Protein AF-A0A078MF40-F1 (afdb_monomer)

Sequence (454 aa):
MTVITNQISHLAFLYRNYMYDDIVEYATVTLQLALEKERYKEALTCYEYLAGAYHDLGRNQAFSDIMVDYEKICLAHGGRKSKMNFYVWLSRMHLVAQNHQPAIEAGQKAIAYGHYFKNYRVVCINLGNLAWQYTALGNFEQARVCARLGQYYSDKHLADEPDATMRMNIGILFYLANAVKYVSFAELKRDTLALMVGEDTFYHGQLALFEGILLARMEQTKQAAKMLSYALNIFETQNNIEYGYITLRYIEANHMTAHVSKYATCLALIGEQARQGQLASYSTKLATSDLMQPYHKQYFSNIVSSILFATHQQMSPIYLDYTENNRSLFCIAWHFNTSDILTTYGVRYERQHCHRLLNELIQIVEAHPIRVTTTDFNQGIILADFEDFSRVETMLIVIEAHFSSLALYNEQTSGVSIHFGVTTNETNVPYEKAVVRAEDLMYYAKTKKQLYMK

Radius of gyration: 24.78 Å; Cα contacts (8 Å, |Δi|>4): 649; chains: 1; bounding box: 60×50×68 Å

Mean predicted aligned error: 15.75 Å

pLDDT: mean 80.2, std 16.21, range [27.31, 97.12]

Secondary structure (DSSP, 8-state):
-HHHHHHHHHHHHHHHTT-HHHHHHHHHHHHHHHHHTT-HHHHHHHHHHHHHHHHHTT-HHHHHHHHHHHHHHHHHH--HHHHHHHHHHHHHHHHHTT-HHHHHHHHHHHHHHHHHHT-HHHHHHHHHHHHHHHHHTT-HHHHHHHHHHHHHHHHHH-TT-HHHHHHHHHHHHHHHHHTT-HHHHHHHHHHHHHH--S--HHHHHHHHHHHHHHHHHTT-HHHHHHHHHHHHHHHHHTT-HHHHHHHHHHHHHTT-GGG-TTHHHHHHHHHHHHHTTSSSSHHHHS--S----STTHHHHTTTS-TTS---HHHHHHHHHHHHHTT---EEEEEEEE-HHHHHHH-HHHHHHHHHHHHHHHHHHHHTSSEEEEESSSSEEEEEE--SSHHHHHHHHHHHHHHHHH--BTTTTBPPPEEEEEEEE--TT--HHHHHHHHHHHHHHHHHTT-SEE-

Structure (mmCIF, N/CA/C/O backbone):
data_AF-A0A078MF40-F1
#
_entry.id   AF-A0A078MF40-F1
#
loop_
_atom_site.group_PDB
_atom_site.id
_atom_site.type_symbol
_atom_site.label_atom_id
_atom_site.label_alt_id
_atom_site.label_comp_id
_atom_site.label_asym_id
_atom_site.label_entity_id
_atom_site.label_seq_id
_atom_site.pdbx_PDB_ins_code
_atom_site.Cartn_x
_atom_site.Cartn_y
_atom_site.Cartn_z
_atom_site.occupancy
_atom_site.B_iso_or_equiv
_atom_site.auth_seq_id
_atom_site.auth_comp_id
_atom_site.auth_asym_id
_atom_site.auth_atom_id
_atom_site.pdbx_PDB_model_num
ATOM 1 N N . MET A 1 1 ? -31.400 16.927 6.418 1.00 53.78 1 MET A N 1
ATOM 2 C CA . MET A 1 1 ? -30.962 15.511 6.322 1.00 53.78 1 MET A CA 1
ATOM 3 C C . MET A 1 1 ? -30.551 15.101 4.906 1.00 53.78 1 MET A C 1
ATOM 5 O O . MET A 1 1 ? -29.540 14.424 4.774 1.00 53.78 1 MET A O 1
ATOM 9 N N . THR A 1 2 ? -31.283 15.531 3.873 1.00 72.12 2 THR A N 1
ATOM 10 C CA . THR A 1 2 ? -31.172 15.092 2.467 1.00 72.12 2 THR A CA 1
ATOM 11 C C . THR A 1 2 ? -29.893 15.499 1.722 1.00 72.12 2 THR A C 1
ATOM 13 O O . THR A 1 2 ? -29.418 14.718 0.910 1.0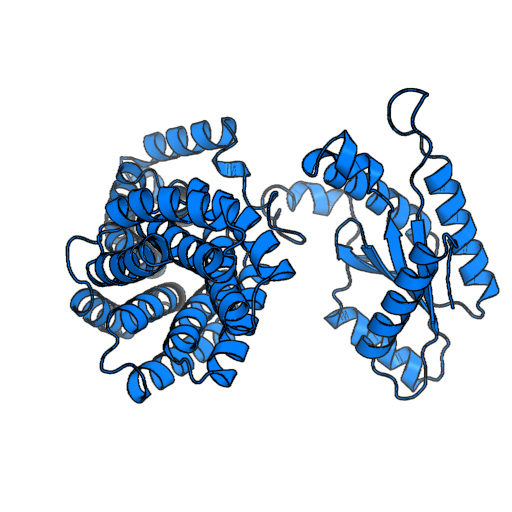0 72.12 2 THR A O 1
ATOM 16 N N . VAL A 1 3 ? -29.286 16.659 2.015 1.00 80.88 3 VAL A N 1
ATOM 17 C CA . VAL A 1 3 ? -28.145 17.185 1.227 1.00 80.88 3 VAL A CA 1
ATOM 18 C C . VAL A 1 3 ? -26.907 16.273 1.262 1.00 80.88 3 VAL A C 1
ATOM 20 O O . VAL A 1 3 ? -26.470 15.825 0.209 1.00 80.88 3 VAL A O 1
ATOM 23 N N . ILE A 1 4 ? -26.394 15.920 2.450 1.00 81.31 4 ILE A N 1
ATOM 24 C CA . ILE A 1 4 ? -25.184 15.076 2.576 1.00 81.31 4 ILE A CA 1
ATOM 25 C C . ILE A 1 4 ? -25.429 13.680 1.981 1.00 81.31 4 ILE A C 1
ATOM 27 O O . ILE A 1 4 ? -24.589 13.150 1.267 1.00 81.31 4 ILE A O 1
ATOM 31 N N . THR A 1 5 ? -26.604 13.085 2.208 1.00 84.75 5 THR A N 1
ATOM 32 C CA . THR A 1 5 ? -26.929 11.757 1.659 1.00 84.75 5 THR A CA 1
ATOM 33 C C . THR A 1 5 ? -27.002 11.768 0.123 1.00 84.75 5 THR A C 1
ATOM 35 O O . THR A 1 5 ? -26.539 10.828 -0.527 1.00 84.75 5 THR A O 1
ATOM 38 N N . ASN A 1 6 ? -27.528 12.847 -0.467 1.00 86.31 6 ASN A N 1
ATOM 39 C CA . ASN A 1 6 ? -27.536 13.033 -1.918 1.00 86.31 6 ASN A CA 1
ATOM 40 C C . ASN A 1 6 ? -26.112 13.220 -2.462 1.00 86.31 6 ASN A C 1
ATOM 42 O O . ASN A 1 6 ? -25.773 12.620 -3.479 1.00 86.31 6 ASN A O 1
ATOM 46 N N . GLN A 1 7 ? -25.263 13.975 -1.758 1.00 88.31 7 GLN A N 1
ATOM 47 C CA . GLN A 1 7 ? -23.855 14.159 -2.125 1.00 88.31 7 GLN A CA 1
ATOM 48 C C . GLN A 1 7 ? -23.079 12.837 -2.098 1.00 88.31 7 GLN A C 1
ATOM 50 O O . GLN A 1 7 ? -22.393 12.525 -3.064 1.00 88.31 7 GLN A O 1
ATOM 55 N N . ILE A 1 8 ? -23.258 11.995 -1.074 1.00 90.88 8 ILE A N 1
ATOM 56 C CA . ILE A 1 8 ? -22.643 10.654 -1.035 1.00 90.88 8 ILE A CA 1
ATOM 57 C C . ILE A 1 8 ? -23.077 9.793 -2.233 1.00 90.88 8 ILE A C 1
ATOM 59 O O . ILE A 1 8 ? -22.262 9.079 -2.818 1.00 90.88 8 ILE A O 1
ATOM 63 N N . SER A 1 9 ? -24.352 9.867 -2.623 1.00 89.94 9 SER A N 1
ATOM 64 C CA . SER A 1 9 ? -24.860 9.133 -3.791 1.00 89.94 9 SER A CA 1
ATOM 65 C C . SER A 1 9 ? -24.256 9.655 -5.099 1.00 89.94 9 SER A C 1
ATOM 67 O O . SER A 1 9 ? -23.964 8.870 -6.001 1.00 89.94 9 SER A O 1
ATOM 69 N N . HIS A 1 10 ? -24.024 10.967 -5.187 1.00 90.94 10 HIS A N 1
ATOM 70 C CA . HIS A 1 10 ? -23.341 11.589 -6.316 1.00 90.94 10 HIS A CA 1
ATOM 71 C C . HIS A 1 10 ? -21.861 11.183 -6.389 1.00 90.94 10 HIS A C 1
ATOM 73 O O . HIS A 1 10 ? -21.402 10.791 -7.457 1.00 90.94 10 HIS A O 1
ATOM 79 N N . LEU A 1 11 ? -21.142 11.141 -5.261 1.00 90.56 11 LEU A N 1
ATOM 80 C CA . LEU A 1 11 ? -19.760 10.643 -5.209 1.00 90.56 11 LEU A CA 1
ATOM 81 C C . LEU A 1 11 ? -19.645 9.202 -5.728 1.00 90.56 11 LEU A C 1
ATOM 83 O O . LEU A 1 11 ? -18.727 8.885 -6.477 1.00 90.56 11 LEU A O 1
ATOM 87 N N . ALA A 1 12 ? -20.620 8.341 -5.416 1.00 88.81 12 ALA A N 1
ATOM 88 C CA . ALA A 1 12 ? -20.670 6.979 -5.952 1.00 88.81 12 ALA A CA 1
ATOM 89 C C . ALA A 1 12 ? -20.864 6.934 -7.480 1.00 88.81 12 ALA A C 1
ATOM 91 O O . ALA A 1 12 ? -20.425 5.993 -8.144 1.00 88.81 12 ALA A O 1
ATOM 92 N N . PHE A 1 13 ? -21.575 7.910 -8.052 1.00 88.25 13 PHE A N 1
ATOM 93 C CA . PHE A 1 13 ? -21.691 8.060 -9.501 1.00 88.25 13 PHE A CA 1
ATOM 94 C C . PHE A 1 13 ? -20.364 8.525 -10.105 1.00 88.25 13 PHE A C 1
ATOM 96 O O . PHE A 1 13 ? -19.880 7.875 -11.027 1.00 88.25 13 PHE A O 1
ATOM 103 N N . LEU A 1 14 ? -19.748 9.575 -9.557 1.00 84.06 14 LEU A N 1
ATOM 104 C CA . LEU A 1 14 ? -18.472 10.102 -10.050 1.00 84.06 14 LEU A CA 1
ATOM 105 C C . LEU A 1 14 ? -17.363 9.040 -10.006 1.00 84.06 14 LEU A C 1
ATOM 107 O O . LEU A 1 14 ? -16.658 8.849 -10.993 1.00 84.06 14 LEU A O 1
ATOM 111 N N . TYR A 1 15 ? -17.275 8.273 -8.911 1.00 83.81 15 TYR A N 1
ATOM 112 C CA . TYR A 1 15 ? -16.280 7.205 -8.757 1.00 83.81 15 TYR A CA 1
ATOM 113 C C . TYR A 1 15 ? -16.434 6.100 -9.804 1.00 83.81 15 TYR A C 1
ATOM 115 O O . TYR A 1 15 ? -15.448 5.633 -10.361 1.00 83.81 15 TYR A O 1
ATOM 123 N N . ARG A 1 16 ? -17.672 5.708 -10.131 1.00 79.88 16 ARG A N 1
ATOM 124 C CA . ARG A 1 16 ? -17.939 4.705 -11.180 1.00 79.88 16 ARG A CA 1
ATOM 125 C C . ARG A 1 16 ? -17.630 5.195 -12.593 1.00 79.88 16 ARG A C 1
ATOM 127 O O . ARG A 1 16 ? -17.497 4.369 -13.486 1.00 79.88 16 ARG A O 1
ATOM 134 N N . ASN A 1 17 ? -17.545 6.508 -12.787 1.00 78.38 17 ASN A N 1
ATOM 135 C CA . ASN A 1 17 ? -17.231 7.130 -14.070 1.00 78.38 17 ASN A CA 1
ATOM 136 C C . ASN A 1 17 ? -15.808 7.707 -14.104 1.00 78.38 17 ASN A C 1
ATOM 138 O O . ASN A 1 17 ? -15.498 8.469 -15.012 1.00 78.38 17 ASN A O 1
ATOM 142 N N . TYR A 1 18 ? -14.947 7.345 -13.142 1.00 79.81 18 TYR A N 1
ATOM 143 C CA . TYR A 1 18 ? -13.532 7.738 -13.116 1.00 79.81 18 TYR A CA 1
ATOM 144 C C . TYR A 1 18 ? -13.310 9.266 -13.082 1.00 79.81 18 TYR A C 1
ATOM 146 O O . TYR A 1 18 ? -12.261 9.768 -13.478 1.00 79.81 18 TYR A O 1
ATOM 154 N N . MET A 1 19 ? -14.291 10.022 -12.577 1.00 80.06 19 MET A N 1
ATOM 155 C CA . MET A 1 19 ? -14.253 11.488 -12.485 1.00 80.06 19 MET A CA 1
ATOM 156 C C . MET A 1 19 ? -13.543 11.924 -11.195 1.00 80.06 19 MET A C 1
ATOM 158 O O . MET A 1 19 ? -14.150 12.487 -10.285 1.00 80.06 19 MET A O 1
ATOM 162 N N . TYR A 1 20 ? -12.262 11.570 -11.060 1.00 86.31 20 TYR A N 1
ATOM 163 C CA . TYR A 1 20 ? -11.540 11.671 -9.787 1.00 86.31 20 TYR A CA 1
ATOM 164 C C . TYR A 1 20 ? -11.295 13.107 -9.314 1.00 86.31 20 TYR A C 1
ATOM 166 O O . TYR A 1 20 ? -11.347 13.356 -8.111 1.00 86.31 20 TYR A O 1
ATOM 174 N N . ASP A 1 21 ? -11.065 14.058 -10.221 1.00 83.38 21 ASP A N 1
ATOM 175 C CA . ASP A 1 21 ? -10.926 15.470 -9.842 1.00 83.38 21 ASP A CA 1
ATOM 176 C C . ASP A 1 21 ? -12.231 16.029 -9.260 1.00 83.38 21 ASP A C 1
ATOM 178 O O . ASP A 1 21 ? -12.210 16.652 -8.196 1.00 83.38 21 ASP A O 1
ATOM 182 N N . ASP A 1 22 ? -13.374 15.700 -9.869 1.00 83.75 22 ASP A N 1
ATOM 183 C CA . ASP A 1 22 ? -14.688 16.072 -9.338 1.00 83.75 22 ASP A CA 1
ATOM 184 C C . ASP A 1 22 ? -14.941 15.413 -7.974 1.00 83.75 22 ASP A C 1
ATOM 186 O O . ASP A 1 22 ? -15.496 16.027 -7.063 1.00 83.75 22 ASP A O 1
ATOM 190 N N . ILE A 1 23 ? -14.489 14.171 -7.773 1.00 90.56 23 ILE A N 1
ATOM 191 C CA . ILE A 1 23 ? -14.564 13.521 -6.456 1.00 90.56 23 ILE A CA 1
ATOM 192 C C . ILE A 1 23 ? -13.779 14.309 -5.415 1.00 90.56 23 ILE A C 1
ATOM 194 O O . ILE A 1 23 ? -14.296 14.505 -4.317 1.00 90.56 23 ILE A O 1
ATOM 198 N N . VAL A 1 24 ? -12.563 14.763 -5.733 1.00 90.62 24 VAL A N 1
ATOM 199 C CA . VAL A 1 24 ? -11.749 15.556 -4.803 1.00 90.62 24 VAL A CA 1
ATOM 200 C C . VAL A 1 24 ? -12.488 16.827 -4.390 1.00 90.62 24 VAL A C 1
ATOM 202 O O . VAL A 1 24 ? -12.588 17.108 -3.192 1.00 90.62 24 VAL A O 1
ATOM 205 N N . GLU A 1 25 ? -13.065 17.556 -5.344 1.00 87.00 25 GLU A N 1
ATOM 206 C CA . GLU A 1 25 ? -13.814 18.784 -5.068 1.00 87.00 25 GLU A CA 1
ATOM 207 C C . GLU A 1 25 ? -15.058 18.512 -4.202 1.00 87.00 25 GLU A C 1
ATOM 209 O O . GLU A 1 25 ? -15.200 19.051 -3.098 1.00 87.00 25 GLU A O 1
ATOM 214 N N . TYR A 1 26 ? -15.936 17.611 -4.652 1.00 88.88 26 TYR A N 1
ATOM 215 C CA . TYR A 1 26 ? -17.209 17.346 -3.981 1.00 88.88 26 TYR A CA 1
ATOM 216 C C . TYR A 1 26 ? -17.033 16.658 -2.625 1.00 88.88 26 TYR A C 1
ATOM 218 O O . TYR A 1 26 ? -17.755 16.975 -1.671 1.00 88.88 26 TYR A O 1
ATOM 226 N N . ALA A 1 27 ? -16.101 15.709 -2.510 1.00 94.12 27 ALA A N 1
ATOM 227 C CA . ALA A 1 27 ? -15.896 14.970 -1.271 1.00 94.12 27 ALA A CA 1
ATOM 228 C C . ALA A 1 27 ? -15.235 15.838 -0.199 1.00 94.12 27 ALA A C 1
ATOM 230 O O . ALA A 1 27 ? -15.569 15.664 0.968 1.00 94.12 27 ALA A O 1
ATOM 231 N N . THR A 1 28 ? -14.389 16.810 -0.561 1.00 90.75 28 THR A N 1
ATOM 232 C CA . THR A 1 28 ? -13.792 17.751 0.405 1.00 90.75 28 THR A CA 1
ATOM 233 C C . THR A 1 28 ? -14.863 18.618 1.069 1.00 90.75 28 THR A C 1
ATOM 235 O O . THR A 1 28 ? -14.939 18.681 2.298 1.00 90.75 28 THR A O 1
ATOM 238 N N . VAL A 1 29 ? -15.763 19.210 0.274 1.00 88.94 29 VAL A N 1
ATOM 239 C CA . VAL A 1 29 ? -16.877 20.021 0.799 1.00 88.94 29 VAL A CA 1
ATOM 240 C C . VAL A 1 29 ? -17.842 19.164 1.624 1.00 88.94 29 VAL A C 1
ATOM 242 O O . VAL A 1 29 ? -18.270 19.553 2.713 1.00 88.94 29 VAL A O 1
ATOM 245 N N . THR A 1 30 ? -18.174 17.969 1.128 1.00 91.38 30 THR A N 1
ATOM 246 C CA . THR A 1 30 ? -19.096 17.053 1.819 1.00 91.38 30 THR A CA 1
ATOM 247 C C . THR A 1 30 ? -18.506 16.542 3.134 1.00 91.38 30 THR A C 1
ATOM 249 O O . THR A 1 30 ? -19.229 16.446 4.126 1.00 91.38 30 THR A O 1
ATOM 252 N N . LEU A 1 31 ? -17.201 16.254 3.168 1.00 95.62 31 LEU A N 1
ATOM 253 C CA . LEU A 1 31 ? -16.482 15.820 4.362 1.00 95.62 31 LEU A CA 1
ATOM 254 C C . LEU A 1 31 ? -16.543 16.886 5.453 1.00 95.62 31 LEU A C 1
ATOM 256 O O . LEU A 1 31 ? -16.929 16.568 6.576 1.00 95.62 31 LEU A O 1
ATOM 260 N N . GLN A 1 32 ? -16.223 18.139 5.122 1.00 93.31 32 GLN A N 1
ATOM 261 C CA . GLN A 1 32 ? -16.274 19.239 6.085 1.00 93.31 32 GLN A CA 1
ATOM 262 C C . GLN A 1 32 ? -17.673 19.365 6.707 1.00 93.31 32 GLN A C 1
ATOM 264 O O . GLN A 1 32 ? -17.816 19.333 7.928 1.00 93.31 32 GLN A O 1
ATOM 269 N N . LEU A 1 33 ? -18.719 19.399 5.874 1.00 92.19 33 LEU A N 1
ATOM 270 C CA . LEU A 1 33 ? -20.108 19.470 6.340 1.00 92.19 33 LEU A CA 1
ATOM 271 C C . LEU A 1 33 ? -20.524 18.254 7.179 1.00 92.19 33 LEU A C 1
ATOM 273 O O . LEU A 1 33 ? -21.353 18.378 8.084 1.00 92.19 33 LEU A O 1
ATOM 277 N N . ALA A 1 34 ? -20.011 17.064 6.856 1.00 95.19 34 ALA A N 1
ATOM 278 C CA . ALA A 1 34 ? -20.280 15.855 7.622 1.00 95.19 34 ALA A CA 1
ATOM 279 C C . ALA A 1 34 ? -19.608 15.908 9.000 1.00 95.19 34 ALA A C 1
ATOM 281 O O . ALA A 1 34 ? -20.252 15.555 9.985 1.00 95.19 34 ALA A O 1
ATOM 282 N N . LEU A 1 35 ? -18.365 16.389 9.084 1.00 93.31 35 LEU A N 1
ATOM 283 C CA . LEU A 1 35 ? -17.639 16.556 10.345 1.00 93.31 35 LEU A CA 1
ATOM 284 C C . LEU A 1 35 ? -18.290 17.618 11.242 1.00 93.31 35 LEU A C 1
ATOM 286 O O . LEU A 1 35 ? -18.548 17.335 12.408 1.00 93.31 35 LEU A O 1
ATOM 290 N N . GLU A 1 36 ? -18.652 18.784 10.695 1.00 94.19 36 GLU A N 1
ATOM 291 C CA . GLU A 1 36 ? -19.344 19.864 11.426 1.00 94.19 36 GLU A CA 1
ATOM 292 C C . GLU A 1 36 ? -20.686 19.420 12.030 1.00 94.19 36 GLU A C 1
ATOM 294 O O . GLU A 1 36 ? -21.141 19.968 13.031 1.00 94.19 36 GLU A O 1
ATOM 299 N N . LYS A 1 37 ? -21.338 18.428 11.413 1.00 95.19 37 LYS A N 1
ATOM 300 C CA . LYS A 1 37 ? -22.628 17.876 11.858 1.00 95.19 37 LYS A CA 1
ATOM 301 C C . LYS A 1 37 ? -22.498 16.541 12.583 1.00 95.19 37 LYS A C 1
ATOM 303 O O . LYS A 1 37 ? -23.512 15.861 12.741 1.00 95.19 37 LYS A O 1
ATOM 308 N N . GLU A 1 38 ? -21.278 16.138 12.940 1.00 95.75 38 GLU A N 1
ATOM 309 C CA . GLU A 1 38 ? -20.973 14.870 13.620 1.00 95.75 38 GLU A CA 1
ATOM 310 C C . GLU A 1 38 ? -21.537 13.631 12.888 1.00 95.75 38 GLU A C 1
ATOM 312 O O . GLU A 1 38 ? -21.851 12.588 13.464 1.00 95.75 38 GLU A O 1
ATOM 317 N N . ARG A 1 39 ? -21.662 13.720 11.559 1.00 95.44 39 ARG A N 1
ATOM 318 C CA . ARG A 1 39 ? -22.124 12.642 10.676 1.00 95.44 39 ARG A CA 1
ATOM 319 C C . ARG A 1 39 ? -20.957 11.751 10.266 1.00 95.44 39 ARG A C 1
ATOM 321 O O . ARG A 1 39 ? -20.567 11.682 9.100 1.00 95.44 39 ARG A O 1
ATOM 328 N N . TYR A 1 40 ? -20.389 11.051 11.246 1.00 95.75 40 TYR A N 1
ATOM 329 C CA . TYR A 1 40 ? -19.149 10.291 11.065 1.00 95.75 40 TYR A CA 1
ATOM 330 C C . TYR A 1 40 ? -19.250 9.168 10.030 1.00 95.75 40 TYR A C 1
ATOM 332 O O . TYR A 1 40 ? -18.278 8.891 9.336 1.00 95.75 40 TYR A O 1
ATOM 340 N N . LYS A 1 41 ? -20.417 8.534 9.862 1.00 95.44 41 LYS A N 1
ATOM 341 C CA . LYS A 1 41 ? -20.601 7.486 8.843 1.00 95.44 41 LYS A CA 1
ATOM 342 C C . LYS A 1 41 ? -20.400 8.037 7.426 1.00 95.44 41 LYS A C 1
ATOM 344 O O . LYS A 1 41 ? -19.746 7.406 6.595 1.00 95.44 41 LYS A O 1
ATOM 349 N N . GLU A 1 42 ? -20.962 9.206 7.150 1.00 95.62 42 GLU A N 1
ATOM 350 C CA . GLU A 1 42 ? -20.811 9.903 5.879 1.00 95.62 42 GLU A CA 1
ATOM 351 C C . GLU A 1 42 ? -19.403 10.487 5.724 1.00 95.62 42 GLU A C 1
ATOM 353 O O . GLU A 1 42 ? -18.831 10.368 4.643 1.00 95.62 42 GLU A O 1
ATOM 358 N N . ALA A 1 43 ? -18.805 11.017 6.797 1.00 96.81 43 ALA A N 1
ATOM 359 C CA . ALA A 1 43 ? -17.414 11.478 6.787 1.00 96.81 43 ALA A CA 1
ATOM 360 C C . ALA A 1 43 ? -16.439 10.344 6.419 1.00 96.81 43 ALA A C 1
ATOM 362 O O . ALA A 1 43 ? -15.618 10.506 5.522 1.00 96.81 43 ALA A O 1
ATOM 363 N N . LEU A 1 44 ? -16.591 9.159 7.026 1.00 96.56 44 LEU A N 1
ATOM 364 C CA . LEU A 1 44 ? -15.814 7.960 6.685 1.00 96.56 44 LEU A CA 1
ATOM 365 C C . LEU A 1 44 ? -15.973 7.576 5.210 1.00 96.56 44 LEU A C 1
ATOM 367 O O . LEU A 1 44 ? -15.000 7.206 4.566 1.00 96.56 44 LEU A O 1
ATOM 371 N N . THR A 1 45 ? -17.179 7.713 4.658 1.00 95.94 45 THR A N 1
ATOM 372 C CA . THR A 1 45 ? -17.424 7.453 3.232 1.00 95.94 45 THR A CA 1
ATOM 373 C C . THR A 1 45 ? -16.725 8.492 2.342 1.00 95.94 45 THR A C 1
ATOM 375 O O . THR A 1 45 ? -16.190 8.141 1.294 1.00 95.94 45 THR A O 1
ATOM 378 N N . CYS A 1 46 ? -16.681 9.764 2.751 1.00 96.81 46 CYS A N 1
ATOM 379 C CA . CYS A 1 46 ? -15.940 10.799 2.023 1.00 96.81 46 CYS A CA 1
ATOM 380 C C . CYS A 1 46 ? -14.432 10.529 2.041 1.00 96.81 46 CYS A C 1
ATOM 382 O O . CYS A 1 46 ? -13.793 10.635 0.997 1.00 96.81 46 CYS A O 1
ATOM 384 N N . TYR A 1 47 ? -13.875 10.120 3.186 1.00 97.06 47 TYR A N 1
ATOM 385 C CA . TYR A 1 47 ? -12.473 9.709 3.270 1.00 97.06 47 TYR A CA 1
ATOM 386 C C . TYR A 1 47 ? -12.155 8.538 2.337 1.00 97.06 47 TYR A C 1
ATOM 388 O O . TYR A 1 47 ? -11.134 8.573 1.661 1.00 97.06 47 TYR A O 1
ATOM 396 N N . GLU A 1 48 ? -13.033 7.533 2.241 1.00 95.06 48 GLU A N 1
ATOM 397 C CA . GLU A 1 48 ? -12.862 6.412 1.304 1.00 95.06 48 GLU A CA 1
ATOM 398 C C . GLU A 1 48 ? -12.778 6.878 -0.155 1.00 95.06 48 GLU A C 1
ATOM 400 O O . GLU A 1 48 ? -11.918 6.407 -0.902 1.00 95.06 48 GLU A O 1
ATOM 405 N N . TYR A 1 49 ? -13.647 7.808 -0.561 1.00 95.25 49 TYR A N 1
ATOM 406 C CA . TYR A 1 49 ? -13.639 8.351 -1.920 1.00 95.25 49 TYR A CA 1
ATOM 407 C C . TYR A 1 49 ? -12.424 9.234 -2.195 1.00 95.25 49 TYR A C 1
ATOM 409 O O . TYR A 1 49 ? -11.815 9.097 -3.254 1.00 95.25 49 TYR A O 1
ATOM 417 N N . LEU A 1 50 ? -12.042 10.094 -1.248 1.00 95.75 50 LEU A N 1
ATOM 418 C CA . LEU A 1 50 ? -10.839 10.915 -1.372 1.00 95.75 50 LEU A CA 1
ATOM 419 C C . LEU A 1 50 ? -9.577 10.044 -1.437 1.00 95.75 50 LEU A C 1
ATOM 421 O O . LEU A 1 50 ? -8.705 10.310 -2.256 1.00 95.75 50 LEU A O 1
ATOM 425 N N . ALA A 1 51 ? -9.496 8.977 -0.636 1.00 92.81 51 ALA A N 1
ATOM 426 C CA . ALA A 1 51 ? -8.386 8.025 -0.660 1.00 92.81 51 ALA A CA 1
ATOM 427 C C . ALA A 1 51 ? -8.236 7.365 -2.029 1.00 92.81 51 ALA A C 1
ATOM 429 O O . ALA A 1 51 ? -7.142 7.354 -2.592 1.00 92.81 51 ALA A O 1
ATOM 430 N N . GLY A 1 52 ? -9.344 6.880 -2.594 1.00 90.25 52 GLY A N 1
ATOM 431 C CA . GLY A 1 52 ? -9.340 6.325 -3.941 1.00 90.25 52 GLY A CA 1
ATOM 432 C C . GLY A 1 52 ? -8.957 7.345 -5.005 1.00 90.25 52 GLY A C 1
ATOM 433 O O . GLY A 1 52 ? -8.058 7.074 -5.793 1.00 90.25 52 GLY A O 1
ATOM 434 N N . ALA A 1 53 ? -9.576 8.527 -4.990 1.00 90.38 53 ALA A N 1
ATOM 435 C CA . ALA A 1 53 ? -9.311 9.565 -5.980 1.00 90.38 53 ALA A CA 1
ATOM 436 C C . ALA A 1 53 ? -7.861 10.063 -5.928 1.00 90.38 53 ALA A C 1
ATOM 438 O O . ALA A 1 53 ? -7.212 10.149 -6.965 1.00 90.38 53 ALA A O 1
ATOM 439 N N . TYR A 1 54 ? -7.312 10.342 -4.742 1.00 87.69 54 TYR A N 1
ATOM 440 C CA . TYR A 1 54 ? -5.918 10.767 -4.632 1.00 87.69 54 TYR A CA 1
ATOM 441 C C . TYR A 1 54 ? -4.937 9.672 -5.047 1.00 87.69 54 TYR A C 1
ATOM 443 O O . TYR A 1 54 ? -3.956 9.987 -5.716 1.00 87.69 54 TYR A O 1
ATOM 451 N N . HIS A 1 55 ? -5.199 8.407 -4.700 1.00 85.62 55 HIS A N 1
ATOM 452 C CA . HIS A 1 55 ? -4.376 7.284 -5.159 1.00 85.62 55 HIS A CA 1
ATOM 453 C C . HIS A 1 55 ? -4.399 7.162 -6.689 1.00 85.62 55 HIS A C 1
ATOM 455 O O . HIS A 1 55 ? -3.342 7.065 -7.308 1.00 85.62 55 HIS A O 1
ATOM 461 N N . ASP A 1 56 ? -5.583 7.196 -7.305 1.00 82.62 56 ASP A N 1
ATOM 462 C CA . ASP A 1 56 ? -5.737 7.018 -8.755 1.00 82.62 56 ASP A CA 1
ATOM 463 C C . ASP A 1 56 ? -5.223 8.225 -9.561 1.00 82.62 56 ASP A C 1
ATOM 465 O O . ASP A 1 56 ? -4.680 8.054 -10.648 1.00 82.62 56 ASP A O 1
ATOM 469 N N . LEU A 1 57 ? -5.287 9.435 -8.997 1.00 80.94 57 LEU A N 1
ATOM 470 C CA . LEU A 1 57 ? -4.644 10.632 -9.554 1.00 80.94 57 LEU A CA 1
ATOM 471 C C . LEU A 1 57 ? -3.126 10.680 -9.305 1.00 80.94 57 LEU A C 1
ATOM 473 O O . LEU A 1 57 ? -2.465 11.615 -9.754 1.00 80.94 57 LEU A O 1
ATOM 477 N N . GLY A 1 58 ? -2.561 9.737 -8.543 1.00 74.81 58 GLY A N 1
ATOM 478 C CA . GLY A 1 58 ? -1.147 9.745 -8.161 1.00 74.81 58 GLY A CA 1
ATOM 479 C C . GLY A 1 58 ? -0.753 10.859 -7.180 1.00 74.81 58 GLY A C 1
ATOM 480 O O . GLY A 1 58 ? 0.431 11.152 -7.022 1.00 74.81 58 GLY A O 1
ATOM 481 N N . ARG A 1 59 ? -1.722 11.486 -6.502 1.00 78.62 59 ARG A N 1
ATOM 482 C CA . ARG A 1 59 ? -1.526 12.566 -5.518 1.00 78.62 59 ARG A CA 1
ATOM 483 C C . ARG A 1 59 ? -1.182 11.993 -4.139 1.00 78.62 59 ARG A C 1
ATOM 485 O O . ARG A 1 59 ? -1.925 12.175 -3.176 1.00 78.62 59 ARG A O 1
ATOM 492 N N . ASN A 1 60 ? -0.049 11.304 -4.034 1.00 74.62 60 ASN A N 1
ATOM 493 C CA . ASN A 1 60 ? 0.323 10.506 -2.855 1.00 74.62 60 ASN A CA 1
ATOM 494 C C . ASN A 1 60 ? 0.446 11.314 -1.548 1.00 74.62 60 ASN A C 1
ATOM 496 O O . ASN A 1 60 ? 0.081 10.813 -0.481 1.00 74.62 60 ASN A O 1
ATOM 500 N N . GLN A 1 61 ? 0.889 12.575 -1.629 1.00 73.69 61 GLN A N 1
ATOM 501 C CA . GLN A 1 61 ? 0.932 13.478 -0.474 1.00 73.69 61 GLN A CA 1
ATOM 502 C C . GLN A 1 61 ? -0.478 13.745 0.071 1.00 73.69 61 GLN A C 1
ATOM 504 O O . GLN A 1 61 ? -0.747 13.506 1.244 1.00 73.69 61 GLN A O 1
ATOM 509 N N . ALA A 1 62 ? -1.405 14.151 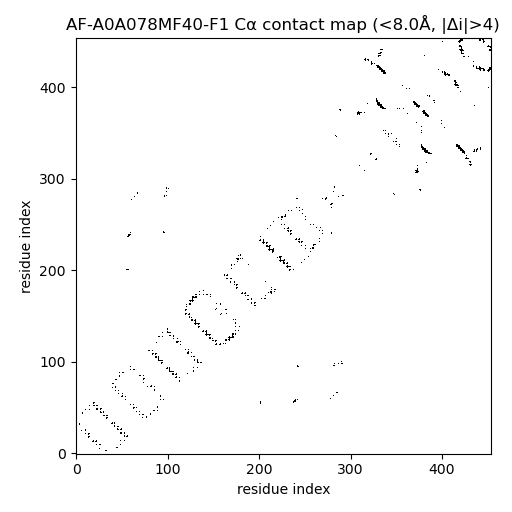-0.799 1.00 81.06 62 ALA A N 1
ATOM 510 C CA . ALA A 1 62 ? -2.791 14.390 -0.410 1.00 81.06 62 ALA A CA 1
ATOM 511 C C . ALA A 1 62 ? -3.485 13.099 0.053 1.00 81.06 62 ALA A C 1
ATOM 513 O O . ALA A 1 62 ? -4.220 13.126 1.038 1.00 81.06 62 ALA A O 1
ATOM 514 N N . PHE A 1 63 ? -3.207 11.968 -0.611 1.00 83.50 63 PHE A N 1
ATOM 515 C CA . PHE A 1 63 ? -3.699 10.650 -0.209 1.00 83.50 63 PHE A CA 1
ATOM 516 C C . PHE A 1 63 ? -3.319 10.346 1.236 1.00 83.50 63 PHE A C 1
ATOM 518 O O . PHE A 1 63 ? -4.163 9.967 2.039 1.00 83.50 63 PHE A O 1
ATOM 525 N N . SER A 1 64 ? -2.064 10.538 1.605 1.00 75.62 64 SER A N 1
ATOM 526 C CA . SER A 1 64 ? -1.667 10.198 2.958 1.00 75.62 64 SER A CA 1
ATOM 527 C C . SER A 1 64 ? -2.059 11.245 4.005 1.00 75.62 64 SER A C 1
ATOM 529 O O . SER A 1 64 ? -2.301 10.874 5.152 1.00 75.62 64 SER A O 1
ATOM 531 N N . ASP A 1 65 ? -2.154 12.532 3.651 1.00 79.81 65 ASP A N 1
ATOM 532 C CA . ASP A 1 65 ? -2.617 13.572 4.581 1.00 79.81 65 ASP A CA 1
ATOM 533 C C . ASP A 1 65 ? -4.031 13.256 5.080 1.00 79.81 65 ASP A C 1
ATOM 535 O O . ASP A 1 65 ? -4.288 13.293 6.284 1.00 79.81 65 ASP A O 1
ATOM 539 N N . ILE A 1 66 ? -4.923 12.823 4.185 1.00 87.31 66 ILE A N 1
ATOM 540 C CA . ILE A 1 66 ? -6.266 12.410 4.599 1.00 87.31 66 ILE A CA 1
ATOM 541 C C . ILE A 1 66 ? -6.279 11.087 5.369 1.00 87.31 66 ILE A C 1
ATOM 543 O O . ILE A 1 66 ? -7.191 10.878 6.165 1.00 87.31 66 ILE A O 1
ATOM 547 N N . MET A 1 67 ? -5.305 10.190 5.162 1.00 85.25 67 MET A N 1
ATOM 548 C CA . MET A 1 67 ? -5.271 8.893 5.848 1.00 85.25 67 MET A CA 1
ATOM 549 C C . MET A 1 67 ? -5.039 9.054 7.352 1.00 85.25 67 MET A C 1
ATOM 551 O O . MET A 1 67 ? -5.598 8.279 8.126 1.00 85.25 67 MET A O 1
ATOM 555 N N . VAL A 1 68 ? -4.294 10.086 7.771 1.00 80.56 68 VAL A N 1
ATOM 556 C CA . VAL A 1 68 ? -4.085 10.414 9.193 1.00 80.56 68 VAL A CA 1
ATOM 557 C C . VAL A 1 68 ? -5.409 10.738 9.881 1.00 80.56 68 VAL A C 1
ATOM 559 O O . VAL A 1 68 ? -5.698 10.235 10.967 1.00 80.56 68 VAL A O 1
ATOM 562 N N . ASP A 1 69 ? -6.236 11.575 9.261 1.00 82.56 69 ASP A N 1
ATOM 563 C CA . ASP A 1 69 ? -7.519 11.952 9.853 1.00 82.56 69 ASP A CA 1
ATOM 564 C C . ASP A 1 69 ? -8.571 10.855 9.675 1.00 82.56 69 ASP A C 1
ATOM 566 O O . ASP A 1 69 ? -9.374 10.609 10.581 1.00 82.56 69 ASP A O 1
ATOM 570 N N . TYR A 1 70 ? -8.515 10.122 8.561 1.00 89.38 70 TYR A N 1
ATOM 571 C CA . TYR A 1 70 ? -9.356 8.955 8.343 1.00 89.38 70 TYR A CA 1
ATOM 572 C C . TYR A 1 70 ? -9.120 7.891 9.421 1.00 89.38 70 TYR A C 1
ATOM 574 O O . TYR A 1 70 ? -10.091 7.359 9.961 1.00 89.38 70 TYR A O 1
ATOM 582 N N . GLU A 1 71 ? -7.867 7.621 9.799 1.00 85.50 71 GLU A N 1
ATOM 583 C CA . GLU A 1 71 ? -7.536 6.696 10.886 1.00 85.50 71 GLU A CA 1
ATOM 584 C C . GLU A 1 71 ? -8.204 7.114 12.199 1.00 85.50 71 GLU A C 1
ATOM 586 O O . GLU A 1 71 ? -8.941 6.320 12.789 1.00 85.50 71 GLU A O 1
ATOM 591 N N . LYS A 1 72 ? -8.018 8.371 12.626 1.00 85.50 72 LYS A N 1
ATOM 592 C CA . LYS A 1 72 ? -8.596 8.892 13.877 1.00 85.50 72 LYS A CA 1
ATOM 593 C C . LYS A 1 72 ? -10.110 8.687 13.920 1.00 85.50 72 LYS A C 1
ATOM 595 O O . LYS A 1 72 ? -10.635 8.114 14.878 1.00 85.50 72 LYS A O 1
ATOM 600 N N . ILE A 1 73 ? -10.815 9.107 12.866 1.00 88.38 73 ILE A N 1
ATOM 601 C CA . ILE A 1 73 ? -12.278 8.995 12.804 1.00 88.38 73 ILE A CA 1
ATOM 602 C C . ILE A 1 73 ? -12.713 7.526 12.682 1.00 88.38 73 ILE A C 1
ATOM 604 O O . ILE A 1 73 ? -13.704 7.123 13.294 1.00 88.38 73 ILE A O 1
ATOM 608 N N . CYS A 1 74 ? -11.982 6.691 11.939 1.00 87.69 74 CYS A N 1
ATOM 609 C CA . CYS A 1 74 ? -12.322 5.280 11.747 1.00 87.69 74 CYS A CA 1
ATOM 610 C C . CYS A 1 74 ? -12.090 4.439 13.008 1.00 87.69 74 CYS A C 1
ATOM 612 O O . CYS A 1 74 ? -12.855 3.508 13.274 1.00 87.69 74 CYS A O 1
ATOM 614 N N . LEU A 1 75 ? -11.068 4.748 13.804 1.00 81.50 75 LEU A N 1
ATOM 615 C CA . LEU A 1 75 ? -10.833 4.074 15.078 1.00 81.50 75 LEU A CA 1
ATOM 616 C C . LEU A 1 75 ? -11.891 4.459 16.117 1.00 81.50 75 LEU A C 1
ATOM 618 O O . LEU A 1 75 ? -12.409 3.568 16.792 1.00 81.50 75 LEU A O 1
ATOM 622 N N . ALA A 1 76 ? -12.255 5.743 16.189 1.00 85.81 76 ALA A N 1
ATOM 623 C CA . ALA A 1 76 ? -13.229 6.249 17.155 1.00 85.81 76 ALA A CA 1
ATOM 624 C C . ALA A 1 76 ? -14.684 5.886 16.805 1.00 85.81 76 ALA A C 1
ATOM 626 O O . ALA A 1 76 ? -15.454 5.484 17.676 1.00 85.81 76 ALA A O 1
ATOM 627 N N . HIS A 1 77 ? -15.069 6.005 15.532 1.00 92.31 77 HIS A N 1
ATOM 628 C CA . HIS A 1 77 ? -16.474 5.938 15.102 1.00 92.31 77 HIS A CA 1
ATOM 629 C C . HIS A 1 77 ? -16.742 4.886 14.015 1.00 92.31 77 HIS A C 1
ATOM 631 O O . HIS A 1 77 ? -17.893 4.647 13.641 1.00 92.31 77 HIS A O 1
ATOM 637 N N . GLY A 1 78 ? -15.699 4.247 13.481 1.00 90.12 78 GLY A N 1
ATOM 638 C CA . GLY A 1 78 ? -15.816 3.301 12.378 1.00 90.12 78 GLY A CA 1
ATOM 639 C C . GLY A 1 78 ? -16.321 1.923 12.803 1.00 90.12 78 GLY A C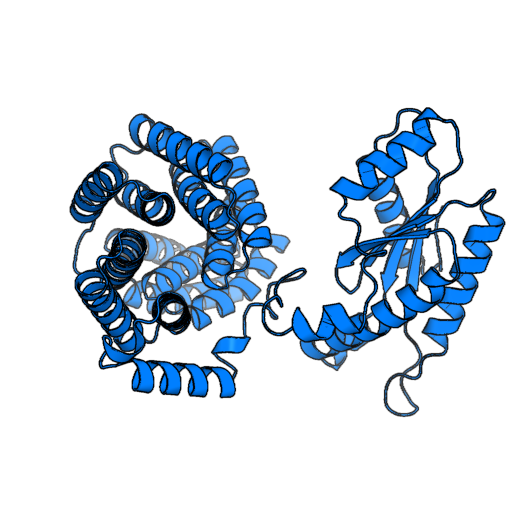 1
ATOM 640 O O . GLY A 1 78 ? -15.779 1.260 13.691 1.00 90.12 78 GLY A O 1
ATOM 641 N N . GLY A 1 79 ? -17.332 1.436 12.084 1.00 85.50 79 GLY A N 1
ATOM 642 C CA . GLY A 1 79 ? -17.753 0.039 12.154 1.00 85.50 79 GLY A CA 1
ATOM 643 C C . GLY A 1 79 ? -16.784 -0.897 11.421 1.00 85.50 79 GLY A C 1
ATOM 644 O O . GLY A 1 79 ? -15.879 -0.467 10.708 1.00 85.50 79 GLY A O 1
ATOM 645 N N . ARG A 1 80 ? -17.019 -2.210 11.524 1.00 88.19 80 ARG A N 1
ATOM 646 C CA . ARG A 1 80 ? -16.203 -3.243 10.850 1.00 88.19 80 ARG A CA 1
ATOM 647 C C . ARG A 1 80 ? -16.041 -3.005 9.339 1.00 88.19 80 ARG A C 1
ATOM 649 O O . ARG A 1 80 ? -14.963 -3.232 8.804 1.00 88.19 80 ARG A O 1
ATOM 656 N N . LYS A 1 81 ? -17.087 -2.521 8.656 1.00 90.88 81 LYS A N 1
ATOM 657 C CA . LYS A 1 81 ? -17.033 -2.210 7.216 1.00 90.88 81 LYS A CA 1
ATOM 658 C C . LYS A 1 81 ? -16.101 -1.030 6.909 1.00 90.88 81 LYS A C 1
ATOM 660 O O . LYS A 1 81 ? -15.315 -1.121 5.978 1.00 90.88 81 LYS A O 1
ATOM 665 N N . SER A 1 82 ? -16.141 0.033 7.710 1.00 90.44 82 SER A N 1
ATOM 666 C CA . SER A 1 82 ? -15.227 1.173 7.558 1.00 90.44 82 SER A CA 1
ATOM 667 C C . SER A 1 82 ? -13.783 0.761 7.841 1.00 90.44 82 SER A C 1
ATOM 669 O O . SER A 1 82 ? -12.893 1.111 7.081 1.00 90.44 82 SER A O 1
ATOM 671 N N . LYS A 1 83 ? -13.557 -0.073 8.866 1.00 87.38 83 LYS A N 1
ATOM 672 C CA . LYS A 1 83 ? -12.225 -0.618 9.181 1.00 87.38 83 LYS A CA 1
ATOM 673 C C . LYS A 1 83 ? -11.664 -1.481 8.049 1.00 87.38 83 LYS A C 1
ATOM 675 O O . LYS A 1 83 ? -10.483 -1.382 7.744 1.00 87.38 83 LYS A O 1
ATOM 680 N N . MET A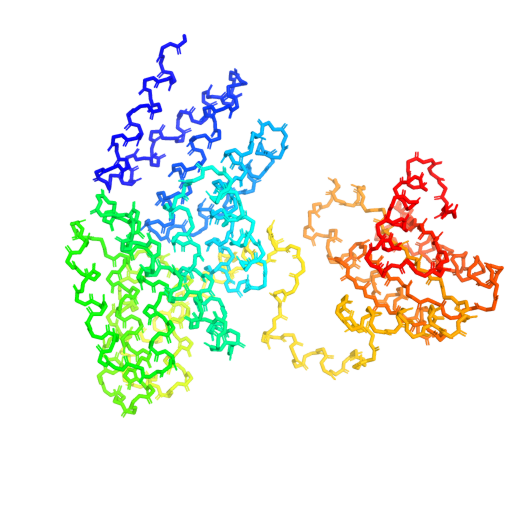 1 84 ? -12.502 -2.288 7.394 1.00 91.81 84 MET A N 1
ATOM 681 C CA . MET A 1 84 ? -12.114 -3.033 6.190 1.00 91.81 84 MET A CA 1
ATOM 682 C C . MET A 1 84 ? -11.579 -2.094 5.103 1.00 91.81 84 MET A C 1
ATOM 684 O O . MET A 1 84 ? -10.480 -2.315 4.606 1.00 91.81 84 MET A O 1
ATOM 688 N N . ASN A 1 85 ? -12.336 -1.050 4.759 1.00 92.88 85 ASN A N 1
ATOM 689 C CA . ASN A 1 85 ? -11.953 -0.093 3.721 1.00 92.88 85 ASN A CA 1
ATOM 690 C C . ASN A 1 85 ? -10.710 0.715 4.116 1.00 92.88 85 ASN A C 1
ATOM 692 O O . ASN A 1 85 ? -9.804 0.877 3.303 1.00 92.88 85 ASN A O 1
ATOM 696 N N . PHE A 1 86 ? -10.616 1.138 5.376 1.00 90.44 86 PHE A N 1
ATOM 697 C CA . PHE A 1 86 ? -9.422 1.776 5.919 1.00 90.44 86 PHE A CA 1
ATOM 698 C C . PHE A 1 86 ? -8.177 0.902 5.720 1.00 90.44 86 PHE A C 1
ATOM 700 O O . PHE A 1 86 ? -7.181 1.382 5.191 1.00 90.44 86 PHE A O 1
ATOM 707 N N . TYR A 1 87 ? -8.240 -0.394 6.048 1.00 90.12 87 TYR A N 1
ATOM 708 C CA . TYR A 1 87 ? -7.098 -1.295 5.868 1.00 90.12 87 TYR A CA 1
ATOM 709 C C . TYR A 1 87 ? -6.730 -1.545 4.397 1.00 90.12 87 TYR A C 1
ATOM 711 O O . TYR A 1 87 ? -5.550 -1.733 4.102 1.00 90.12 87 TYR A O 1
ATOM 719 N N . VAL A 1 88 ? -7.692 -1.492 3.464 1.00 92.75 88 VAL A N 1
ATOM 720 C CA . VAL A 1 88 ? -7.399 -1.519 2.014 1.00 92.75 88 VAL A CA 1
ATOM 721 C C . VAL A 1 88 ? -6.511 -0.333 1.638 1.00 92.75 88 VAL A C 1
ATOM 723 O O . VAL A 1 88 ? -5.476 -0.506 0.992 1.00 92.75 88 VAL A O 1
ATOM 726 N N . TRP A 1 89 ? -6.912 0.871 2.048 1.00 92.25 89 TRP A N 1
ATOM 727 C CA . TRP A 1 89 ? -6.189 2.096 1.720 1.00 92.25 89 TRP A CA 1
ATOM 728 C C . TRP A 1 89 ? -4.863 2.197 2.466 1.00 92.25 89 TRP A C 1
ATOM 730 O O . TRP A 1 89 ? -3.859 2.547 1.855 1.00 92.25 89 TRP A O 1
ATOM 740 N N . LEU A 1 90 ? -4.815 1.780 3.731 1.00 87.31 90 LEU A N 1
ATOM 741 C CA . LEU A 1 90 ? -3.582 1.718 4.511 1.00 87.31 90 LEU A CA 1
ATOM 742 C C . LEU A 1 90 ? -2.553 0.777 3.865 1.00 87.31 90 LEU A C 1
ATOM 744 O O . LEU A 1 90 ? -1.382 1.132 3.747 1.00 87.31 90 LEU A O 1
ATOM 748 N N . SER A 1 91 ? -2.992 -0.386 3.367 1.00 88.12 91 SER A N 1
ATOM 749 C CA . SER A 1 91 ? -2.125 -1.311 2.625 1.00 88.12 91 SER A CA 1
ATOM 750 C C . SER A 1 91 ? -1.541 -0.660 1.368 1.00 88.12 91 SER A C 1
ATOM 752 O O . SER A 1 91 ? -0.339 -0.762 1.123 1.00 88.12 91 SER A O 1
ATOM 754 N N . ARG A 1 92 ? -2.362 0.063 0.590 1.00 87.44 92 ARG A N 1
ATOM 755 C CA . ARG A 1 92 ? -1.901 0.775 -0.615 1.00 87.44 92 ARG A CA 1
ATOM 756 C C . ARG A 1 92 ? -0.966 1.935 -0.303 1.00 87.44 92 ARG A C 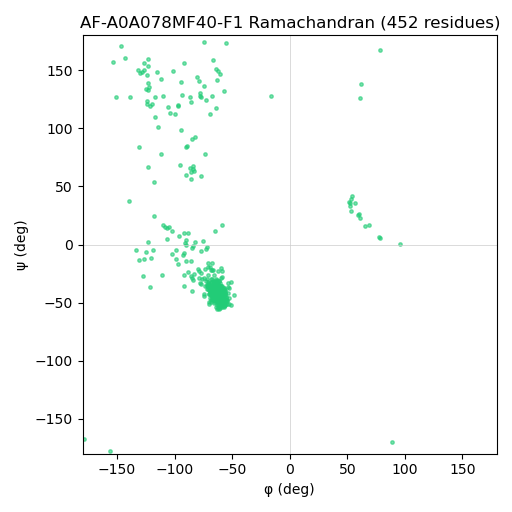1
ATOM 758 O O . ARG A 1 92 ? 0.052 2.083 -0.969 1.00 87.44 92 ARG A O 1
ATOM 765 N N . MET A 1 93 ? -1.286 2.725 0.711 1.00 84.38 93 MET A N 1
ATOM 766 C CA . MET A 1 93 ? -0.444 3.829 1.156 1.00 84.38 93 MET A CA 1
ATOM 767 C C . MET A 1 93 ? 0.946 3.317 1.549 1.00 84.38 93 MET A C 1
ATOM 769 O O . MET A 1 93 ? 1.959 3.829 1.077 1.00 84.38 93 MET A O 1
ATOM 773 N N . HIS A 1 94 ? 1.005 2.241 2.339 1.00 79.25 94 HIS A N 1
ATOM 774 C CA . HIS A 1 94 ? 2.272 1.614 2.697 1.00 79.25 94 HIS A CA 1
ATOM 775 C C . HIS A 1 94 ? 2.984 0.973 1.499 1.00 79.25 94 HIS A C 1
ATOM 777 O O . HIS A 1 94 ? 4.203 1.074 1.418 1.00 79.25 94 HIS A O 1
ATOM 783 N N . LEU A 1 95 ? 2.264 0.389 0.536 1.00 80.06 95 LEU A N 1
ATOM 784 C CA . LEU A 1 95 ? 2.856 -0.104 -0.715 1.00 80.06 95 LEU A CA 1
ATOM 785 C C . LEU A 1 95 ? 3.604 1.008 -1.458 1.00 80.06 95 LEU A C 1
ATOM 787 O O . LEU A 1 95 ? 4.748 0.801 -1.861 1.00 80.06 95 LEU A O 1
ATOM 791 N N . VAL A 1 96 ? 2.980 2.178 -1.618 1.00 73.94 96 VAL A N 1
ATOM 792 C CA . VAL A 1 96 ? 3.578 3.328 -2.318 1.00 73.94 96 VAL A CA 1
ATOM 793 C C . VAL A 1 96 ? 4.774 3.885 -1.545 1.00 73.94 96 VAL A C 1
ATOM 795 O O . VAL A 1 96 ? 5.806 4.183 -2.143 1.00 73.94 96 VAL A O 1
ATOM 798 N N . ALA A 1 97 ? 4.684 3.924 -0.214 1.00 71.56 97 ALA A N 1
ATOM 799 C CA . ALA A 1 97 ? 5.787 4.319 0.661 1.00 71.56 97 ALA A CA 1
ATOM 800 C C . ALA A 1 97 ? 6.926 3.278 0.749 1.00 71.56 97 ALA A C 1
ATOM 802 O O . ALA A 1 97 ? 7.913 3.520 1.435 1.00 71.56 97 ALA A O 1
ATOM 803 N N . GLN A 1 98 ? 6.802 2.126 0.073 1.00 72.81 98 GLN A N 1
ATOM 804 C CA . GLN A 1 98 ? 7.709 0.971 0.178 1.00 72.81 98 GLN A CA 1
ATOM 805 C C . GLN A 1 98 ? 7.798 0.384 1.598 1.00 72.81 98 GLN A C 1
ATOM 807 O O . GLN A 1 98 ? 8.758 -0.291 1.962 1.00 72.81 98 GLN A O 1
ATOM 812 N N . ASN A 1 99 ? 6.738 0.582 2.379 1.00 74.44 99 ASN A N 1
ATOM 813 C CA . ASN A 1 99 ? 6.555 0.084 3.730 1.00 74.44 99 ASN A CA 1
ATOM 814 C C . ASN A 1 99 ? 6.026 -1.355 3.740 1.00 74.44 99 ASN A C 1
ATOM 816 O O . ASN A 1 99 ? 4.883 -1.607 4.117 1.00 74.44 99 ASN A O 1
ATOM 820 N N . HIS A 1 100 ? 6.853 -2.306 3.295 1.00 79.88 100 HIS A N 1
ATOM 821 C CA . HIS A 1 100 ? 6.375 -3.636 2.909 1.00 79.88 100 HIS A CA 1
ATOM 822 C C . HIS A 1 100 ? 5.683 -4.435 4.019 1.00 79.88 100 HIS A C 1
ATOM 824 O O . HIS A 1 100 ? 4.610 -4.991 3.786 1.00 79.88 100 HIS A O 1
ATOM 830 N N . GLN A 1 101 ? 6.256 -4.483 5.222 1.00 81.56 101 GLN A N 1
ATOM 831 C CA . GLN A 1 101 ? 5.688 -5.263 6.322 1.00 81.56 101 GLN A CA 1
ATOM 832 C C . GLN A 1 101 ? 4.354 -4.665 6.833 1.00 81.56 101 GLN A C 1
ATOM 834 O O . GLN A 1 101 ? 3.350 -5.384 6.814 1.00 81.56 101 GLN A O 1
ATOM 839 N N . PRO A 1 102 ? 4.256 -3.350 7.129 1.00 79.06 102 PRO A N 1
ATOM 840 C CA . PRO A 1 102 ? 2.971 -2.705 7.417 1.00 79.06 102 PRO A CA 1
ATOM 841 C C . PRO A 1 102 ? 1.931 -2.851 6.292 1.00 79.06 102 PRO A C 1
ATOM 843 O O . PRO A 1 102 ? 0.744 -3.062 6.555 1.00 79.06 102 PRO A O 1
ATOM 846 N N . ALA A 1 103 ? 2.358 -2.790 5.023 1.00 83.12 103 ALA A N 1
ATOM 847 C CA . ALA A 1 103 ? 1.470 -3.002 3.880 1.00 83.12 103 ALA A CA 1
ATOM 848 C C . ALA A 1 103 ? 0.867 -4.415 3.872 1.00 83.12 103 ALA A C 1
ATOM 850 O O . ALA A 1 103 ? -0.321 -4.572 3.562 1.00 83.12 103 ALA A O 1
ATOM 851 N N . ILE A 1 104 ? 1.672 -5.428 4.219 1.00 82.25 104 ILE A N 1
ATOM 852 C CA . ILE A 1 104 ? 1.240 -6.826 4.324 1.00 82.25 104 ILE A CA 1
ATOM 853 C C . ILE A 1 104 ? 0.216 -6.986 5.443 1.00 82.25 104 ILE A C 1
ATOM 855 O O . ILE A 1 104 ? -0.855 -7.545 5.210 1.00 82.25 104 ILE A O 1
ATOM 859 N N . GLU A 1 105 ? 0.500 -6.464 6.633 1.00 80.81 105 GLU A N 1
ATOM 860 C CA . GLU A 1 105 ? -0.395 -6.582 7.789 1.00 80.81 105 GLU A CA 1
ATOM 861 C C . GLU A 1 105 ? -1.749 -5.914 7.539 1.00 80.81 105 GLU A C 1
ATOM 863 O O . GLU A 1 105 ? -2.803 -6.501 7.803 1.00 80.81 105 GLU A O 1
ATOM 868 N N . ALA A 1 106 ? -1.738 -4.705 6.972 1.00 81.25 106 ALA A N 1
ATOM 869 C CA . ALA A 1 106 ? -2.956 -4.015 6.568 1.00 81.25 106 ALA A CA 1
ATOM 870 C C . ALA A 1 106 ? -3.721 -4.813 5.495 1.00 81.25 106 ALA A C 1
ATOM 872 O O . ALA A 1 106 ? -4.930 -5.017 5.618 1.00 81.25 106 ALA A O 1
ATOM 873 N N . GLY A 1 107 ? -3.020 -5.346 4.489 1.00 86.50 107 GLY A N 1
ATOM 874 C CA . GLY A 1 107 ? -3.623 -6.153 3.426 1.00 86.50 107 GLY A CA 1
ATOM 875 C C . GLY A 1 107 ? -4.270 -7.438 3.951 1.00 86.50 107 GLY A C 1
ATOM 876 O O . GLY A 1 107 ? -5.392 -7.773 3.571 1.00 86.50 107 GLY A O 1
ATOM 877 N N . GLN A 1 108 ? -3.619 -8.131 4.887 1.00 85.25 108 GLN A N 1
ATOM 878 C CA . GLN A 1 108 ? -4.159 -9.328 5.540 1.00 85.25 108 GLN A CA 1
ATOM 879 C C . GLN A 1 108 ? -5.405 -9.011 6.377 1.00 85.25 108 GLN A C 1
ATOM 881 O O . GLN A 1 108 ? -6.404 -9.729 6.281 1.00 85.25 108 GLN A O 1
ATOM 886 N N . LYS A 1 109 ? -5.396 -7.909 7.142 1.00 84.31 109 LYS A N 1
ATOM 887 C CA . LYS A 1 109 ? -6.582 -7.438 7.880 1.00 84.31 109 LYS A CA 1
ATOM 888 C C . LYS A 1 109 ? -7.737 -7.126 6.924 1.00 84.31 109 LYS A C 1
ATOM 890 O O . LYS A 1 109 ? -8.867 -7.548 7.177 1.00 84.31 109 LYS A O 1
ATOM 895 N N . ALA A 1 110 ? -7.464 -6.450 5.807 1.00 87.62 110 ALA A N 1
ATOM 896 C CA . ALA A 1 110 ? -8.464 -6.169 4.779 1.00 87.62 110 ALA A CA 1
ATOM 897 C C . ALA A 1 110 ? -9.054 -7.456 4.175 1.00 87.62 110 ALA A C 1
ATOM 899 O O . ALA A 1 110 ? -10.274 -7.562 4.060 1.00 87.62 110 ALA A O 1
ATOM 900 N N . ILE A 1 111 ? -8.226 -8.461 3.862 1.00 83.06 111 ILE A N 1
ATOM 901 C CA . ILE A 1 111 ? -8.675 -9.771 3.355 1.00 83.06 111 ILE A CA 1
ATOM 902 C C . ILE A 1 111 ? -9.552 -10.495 4.380 1.00 83.06 111 ILE A C 1
ATOM 904 O O . ILE A 1 111 ? -10.610 -11.011 4.018 1.00 83.06 111 ILE A O 1
ATOM 908 N N . ALA A 1 112 ? -9.159 -10.506 5.657 1.00 80.19 112 ALA A N 1
ATOM 909 C CA . ALA A 1 112 ? -9.934 -11.147 6.718 1.00 80.19 112 ALA A CA 1
ATOM 910 C C . ALA A 1 112 ? -11.340 -10.535 6.841 1.00 80.19 112 ALA A C 1
ATOM 912 O O . ALA A 1 112 ? -12.341 -11.258 6.858 1.00 80.19 112 ALA A O 1
ATOM 913 N N . TYR A 1 113 ? -11.439 -9.201 6.839 1.00 83.12 113 TYR A N 1
ATOM 914 C CA . TYR A 1 113 ? -12.734 -8.522 6.785 1.00 83.12 113 TYR A CA 1
ATOM 915 C C . TYR A 1 113 ? -13.483 -8.780 5.471 1.00 83.12 113 TYR A C 1
ATOM 917 O O . TYR A 1 113 ? -14.698 -8.976 5.490 1.00 83.12 113 TYR A O 1
ATOM 925 N N . GLY A 1 114 ? -12.775 -8.812 4.341 1.00 86.62 114 GLY A N 1
ATOM 926 C CA . GLY A 1 114 ? -13.340 -9.130 3.033 1.00 86.62 114 GLY A CA 1
ATOM 927 C C . GLY A 1 114 ? -14.037 -10.489 3.033 1.00 86.62 114 GLY A C 1
ATOM 928 O O . GLY A 1 114 ? -15.196 -10.583 2.636 1.00 86.62 114 GLY A O 1
ATOM 929 N N . HIS A 1 115 ? -13.399 -11.525 3.581 1.00 84.00 115 HIS A N 1
ATOM 930 C CA . HIS A 1 115 ? -14.023 -12.836 3.765 1.00 84.00 115 HIS A CA 1
ATOM 931 C C . HIS A 1 115 ? -15.222 -12.794 4.710 1.00 84.00 115 HIS A C 1
ATOM 933 O O . HIS A 1 115 ? -16.270 -13.348 4.376 1.00 84.00 115 HIS A O 1
ATOM 939 N N . TYR A 1 116 ? -15.101 -12.101 5.846 1.00 84.62 116 TYR A N 1
ATOM 940 C CA . TYR A 1 116 ? -16.197 -11.950 6.805 1.00 84.62 116 TYR A CA 1
ATOM 941 C C . TYR A 1 116 ? -17.460 -11.351 6.159 1.00 84.62 116 TYR A C 1
ATOM 943 O O . TYR A 1 116 ? -18.568 -11.826 6.400 1.00 84.62 116 TYR A O 1
ATOM 951 N N . PHE A 1 117 ? -17.297 -10.345 5.296 1.00 88.25 117 PHE A N 1
ATOM 952 C CA . PHE A 1 117 ? -18.401 -9.691 4.588 1.00 88.25 117 PHE A CA 1
ATOM 953 C C . PHE A 1 117 ? -18.748 -10.313 3.231 1.00 88.25 117 PHE A C 1
ATOM 955 O O . PHE A 1 117 ? -19.654 -9.812 2.566 1.00 88.25 117 PHE A O 1
ATOM 962 N N . LYS A 1 118 ? -18.039 -11.365 2.800 1.00 91.44 118 LYS A N 1
ATOM 963 C CA . LYS A 1 118 ? -18.097 -11.898 1.425 1.00 91.44 118 LYS A CA 1
ATOM 964 C C . LYS A 1 118 ? -17.872 -10.816 0.355 1.00 91.44 118 LYS A C 1
ATOM 966 O O . LYS A 1 118 ? -18.443 -10.865 -0.729 1.00 91.44 118 LYS A O 1
ATOM 971 N N . ASN A 1 119 ? -17.039 -9.825 0.668 1.00 93.25 119 ASN A N 1
ATOM 972 C CA . ASN A 1 119 ? -16.633 -8.771 -0.248 1.00 93.25 119 ASN A CA 1
ATOM 973 C C . ASN A 1 119 ? -15.377 -9.219 -1.010 1.00 93.25 119 ASN A C 1
ATOM 975 O O . ASN A 1 119 ? -14.245 -8.937 -0.608 1.00 93.25 119 ASN A O 1
ATOM 979 N N . TYR A 1 120 ? -15.587 -9.956 -2.101 1.00 92.44 120 TYR A N 1
ATOM 980 C CA . TYR A 1 120 ? -14.497 -10.534 -2.889 1.00 92.44 120 TYR A CA 1
ATOM 981 C C . TYR A 1 120 ? -13.701 -9.494 -3.686 1.00 92.44 120 TYR A C 1
ATOM 983 O O . TYR A 1 120 ? -12.535 -9.749 -3.981 1.00 92.44 120 TYR A O 1
ATOM 991 N N . ARG A 1 121 ? -14.254 -8.295 -3.928 1.00 94.62 121 ARG A N 1
ATOM 992 C CA . ARG A 1 121 ? -13.506 -7.148 -4.469 1.00 94.62 121 ARG A CA 1
ATOM 993 C C . ARG A 1 121 ? -12.314 -6.808 -3.586 1.00 94.62 121 ARG A C 1
ATOM 995 O O . ARG A 1 121 ? -11.178 -6.747 -4.052 1.00 94.62 121 ARG A O 1
ATOM 1002 N N . VAL A 1 122 ? -12.569 -6.632 -2.287 1.00 93.81 122 VAL A N 1
ATOM 1003 C CA . VAL A 1 122 ? -11.531 -6.320 -1.291 1.00 93.81 122 VAL A CA 1
ATOM 1004 C C . VAL A 1 122 ? -10.499 -7.440 -1.197 1.00 93.81 122 VAL A C 1
ATOM 1006 O O . VAL A 1 122 ? -9.302 -7.156 -1.130 1.00 93.81 122 VAL A O 1
ATOM 1009 N N . VAL A 1 123 ? -10.953 -8.697 -1.222 1.00 90.19 123 VAL A N 1
ATOM 1010 C CA . VAL A 1 123 ? -10.070 -9.870 -1.174 1.00 90.19 123 VAL A CA 1
ATOM 1011 C C . VAL A 1 123 ? -9.124 -9.885 -2.377 1.00 90.19 123 VAL A C 1
ATOM 1013 O O . VAL A 1 123 ? -7.911 -9.941 -2.187 1.00 90.19 123 VAL A O 1
ATOM 1016 N N . CYS A 1 124 ? -9.644 -9.768 -3.602 1.00 94.69 124 CYS A N 1
ATOM 101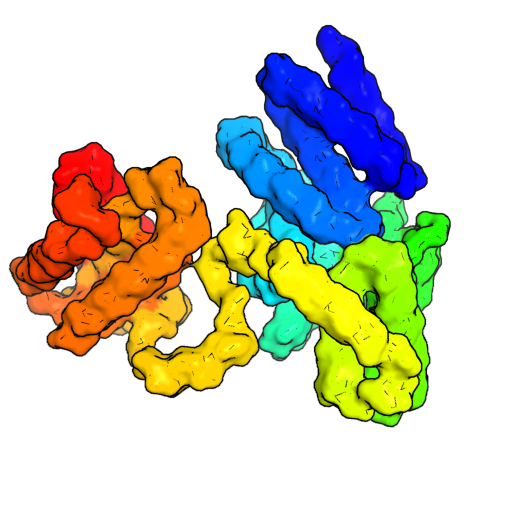7 C CA . CYS A 1 124 ? -8.833 -9.852 -4.819 1.00 94.69 124 CYS A CA 1
ATOM 1018 C C . CYS A 1 124 ? -7.821 -8.710 -4.924 1.00 94.69 124 CYS A C 1
ATOM 1020 O O . CYS A 1 124 ? -6.638 -8.958 -5.158 1.00 94.69 124 CYS A O 1
ATOM 1022 N N . ILE A 1 125 ? -8.253 -7.467 -4.683 1.00 93.88 125 ILE A N 1
ATOM 1023 C CA . ILE A 1 125 ? -7.364 -6.299 -4.743 1.00 93.88 125 ILE A CA 1
ATOM 1024 C C . ILE A 1 125 ? -6.191 -6.461 -3.768 1.00 93.88 125 ILE A C 1
ATOM 1026 O O . ILE A 1 125 ? -5.040 -6.225 -4.138 1.00 93.88 125 ILE A O 1
ATOM 1030 N N . ASN A 1 126 ? -6.457 -6.896 -2.533 1.00 94.88 126 ASN A N 1
ATOM 1031 C CA . ASN A 1 126 ? -5.396 -7.052 -1.541 1.00 94.88 126 ASN A CA 1
ATOM 1032 C C . ASN A 1 126 ? -4.521 -8.280 -1.790 1.00 94.88 126 ASN A C 1
ATOM 1034 O O . ASN A 1 126 ? -3.337 -8.219 -1.491 1.00 94.88 126 ASN A O 1
ATOM 1038 N N . LEU A 1 127 ? -5.031 -9.356 -2.394 1.00 92.94 127 LEU A N 1
ATOM 1039 C CA . LEU A 1 127 ? -4.182 -10.465 -2.844 1.00 92.94 127 LEU A CA 1
ATOM 1040 C C . LEU A 1 127 ? -3.196 -10.015 -3.933 1.00 92.94 127 LEU A C 1
ATOM 1042 O O . LEU A 1 127 ? -2.026 -10.391 -3.881 1.00 92.94 127 LEU A O 1
ATOM 1046 N N . GLY A 1 128 ? -3.623 -9.147 -4.858 1.00 94.69 128 GLY A N 1
ATOM 1047 C CA . GLY A 1 128 ? -2.721 -8.488 -5.809 1.00 94.69 128 GLY A CA 1
ATOM 1048 C C . GLY A 1 128 ? -1.664 -7.624 -5.108 1.00 94.69 128 GLY A C 1
ATOM 1049 O O . GLY A 1 128 ? -0.473 -7.748 -5.394 1.00 94.69 128 GLY A O 1
ATOM 1050 N N . ASN A 1 129 ? -2.073 -6.804 -4.133 1.00 92.62 129 ASN A N 1
ATOM 1051 C CA . ASN A 1 129 ? -1.142 -5.991 -3.341 1.00 92.62 129 ASN A CA 1
ATOM 1052 C C . ASN A 1 129 ? -0.138 -6.855 -2.557 1.00 92.62 129 ASN A C 1
ATOM 1054 O O . ASN A 1 129 ? 1.052 -6.554 -2.549 1.00 92.62 129 ASN A O 1
ATOM 1058 N N . LEU A 1 130 ? -0.587 -7.940 -1.918 1.00 92.44 130 LEU A N 1
ATOM 1059 C CA . LEU A 1 130 ? 0.286 -8.866 -1.193 1.00 92.44 130 LEU A CA 1
ATOM 1060 C C . LEU A 1 130 ? 1.266 -9.567 -2.134 1.00 92.44 130 LEU A C 1
ATOM 1062 O O . LEU A 1 130 ? 2.439 -9.698 -1.788 1.00 92.44 130 LEU A O 1
ATOM 1066 N N . ALA A 1 131 ? 0.827 -9.964 -3.335 1.00 93.25 131 ALA A N 1
ATOM 1067 C CA . ALA A 1 131 ? 1.720 -10.527 -4.346 1.00 93.25 131 ALA A CA 1
ATOM 1068 C C . ALA A 1 131 ? 2.864 -9.559 -4.680 1.00 93.25 131 ALA A C 1
ATOM 1070 O O . ALA A 1 131 ? 4.026 -9.971 -4.743 1.00 93.25 131 ALA A O 1
ATOM 1071 N N . TRP A 1 132 ? 2.558 -8.265 -4.800 1.00 91.75 132 TRP A N 1
ATOM 1072 C CA . TRP A 1 132 ? 3.577 -7.231 -4.942 1.00 91.75 132 TRP A CA 1
ATOM 1073 C C . TRP A 1 132 ? 4.506 -7.178 -3.729 1.00 91.75 132 TRP A C 1
ATOM 1075 O O . TRP A 1 132 ? 5.720 -7.291 -3.896 1.00 91.75 132 TRP A O 1
ATOM 1085 N N . GLN A 1 133 ? 3.969 -7.017 -2.516 1.00 87.44 133 GLN A N 1
ATOM 1086 C CA . GLN A 1 133 ? 4.792 -6.834 -1.313 1.00 87.44 133 GLN A CA 1
ATOM 1087 C C . GLN A 1 133 ? 5.736 -8.013 -1.075 1.00 87.44 133 GLN A C 1
ATOM 1089 O O . GLN A 1 133 ? 6.931 -7.821 -0.857 1.00 87.44 133 GLN A O 1
ATOM 1094 N N . TYR A 1 134 ? 5.230 -9.242 -1.192 1.00 82.25 134 TYR A N 1
ATOM 1095 C CA . TYR A 1 134 ? 6.059 -10.434 -1.060 1.00 82.25 134 TYR A CA 1
ATOM 1096 C C . TYR A 1 134 ? 7.135 -10.507 -2.146 1.00 82.25 134 TYR A C 1
ATOM 1098 O O . TYR A 1 134 ? 8.265 -10.876 -1.843 1.00 82.25 134 TYR A O 1
ATOM 1106 N N . THR A 1 135 ? 6.836 -10.085 -3.379 1.00 85.31 135 THR A N 1
ATOM 1107 C CA . THR A 1 135 ? 7.843 -9.990 -4.449 1.00 85.31 135 THR A CA 1
ATOM 1108 C C . THR A 1 135 ? 8.947 -8.995 -4.101 1.00 85.31 135 THR A C 1
ATOM 1110 O O . THR A 1 135 ? 10.122 -9.309 -4.277 1.00 85.31 135 THR A O 1
ATOM 1113 N N . ALA A 1 136 ? 8.591 -7.814 -3.587 1.00 80.88 136 ALA A N 1
ATOM 1114 C CA . ALA A 1 136 ? 9.562 -6.785 -3.211 1.00 80.88 136 ALA A CA 1
ATOM 1115 C C . ALA A 1 136 ? 10.504 -7.249 -2.083 1.00 80.88 136 ALA A C 1
ATOM 1117 O O . ALA A 1 136 ? 11.673 -6.874 -2.059 1.00 80.88 136 ALA A O 1
ATOM 1118 N N . LEU A 1 137 ? 10.017 -8.131 -1.205 1.00 79.88 137 LEU A N 1
ATOM 1119 C CA . LEU A 1 137 ? 10.800 -8.785 -0.153 1.00 79.88 137 LEU A CA 1
ATOM 1120 C C . LEU A 1 137 ? 11.572 -10.037 -0.621 1.00 79.88 137 LEU A C 1
ATOM 1122 O O . LEU A 1 137 ? 12.261 -10.656 0.183 1.00 79.88 137 LEU A O 1
ATOM 1126 N N . GLY A 1 138 ? 11.455 -10.445 -1.890 1.00 78.88 138 GLY A N 1
ATOM 1127 C CA . GLY A 1 138 ? 12.071 -11.674 -2.415 1.00 78.88 138 GLY A CA 1
ATOM 1128 C C . GLY A 1 138 ? 11.339 -12.975 -2.048 1.00 78.88 138 GLY A C 1
ATOM 1129 O O . GLY A 1 138 ? 11.802 -14.065 -2.380 1.00 78.88 138 GLY A O 1
ATOM 1130 N N . ASN A 1 139 ? 10.167 -12.884 -1.419 1.00 80.94 139 ASN A N 1
ATOM 1131 C CA . ASN A 1 139 ? 9.329 -14.010 -1.001 1.00 80.94 139 ASN A CA 1
ATOM 1132 C C . ASN A 1 139 ? 8.440 -14.506 -2.160 1.00 80.94 139 ASN A C 1
ATOM 1134 O O . ASN A 1 139 ? 7.212 -14.390 -2.141 1.00 80.94 139 ASN A O 1
ATOM 1138 N N . PHE A 1 140 ? 9.065 -15.044 -3.211 1.00 80.06 140 PHE A N 1
ATOM 1139 C CA . PHE A 1 140 ? 8.382 -15.392 -4.465 1.00 80.06 140 PHE A CA 1
ATOM 1140 C C . PHE A 1 140 ? 7.315 -16.488 -4.336 1.00 80.06 140 PHE A C 1
ATOM 1142 O O . PHE A 1 140 ? 6.335 -16.463 -5.083 1.00 80.06 140 PHE A O 1
ATOM 1149 N N . GLU A 1 141 ? 7.458 -17.431 -3.401 1.00 79.38 141 GLU A N 1
ATOM 1150 C CA . GLU A 1 141 ? 6.450 -18.478 -3.190 1.00 79.38 141 GLU A CA 1
ATOM 1151 C C . GLU A 1 141 ? 5.157 -17.908 -2.601 1.00 79.38 141 GLU A C 1
ATOM 1153 O O . GLU A 1 141 ? 4.070 -18.166 -3.119 1.00 79.38 141 GLU A O 1
ATOM 1158 N N . GLN A 1 142 ? 5.260 -17.056 -1.581 1.00 79.88 142 GLN A N 1
ATOM 1159 C CA . GLN A 1 142 ? 4.114 -16.353 -1.008 1.00 79.88 142 GLN A CA 1
ATOM 1160 C C . GLN A 1 142 ? 3.467 -15.428 -2.045 1.00 79.88 142 GLN A C 1
ATOM 1162 O O . GLN A 1 142 ? 2.239 -15.390 -2.154 1.00 79.88 142 GLN A O 1
ATOM 1167 N N . ALA A 1 143 ? 4.276 -14.742 -2.860 1.00 81.19 143 ALA A N 1
ATOM 1168 C CA . ALA A 1 143 ? 3.771 -13.918 -3.954 1.00 81.19 143 ALA A CA 1
ATOM 1169 C C . ALA A 1 143 ? 2.965 -14.742 -4.973 1.00 81.19 143 ALA A C 1
ATOM 1171 O O . ALA A 1 143 ? 1.852 -14.360 -5.340 1.00 81.19 143 ALA A O 1
ATOM 1172 N N . ARG A 1 144 ? 3.482 -15.913 -5.368 1.00 84.19 144 ARG A N 1
ATOM 1173 C CA . ARG A 1 144 ? 2.811 -16.855 -6.276 1.00 84.19 144 ARG A CA 1
ATOM 1174 C C . ARG A 1 144 ? 1.482 -17.353 -5.712 1.00 84.19 144 ARG A C 1
ATOM 1176 O O . ARG A 1 144 ? 0.501 -17.436 -6.453 1.00 84.19 144 ARG A O 1
ATOM 1183 N N . VAL A 1 145 ? 1.440 -17.691 -4.422 1.00 84.06 145 VAL A N 1
ATOM 1184 C CA . VAL A 1 145 ? 0.206 -18.118 -3.743 1.00 84.06 145 VAL A CA 1
ATOM 1185 C C . VAL A 1 145 ? -0.831 -16.997 -3.768 1.00 84.06 145 VAL A C 1
ATOM 1187 O O . VAL A 1 145 ? -1.970 -17.242 -4.163 1.00 84.06 145 VAL A O 1
ATOM 1190 N N . CYS A 1 146 ? -0.436 -15.766 -3.429 1.00 85.12 146 CYS A N 1
ATOM 1191 C CA . CYS A 1 146 ? -1.337 -14.615 -3.460 1.00 85.12 146 CYS A CA 1
ATOM 1192 C C . CYS A 1 146 ? -1.869 -14.345 -4.873 1.00 85.12 146 CYS A C 1
ATOM 1194 O O . CYS A 1 146 ? -3.076 -14.189 -5.044 1.00 85.12 146 CYS A O 1
ATOM 1196 N N . ALA A 1 147 ? -1.001 -14.372 -5.889 1.00 87.88 147 ALA A N 1
ATOM 1197 C CA . ALA A 1 147 ? -1.396 -14.181 -7.283 1.00 87.88 147 ALA A CA 1
ATOM 1198 C C . ALA A 1 147 ? -2.427 -15.226 -7.743 1.00 87.88 147 ALA A C 1
ATOM 1200 O O . ALA A 1 147 ? -3.464 -14.871 -8.301 1.00 87.88 147 ALA A O 1
ATOM 1201 N N . ARG A 1 148 ? -2.186 -16.511 -7.443 1.00 85.56 148 ARG A N 1
ATOM 1202 C CA . ARG A 1 148 ? -3.110 -17.601 -7.795 1.00 85.56 148 ARG A CA 1
ATOM 1203 C C . ARG A 1 148 ? -4.446 -17.509 -7.069 1.00 85.56 148 ARG A C 1
ATOM 1205 O O . ARG A 1 148 ? -5.484 -17.746 -7.679 1.00 85.56 148 ARG A O 1
ATOM 1212 N N . LEU A 1 149 ? -4.427 -17.186 -5.777 1.00 85.69 149 LEU A N 1
ATOM 1213 C CA . LEU A 1 149 ? -5.658 -17.000 -5.010 1.00 85.69 149 LEU A CA 1
ATOM 1214 C C . LEU A 1 149 ? -6.449 -15.794 -5.521 1.00 85.69 149 LEU A C 1
ATOM 1216 O O . LEU A 1 149 ? -7.668 -15.884 -5.627 1.00 85.69 149 LEU A O 1
ATOM 1220 N N . GLY A 1 150 ? -5.769 -14.697 -5.868 1.00 90.94 150 GLY A N 1
ATOM 1221 C CA . GLY A 1 150 ? -6.398 -13.519 -6.460 1.00 90.94 150 GLY A CA 1
ATOM 1222 C C . GLY A 1 150 ? -7.148 -13.884 -7.738 1.00 90.94 150 GLY A C 1
ATOM 1223 O O . GLY A 1 150 ? -8.353 -13.663 -7.818 1.00 90.94 150 GLY A O 1
ATOM 1224 N N . GLN A 1 151 ? -6.461 -14.532 -8.684 1.00 90.38 151 GLN A N 1
ATOM 1225 C CA . GLN A 1 151 ? -7.068 -15.001 -9.936 1.00 90.38 151 GLN A CA 1
ATOM 1226 C C . GLN A 1 151 ? -8.263 -15.928 -9.681 1.00 90.38 151 GLN A C 1
ATOM 1228 O O . GLN A 1 151 ? -9.342 -15.682 -10.208 1.00 90.38 151 GLN A O 1
ATOM 1233 N N . TYR A 1 152 ? -8.123 -16.914 -8.786 1.00 91.69 152 TYR A N 1
ATOM 1234 C CA . TYR A 1 152 ? -9.221 -17.817 -8.424 1.00 91.69 152 TYR A CA 1
ATOM 1235 C C . TYR A 1 152 ? -10.473 -17.074 -7.930 1.00 91.69 152 TYR A C 1
ATOM 1237 O O . TYR A 1 152 ? -11.588 -17.385 -8.351 1.00 91.69 152 TYR A O 1
ATOM 1245 N N . TYR A 1 153 ? -10.313 -16.109 -7.018 1.00 89.88 153 TYR A N 1
ATOM 1246 C CA . TYR A 1 153 ? -11.452 -15.348 -6.506 1.00 89.88 153 TYR A CA 1
ATOM 1247 C C . TYR A 1 153 ? -12.025 -14.396 -7.559 1.00 89.88 153 TYR A C 1
ATOM 1249 O O . TYR A 1 153 ? -13.245 -14.241 -7.607 1.00 89.88 153 TYR A O 1
ATOM 1257 N N . SER A 1 154 ? -11.180 -13.810 -8.410 1.00 93.56 154 SER A N 1
ATOM 1258 C CA . SER A 1 154 ? -11.619 -12.960 -9.516 1.00 93.56 154 SER A CA 1
ATOM 1259 C C . SER A 1 154 ? -12.501 -13.740 -10.488 1.00 93.56 154 SER A C 1
ATOM 1261 O O . SER A 1 154 ? -13.645 -13.352 -10.708 1.00 93.56 154 SER A O 1
ATOM 1263 N N . ASP A 1 155 ? -12.026 -14.886 -10.979 1.00 91.06 155 ASP A N 1
ATOM 1264 C CA . ASP A 1 155 ? -12.756 -15.727 -11.938 1.00 91.06 155 ASP A CA 1
ATOM 1265 C C . ASP A 1 155 ? -14.105 -16.198 -11.380 1.00 91.06 155 ASP A C 1
ATOM 1267 O O . ASP A 1 155 ? -15.095 -16.318 -12.098 1.00 91.06 155 ASP A O 1
ATOM 1271 N N . LYS A 1 156 ? -14.152 -16.471 -10.072 1.00 93.25 156 LYS A N 1
ATOM 1272 C CA . LYS A 1 156 ? -15.336 -17.027 -9.415 1.00 93.25 156 LYS A CA 1
ATOM 1273 C C . LYS A 1 156 ? -16.363 -15.977 -8.989 1.00 93.25 156 LYS A C 1
ATOM 1275 O O . LYS A 1 156 ? -17.541 -16.313 -8.872 1.00 93.25 156 LYS A O 1
ATOM 1280 N N . HIS A 1 157 ? -15.934 -14.754 -8.680 1.00 94.00 157 HIS A N 1
ATOM 1281 C CA . HIS A 1 157 ? -16.783 -13.780 -7.987 1.00 94.00 157 HIS A CA 1
ATOM 1282 C C . HIS A 1 157 ? -16.832 -12.384 -8.613 1.00 94.00 157 HIS A C 1
ATOM 1284 O O . HIS A 1 157 ? -17.701 -11.618 -8.211 1.00 94.00 157 HIS A O 1
ATOM 1290 N N . LEU A 1 158 ? -15.944 -12.040 -9.550 1.00 90.06 158 LEU A N 1
ATOM 1291 C CA . LEU A 1 158 ? -15.781 -10.668 -10.056 1.00 90.06 158 LEU A CA 1
ATOM 1292 C C . LEU A 1 158 ? -16.072 -10.516 -11.556 1.00 90.06 158 LEU A C 1
ATOM 1294 O O . LEU A 1 158 ? -15.577 -9.581 -12.178 1.00 90.06 158 LEU A O 1
ATOM 1298 N N . ALA A 1 159 ? -16.888 -11.399 -12.142 1.00 84.56 159 ALA A N 1
ATOM 1299 C CA . ALA A 1 159 ? -17.220 -11.354 -13.572 1.00 84.56 159 ALA A CA 1
ATOM 1300 C C . ALA A 1 159 ? -17.762 -9.982 -14.038 1.00 84.56 159 ALA A C 1
ATOM 1302 O O . ALA A 1 159 ? -17.455 -9.554 -15.146 1.00 84.56 159 ALA A O 1
ATOM 1303 N N . ASP A 1 160 ? -18.491 -9.273 -13.168 1.00 84.75 160 ASP A N 1
ATOM 1304 C CA . ASP A 1 160 ? -19.091 -7.960 -13.450 1.00 84.75 160 ASP A CA 1
ATOM 1305 C C . ASP A 1 160 ? -18.337 -6.785 -12.785 1.00 84.75 160 ASP A C 1
ATOM 1307 O O . ASP A 1 160 ? -18.865 -5.676 -12.681 1.00 84.75 160 ASP A O 1
ATOM 1311 N N . GLU A 1 161 ? -17.104 -6.999 -12.305 1.00 86.69 161 GLU A N 1
ATOM 1312 C CA . GLU A 1 161 ? -16.313 -5.991 -11.580 1.00 86.69 161 GLU A CA 1
ATOM 1313 C C . GLU A 1 161 ? -14.939 -5.715 -12.236 1.00 86.69 161 GLU A C 1
ATOM 1315 O O . GLU A 1 161 ? -13.890 -5.974 -11.633 1.00 86.69 161 GLU A O 1
ATOM 1320 N N . PRO A 1 162 ? -14.905 -5.130 -13.451 1.00 86.69 162 PRO A N 1
ATOM 1321 C CA . PRO A 1 162 ? -13.674 -4.961 -14.232 1.00 86.69 162 PRO A CA 1
ATOM 1322 C C . PRO A 1 162 ? -12.597 -4.127 -13.518 1.00 86.69 162 PRO A C 1
ATOM 1324 O O . PRO A 1 162 ? -11.414 -4.457 -13.594 1.00 86.69 162 PRO A O 1
ATOM 1327 N N . ASP A 1 163 ? -12.991 -3.098 -12.759 1.00 84.38 163 ASP A N 1
ATOM 1328 C CA . ASP A 1 163 ? -12.075 -2.277 -11.949 1.00 84.38 163 ASP A CA 1
ATOM 1329 C C . ASP A 1 163 ? -11.316 -3.111 -10.903 1.00 84.38 163 ASP A C 1
ATOM 1331 O O . ASP A 1 163 ? -10.106 -2.960 -10.719 1.00 84.38 163 ASP A O 1
ATOM 1335 N N . ALA A 1 164 ? -12.014 -4.028 -10.229 1.00 88.62 164 ALA A N 1
ATOM 1336 C CA . ALA A 1 164 ? -11.425 -4.866 -9.193 1.00 88.62 164 ALA A CA 1
ATOM 1337 C C . ALA A 1 164 ? -10.398 -5.840 -9.784 1.00 88.62 164 ALA A C 1
ATOM 1339 O O . ALA A 1 164 ? -9.287 -5.970 -9.258 1.00 88.62 164 ALA A O 1
ATOM 1340 N N . THR A 1 165 ? -10.755 -6.476 -10.902 1.00 91.81 165 THR A N 1
ATOM 1341 C CA . THR A 1 165 ? -9.876 -7.388 -11.640 1.00 91.81 165 THR A CA 1
ATOM 1342 C C . THR A 1 165 ? -8.657 -6.655 -12.193 1.00 91.81 165 THR A C 1
ATOM 1344 O O . THR A 1 165 ? -7.533 -7.109 -11.983 1.00 91.81 165 THR A O 1
ATOM 1347 N N . MET A 1 166 ? -8.838 -5.480 -12.805 1.00 91.44 166 MET A N 1
ATOM 1348 C CA . MET A 1 166 ? -7.735 -4.642 -13.286 1.00 91.44 166 MET A CA 1
ATOM 1349 C C . MET A 1 166 ? -6.752 -4.312 -12.152 1.00 91.44 166 MET A C 1
ATOM 1351 O O . MET A 1 166 ? -5.551 -4.559 -12.269 1.00 91.44 166 MET A O 1
ATOM 1355 N N . ARG A 1 167 ? -7.252 -3.805 -11.017 1.00 90.25 167 ARG A N 1
ATOM 1356 C CA . ARG A 1 167 ? -6.424 -3.429 -9.857 1.00 90.25 167 ARG A CA 1
ATOM 1357 C C . ARG A 1 167 ? -5.667 -4.607 -9.253 1.00 90.25 167 ARG A C 1
ATOM 1359 O O . ARG A 1 167 ? -4.535 -4.428 -8.808 1.00 90.25 167 ARG A O 1
ATOM 1366 N N . MET A 1 168 ? -6.277 -5.789 -9.218 1.00 94.44 168 MET A N 1
ATOM 1367 C CA . MET A 1 168 ? -5.600 -7.018 -8.806 1.00 94.44 168 MET A CA 1
ATOM 1368 C C . MET A 1 168 ? -4.482 -7.383 -9.790 1.00 94.44 168 MET A C 1
ATOM 1370 O O . MET A 1 168 ? -3.359 -7.661 -9.361 1.00 94.44 168 MET A O 1
ATOM 1374 N N . ASN A 1 169 ? -4.769 -7.360 -11.094 1.00 94.94 169 ASN A N 1
ATOM 1375 C CA . ASN A 1 169 ? -3.812 -7.747 -12.126 1.00 94.94 169 ASN A CA 1
ATOM 1376 C C . ASN A 1 169 ? -2.550 -6.885 -12.097 1.00 94.94 169 ASN A C 1
ATOM 1378 O O . ASN A 1 169 ? -1.457 -7.423 -12.240 1.00 94.94 169 ASN A O 1
ATOM 1382 N N . ILE A 1 170 ? -2.675 -5.580 -11.837 1.00 91.81 170 ILE A N 1
ATOM 1383 C CA . ILE A 1 170 ? -1.534 -4.668 -11.655 1.00 91.81 170 ILE A CA 1
ATOM 1384 C C . ILE A 1 170 ? -0.547 -5.204 -10.603 1.00 91.81 170 ILE A C 1
ATOM 1386 O O . ILE A 1 170 ? 0.655 -5.260 -10.858 1.00 91.81 170 ILE A O 1
ATOM 1390 N N . GLY A 1 171 ? -1.036 -5.675 -9.452 1.00 89.62 171 GLY A N 1
ATOM 1391 C CA . GLY A 1 171 ? -0.177 -6.265 -8.419 1.00 89.62 171 GLY A CA 1
ATOM 1392 C C . GLY A 1 171 ? 0.479 -7.583 -8.849 1.00 89.62 171 GLY A C 1
ATOM 1393 O O . GLY A 1 171 ? 1.657 -7.820 -8.577 1.00 89.62 171 GLY A O 1
ATOM 1394 N N . ILE A 1 172 ? -0.254 -8.422 -9.586 1.00 93.38 172 ILE A N 1
ATOM 1395 C CA . ILE A 1 172 ? 0.262 -9.692 -10.121 1.00 93.38 172 ILE A CA 1
ATOM 1396 C C . ILE A 1 172 ? 1.315 -9.453 -11.213 1.00 93.38 172 ILE A C 1
ATOM 1398 O O . ILE A 1 172 ? 2.305 -10.181 -11.281 1.00 93.38 172 ILE A O 1
ATOM 1402 N N . LEU A 1 173 ? 1.152 -8.427 -12.048 1.00 95.50 173 LEU A N 1
ATOM 1403 C CA . LEU A 1 173 ? 2.104 -8.083 -13.103 1.00 95.50 173 LEU A CA 1
ATOM 1404 C C . LEU A 1 173 ? 3.475 -7.710 -12.534 1.00 95.50 173 LEU A C 1
ATOM 1406 O O . LEU A 1 173 ? 4.488 -8.135 -13.087 1.00 95.50 173 LEU A O 1
ATOM 1410 N N . PHE A 1 174 ? 3.528 -7.010 -11.396 1.00 91.69 174 PHE A N 1
ATOM 1411 C CA . PHE A 1 174 ? 4.794 -6.746 -10.707 1.00 91.69 174 PHE A CA 1
ATOM 1412 C C . PHE A 1 174 ? 5.501 -8.042 -10.272 1.00 91.69 174 PHE A C 1
ATOM 1414 O O . PHE A 1 174 ? 6.713 -8.186 -10.463 1.00 91.69 174 PHE A O 1
ATOM 1421 N N . TYR A 1 175 ? 4.747 -9.013 -9.743 1.00 92.25 175 TYR A N 1
ATOM 1422 C CA . TYR A 1 175 ? 5.265 -10.351 -9.438 1.00 92.25 175 TYR A CA 1
ATOM 1423 C C . TYR A 1 175 ? 5.805 -11.049 -10.695 1.00 92.25 175 TYR A C 1
ATOM 1425 O O . TYR A 1 175 ? 6.954 -11.493 -10.711 1.00 92.25 175 TYR A O 1
ATOM 1433 N N . LEU A 1 176 ? 5.009 -11.115 -11.766 1.00 88.81 176 LEU A N 1
ATOM 1434 C CA . LEU A 1 176 ? 5.376 -11.816 -13.000 1.00 88.81 176 LEU A CA 1
ATOM 1435 C C . LEU A 1 176 ? 6.604 -11.199 -13.682 1.00 88.81 176 LEU A C 1
ATOM 1437 O O . LEU A 1 176 ? 7.442 -11.940 -14.202 1.00 88.81 176 LEU A O 1
ATOM 1441 N N . ALA A 1 177 ? 6.738 -9.870 -13.637 1.00 90.94 177 ALA A N 1
ATOM 1442 C CA . ALA A 1 177 ? 7.908 -9.163 -14.144 1.00 90.94 177 ALA A CA 1
ATOM 1443 C C . ALA A 1 177 ? 9.185 -9.578 -13.401 1.00 90.94 177 ALA A C 1
ATOM 1445 O O . ALA A 1 177 ? 10.204 -9.875 -14.022 1.00 90.94 177 ALA A O 1
ATOM 1446 N N . ASN A 1 178 ? 9.123 -9.664 -12.070 1.00 87.81 178 ASN A N 1
ATOM 1447 C CA . ASN A 1 178 ? 10.271 -10.041 -11.247 1.00 87.81 178 ASN A CA 1
ATOM 1448 C C . ASN A 1 178 ? 10.584 -11.543 -11.284 1.00 87.81 178 ASN A C 1
ATOM 1450 O O . ASN A 1 178 ? 11.748 -11.921 -11.180 1.00 87.81 178 ASN A O 1
ATOM 1454 N N . ALA A 1 179 ? 9.574 -12.390 -11.484 1.00 84.19 179 ALA A N 1
ATOM 1455 C CA . ALA A 1 179 ? 9.729 -13.832 -11.672 1.00 84.19 179 ALA A CA 1
ATOM 1456 C C . ALA A 1 179 ? 10.097 -14.231 -13.120 1.00 84.19 179 ALA A C 1
ATOM 1458 O O . ALA A 1 179 ? 10.181 -15.425 -13.421 1.00 84.19 179 ALA A O 1
ATOM 1459 N N . VAL A 1 180 ? 10.283 -13.250 -14.016 1.00 85.31 180 VAL A N 1
ATOM 1460 C CA . VAL A 1 180 ? 10.660 -13.419 -15.433 1.00 85.31 180 VAL A CA 1
ATOM 1461 C C . VAL A 1 180 ? 9.703 -14.360 -16.185 1.00 85.31 180 VAL A C 1
ATOM 1463 O O . VAL A 1 180 ? 10.095 -15.220 -16.974 1.00 85.31 180 VAL A O 1
ATOM 1466 N N . LYS A 1 181 ? 8.395 -14.225 -15.932 1.00 84.06 181 LYS A N 1
ATOM 1467 C CA . LYS A 1 181 ? 7.341 -15.041 -16.561 1.00 84.06 181 LYS A CA 1
ATOM 1468 C C . LYS A 1 181 ? 6.744 -14.331 -17.775 1.00 84.06 181 LYS A C 1
ATOM 1470 O O . LYS A 1 181 ? 5.586 -13.929 -17.744 1.00 84.06 181 LYS A O 1
ATOM 1475 N N . TYR A 1 182 ? 7.530 -14.187 -18.846 1.00 90.31 182 TYR A N 1
ATOM 1476 C CA . TYR A 1 182 ? 7.175 -13.358 -20.009 1.00 90.31 182 TYR A CA 1
ATOM 1477 C C . TYR A 1 182 ? 5.797 -13.666 -20.617 1.00 90.31 182 TYR A C 1
ATOM 1479 O O . TYR A 1 182 ? 4.994 -12.754 -20.775 1.00 90.31 182 TYR A O 1
ATOM 1487 N N . VAL A 1 183 ? 5.502 -14.936 -20.921 1.00 92.06 183 VAL A N 1
ATOM 1488 C CA . VAL A 1 183 ? 4.225 -15.324 -21.556 1.00 92.06 183 VAL A CA 1
ATOM 1489 C C . VAL A 1 183 ? 3.037 -14.942 -20.672 1.00 92.06 183 VAL A C 1
ATOM 1491 O O . VAL A 1 183 ? 2.157 -14.208 -21.109 1.00 92.06 183 VAL A O 1
ATOM 1494 N N . SER A 1 184 ? 3.066 -15.348 -19.399 1.00 91.75 184 SER A N 1
ATOM 1495 C CA . SER A 1 184 ? 2.008 -15.023 -18.438 1.00 91.75 184 SER A CA 1
ATOM 1496 C C . SER A 1 184 ? 1.885 -13.519 -18.188 1.00 91.75 184 SER A C 1
ATOM 1498 O O . SER A 1 184 ? 0.782 -13.018 -17.996 1.00 91.75 184 SER A O 1
ATOM 1500 N N . PHE A 1 185 ? 3.003 -12.785 -18.193 1.00 96.00 185 PHE A N 1
ATOM 1501 C CA . PHE A 1 185 ? 2.991 -11.328 -18.087 1.00 96.00 185 PHE A CA 1
ATOM 1502 C C . PHE A 1 185 ? 2.301 -10.695 -19.299 1.00 96.00 185 PHE A C 1
ATOM 1504 O O . PHE A 1 185 ? 1.453 -9.827 -19.126 1.00 96.00 185 PHE A O 1
ATOM 1511 N N . ALA A 1 186 ? 2.640 -11.128 -20.515 1.00 94.75 186 ALA A N 1
ATOM 1512 C CA . ALA A 1 186 ? 2.080 -10.584 -21.748 1.00 94.75 186 ALA A CA 1
ATOM 1513 C C . ALA A 1 186 ? 0.567 -10.834 -21.856 1.00 94.75 186 ALA A C 1
ATOM 1515 O O . ALA A 1 186 ? -0.179 -9.915 -22.199 1.00 94.75 186 ALA A O 1
ATOM 1516 N N . GLU A 1 187 ? 0.115 -12.044 -21.517 1.00 94.44 187 GLU A N 1
ATOM 1517 C CA . GLU A 1 187 ? -1.309 -12.395 -21.457 1.00 94.44 187 GLU A CA 1
ATOM 1518 C C . GLU A 1 187 ? -2.045 -11.521 -20.440 1.00 94.44 187 GLU A C 1
ATOM 1520 O O . GLU A 1 187 ? -2.974 -10.800 -20.802 1.00 94.44 187 GLU A O 1
ATOM 1525 N N . LEU A 1 188 ? -1.563 -11.489 -19.192 1.00 95.38 188 LEU A N 1
ATOM 1526 C CA . LEU A 1 188 ? -2.219 -10.732 -18.132 1.00 95.38 188 LEU A CA 1
ATOM 1527 C C . LEU A 1 188 ? -2.199 -9.222 -18.401 1.00 95.38 188 LEU A C 1
ATOM 1529 O O . LEU A 1 188 ? -3.169 -8.533 -18.096 1.00 95.38 188 LEU A O 1
ATOM 1533 N N . LYS A 1 189 ? -1.126 -8.689 -19.000 1.00 96.12 189 LYS A N 1
ATOM 1534 C CA . LYS A 1 189 ? -1.033 -7.278 -19.400 1.00 96.12 189 LYS A CA 1
ATOM 1535 C C . LYS A 1 189 ? -2.088 -6.946 -20.452 1.00 96.12 189 LYS A C 1
ATOM 1537 O O . LYS A 1 189 ? -2.756 -5.925 -20.319 1.00 96.12 189 LYS A O 1
ATOM 1542 N N . ARG A 1 190 ? -2.251 -7.788 -21.479 1.00 94.69 190 ARG A N 1
ATOM 1543 C CA . ARG A 1 190 ? -3.277 -7.600 -22.518 1.00 94.69 190 ARG A CA 1
ATOM 1544 C C . ARG A 1 190 ? -4.674 -7.597 -21.905 1.00 94.69 190 ARG A C 1
ATOM 1546 O O . ARG A 1 190 ? -5.456 -6.698 -22.196 1.00 94.69 190 ARG A O 1
ATOM 1553 N N . ASP A 1 191 ? -4.958 -8.564 -21.040 1.00 92.56 191 ASP A N 1
ATOM 1554 C CA . ASP A 1 191 ? -6.265 -8.679 -20.396 1.00 92.56 191 ASP A CA 1
ATOM 1555 C C . ASP A 1 191 ? -6.518 -7.474 -19.470 1.00 92.56 191 ASP A C 1
ATOM 1557 O O . ASP A 1 191 ? -7.611 -6.925 -19.438 1.00 92.56 191 ASP A O 1
ATOM 1561 N N . THR A 1 192 ? -5.480 -6.977 -18.794 1.00 92.69 192 THR A N 1
ATOM 1562 C CA . THR A 1 192 ? -5.546 -5.764 -17.961 1.00 92.69 192 THR A CA 1
ATOM 1563 C C . THR A 1 192 ? -5.822 -4.504 -18.779 1.00 92.69 192 THR A C 1
ATOM 1565 O O . THR A 1 192 ? -6.651 -3.696 -18.376 1.00 92.69 192 THR A O 1
ATOM 1568 N N . LEU A 1 193 ? -5.177 -4.347 -19.940 1.00 92.00 193 LEU A N 1
ATOM 1569 C CA . LEU A 1 193 ? -5.431 -3.229 -20.856 1.00 92.00 193 LEU A CA 1
ATOM 1570 C C . LEU A 1 193 ? -6.865 -3.248 -21.401 1.00 92.00 193 LEU A C 1
ATOM 1572 O O . LEU A 1 193 ? -7.458 -2.190 -21.569 1.00 92.00 193 LEU A O 1
ATOM 1576 N N . ALA A 1 194 ? -7.441 -4.430 -21.640 1.00 90.69 194 ALA A N 1
ATOM 1577 C CA . ALA A 1 194 ? -8.827 -4.558 -22.098 1.00 90.69 194 ALA A CA 1
ATOM 1578 C C . ALA A 1 194 ? -9.863 -4.145 -21.035 1.00 90.69 194 ALA A C 1
ATOM 1580 O O . ALA A 1 194 ? -10.998 -3.825 -21.382 1.00 90.69 194 ALA A O 1
ATOM 1581 N N . LEU A 1 195 ? -9.480 -4.155 -19.753 1.00 88.44 195 LEU A N 1
ATOM 1582 C CA . LEU A 1 195 ? -10.328 -3.738 -18.632 1.00 88.44 195 LEU A CA 1
ATOM 1583 C C . LEU A 1 195 ? -10.206 -2.243 -18.308 1.00 88.44 195 LEU A C 1
ATOM 1585 O O . LEU A 1 195 ? -11.032 -1.718 -17.562 1.00 88.44 195 LEU A O 1
ATOM 1589 N N . MET A 1 196 ? -9.188 -1.559 -18.834 1.00 85.19 196 MET A N 1
ATOM 1590 C CA . MET A 1 196 ? -9.012 -0.123 -18.630 1.00 85.19 196 MET A CA 1
ATOM 1591 C C . MET A 1 196 ? -10.046 0.650 -19.444 1.00 85.19 196 MET A C 1
ATOM 1593 O O . MET A 1 196 ? -10.139 0.504 -20.662 1.00 85.19 196 MET A O 1
ATOM 1597 N N . VAL A 1 197 ? -10.813 1.499 -18.765 1.00 67.94 197 VAL A N 1
ATOM 1598 C CA . VAL A 1 197 ? -11.783 2.397 -19.394 1.00 67.94 197 VAL A CA 1
ATOM 1599 C C . VAL A 1 197 ? -11.215 3.815 -19.357 1.00 67.94 197 VAL A C 1
ATOM 1601 O O . VAL A 1 197 ? -10.988 4.359 -18.282 1.00 67.94 197 VAL A O 1
ATOM 1604 N N . GLY A 1 198 ? -10.998 4.419 -20.529 1.00 63.38 198 GLY A N 1
ATOM 1605 C CA . GLY A 1 198 ? -10.516 5.801 -20.661 1.00 63.38 198 GLY A CA 1
ATOM 1606 C C . GLY A 1 198 ? -8.989 5.962 -20.673 1.00 63.38 198 GLY A C 1
ATOM 1607 O O . GLY A 1 198 ? -8.235 4.997 -20.790 1.00 63.38 198 GLY A O 1
ATOM 1608 N N . GLU A 1 199 ? -8.527 7.211 -20.585 1.00 61.31 199 GLU A N 1
ATOM 1609 C CA . GLU A 1 199 ? -7.105 7.586 -20.583 1.00 61.31 199 GLU A CA 1
ATOM 1610 C C . GLU A 1 199 ? -6.506 7.517 -19.169 1.00 61.31 199 GLU A C 1
ATOM 1612 O O . GLU A 1 199 ? -5.984 8.508 -18.657 1.00 61.31 199 GLU A O 1
ATOM 1617 N N . ASP A 1 200 ? -6.592 6.363 -18.497 1.00 66.31 200 ASP A N 1
ATOM 1618 C CA . ASP A 1 200 ? -6.046 6.220 -17.141 1.00 66.31 200 ASP A CA 1
ATOM 1619 C C . ASP A 1 200 ? -4.507 6.157 -17.174 1.00 66.31 200 ASP A C 1
ATOM 1621 O O . ASP A 1 200 ? -3.862 5.101 -17.153 1.00 66.31 200 ASP A O 1
ATOM 1625 N N . THR A 1 201 ? -3.910 7.336 -17.336 1.00 76.31 201 THR A N 1
ATOM 1626 C CA . THR A 1 201 ? -2.482 7.536 -17.586 1.00 76.31 201 THR A CA 1
ATOM 1627 C C . THR A 1 201 ? -1.622 6.969 -16.461 1.00 76.31 201 THR A C 1
ATOM 1629 O O . THR A 1 201 ? -0.523 6.490 -16.735 1.00 76.31 201 THR A O 1
ATOM 1632 N N . PHE A 1 202 ? -2.124 6.918 -15.220 1.00 83.88 202 PHE A N 1
ATOM 1633 C CA . PHE A 1 202 ? -1.370 6.397 -14.079 1.00 83.88 202 PHE A CA 1
ATOM 1634 C C . PHE A 1 202 ? -1.094 4.895 -14.216 1.00 83.88 202 PHE A C 1
ATOM 1636 O O . PHE A 1 202 ? 0.062 4.463 -14.131 1.00 83.88 202 PHE A O 1
ATOM 1643 N N . TYR A 1 203 ? -2.122 4.092 -14.505 1.00 86.94 203 TYR A N 1
ATOM 1644 C CA . TYR A 1 203 ? -1.932 2.651 -14.678 1.00 86.94 203 TYR A CA 1
ATOM 1645 C C . TYR A 1 203 ? -1.126 2.311 -15.938 1.00 86.94 203 TYR A C 1
ATOM 1647 O O . TYR A 1 203 ? -0.364 1.343 -15.928 1.00 86.94 203 TYR A O 1
ATOM 1655 N N . HIS A 1 204 ? -1.197 3.131 -16.992 1.00 90.31 204 HIS A N 1
ATOM 1656 C CA . HIS A 1 204 ? -0.300 2.998 -18.146 1.00 90.31 204 HIS A CA 1
ATOM 1657 C C . HIS A 1 204 ? 1.173 3.185 -17.747 1.00 90.31 204 HIS A C 1
ATOM 1659 O O . HIS A 1 204 ? 2.033 2.417 -18.189 1.00 90.31 204 HIS A O 1
ATOM 1665 N N . GLY A 1 205 ? 1.463 4.143 -16.858 1.00 92.31 205 GLY A N 1
ATOM 1666 C CA . GLY A 1 205 ? 2.792 4.322 -16.269 1.00 92.31 205 GLY A CA 1
ATOM 1667 C C . GLY A 1 205 ? 3.256 3.092 -15.486 1.00 92.31 205 GLY A C 1
ATOM 1668 O O . GLY A 1 205 ? 4.388 2.637 -15.662 1.00 92.31 205 GLY A O 1
ATOM 1669 N N . GLN A 1 206 ? 2.376 2.495 -14.675 1.00 92.50 206 GLN A N 1
ATOM 1670 C CA . GLN A 1 206 ? 2.692 1.272 -13.923 1.00 92.50 206 GLN A CA 1
ATOM 1671 C C . GLN A 1 206 ? 2.966 0.071 -14.836 1.00 92.50 206 GLN A C 1
ATOM 1673 O O . GLN A 1 206 ? 3.948 -0.645 -14.636 1.00 92.50 206 GLN A O 1
ATOM 1678 N N . LEU A 1 207 ? 2.143 -0.136 -15.869 1.00 95.19 207 LEU A N 1
ATOM 1679 C CA . LEU A 1 207 ? 2.350 -1.209 -16.845 1.00 95.19 207 LEU A CA 1
ATOM 1680 C C . LEU A 1 207 ? 3.696 -1.064 -17.566 1.00 95.19 207 LEU A C 1
ATOM 1682 O O . LEU A 1 207 ? 4.422 -2.050 -17.712 1.00 95.19 207 LEU A O 1
ATOM 1686 N N . ALA A 1 208 ? 4.046 0.159 -17.972 1.00 95.69 208 ALA A N 1
ATOM 1687 C CA . ALA A 1 208 ? 5.326 0.457 -18.604 1.00 95.69 208 ALA A CA 1
ATOM 1688 C C . ALA A 1 208 ? 6.513 0.227 -17.657 1.00 95.69 208 ALA A C 1
ATOM 1690 O O . ALA A 1 208 ? 7.526 -0.343 -18.065 1.00 95.69 208 ALA A O 1
ATOM 1691 N N . LEU A 1 209 ? 6.380 0.602 -16.380 1.00 95.00 209 LEU A N 1
ATOM 1692 C CA . LEU A 1 209 ? 7.375 0.303 -15.353 1.00 95.00 209 LEU A CA 1
ATOM 1693 C C . LEU A 1 209 ? 7.606 -1.210 -15.234 1.00 95.00 209 LEU A C 1
ATOM 1695 O O . LEU A 1 209 ? 8.748 -1.661 -15.307 1.00 95.00 209 LEU A O 1
ATOM 1699 N N . PHE A 1 210 ? 6.547 -2.011 -15.092 1.00 96.25 210 PHE A N 1
ATOM 1700 C CA . PHE A 1 210 ? 6.689 -3.459 -14.891 1.00 96.25 210 PHE A CA 1
ATOM 1701 C C . PHE A 1 210 ? 7.231 -4.176 -16.123 1.00 96.25 210 PHE A C 1
ATOM 1703 O O . PHE A 1 210 ? 8.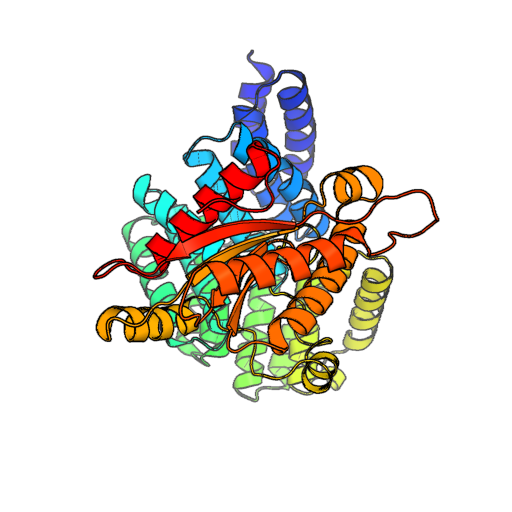062 -5.074 -15.998 1.00 96.25 210 PHE A O 1
ATOM 1710 N N . GLU A 1 211 ? 6.815 -3.761 -17.316 1.00 97.12 211 GLU A N 1
ATOM 1711 C CA . GLU A 1 211 ? 7.385 -4.281 -18.556 1.00 97.12 211 GLU A CA 1
ATOM 1712 C C . GLU A 1 211 ? 8.864 -3.907 -18.683 1.00 97.12 211 GLU A C 1
ATOM 1714 O O . GLU A 1 211 ? 9.682 -4.751 -19.038 1.00 97.12 211 GLU A O 1
ATOM 1719 N N . GLY A 1 212 ? 9.237 -2.680 -18.312 1.00 96.00 212 GLY A N 1
ATOM 1720 C CA . GLY A 1 212 ? 10.632 -2.257 -18.227 1.00 96.00 212 GLY A CA 1
ATOM 1721 C C . GLY A 1 212 ? 11.467 -3.130 -17.286 1.00 96.00 212 GLY A C 1
ATOM 1722 O O . GLY A 1 212 ? 12.567 -3.541 -17.652 1.00 96.00 212 GLY A O 1
ATOM 1723 N N . ILE A 1 213 ? 10.927 -3.476 -16.111 1.00 93.38 213 ILE A N 1
ATOM 1724 C CA . ILE A 1 213 ? 11.565 -4.391 -15.147 1.00 93.38 213 ILE A CA 1
ATOM 1725 C C . ILE A 1 213 ? 11.755 -5.784 -15.756 1.00 93.38 213 ILE A C 1
ATOM 1727 O O . ILE A 1 213 ? 12.847 -6.348 -15.672 1.00 93.38 213 ILE A O 1
ATOM 1731 N N . LEU A 1 214 ? 10.711 -6.338 -16.379 1.00 95.12 214 LEU A N 1
ATOM 1732 C CA . LEU A 1 214 ? 10.767 -7.646 -17.032 1.00 95.12 214 LEU A CA 1
ATOM 1733 C C . LEU A 1 214 ? 11.843 -7.672 -18.123 1.00 95.12 214 LEU A C 1
ATOM 1735 O O . LEU A 1 214 ? 12.687 -8.564 -18.139 1.00 95.12 214 LEU A O 1
ATOM 1739 N N . LEU A 1 215 ? 11.839 -6.672 -19.005 1.00 95.75 215 LEU A N 1
ATOM 1740 C CA . LEU A 1 215 ? 12.793 -6.550 -20.105 1.00 95.75 215 LEU A CA 1
ATOM 1741 C C . LEU A 1 215 ? 14.230 -6.397 -19.599 1.00 95.75 215 LEU A C 1
ATOM 1743 O O . LEU A 1 215 ? 15.132 -7.012 -20.162 1.00 95.75 215 LEU A O 1
ATOM 1747 N N . ALA A 1 216 ? 14.449 -5.631 -18.525 1.00 91.00 216 ALA A N 1
ATOM 1748 C CA . ALA A 1 216 ? 15.768 -5.489 -17.912 1.00 91.00 216 ALA A CA 1
ATOM 1749 C C . ALA A 1 216 ? 16.284 -6.835 -17.381 1.00 91.00 216 ALA A C 1
ATOM 1751 O O . ALA A 1 216 ? 17.424 -7.206 -17.646 1.00 91.00 216 ALA A O 1
ATOM 1752 N N . ARG A 1 217 ? 15.421 -7.616 -16.714 1.00 89.12 217 ARG A N 1
ATOM 1753 C CA . ARG A 1 217 ? 15.753 -8.970 -16.232 1.00 89.12 217 ARG A CA 1
ATOM 1754 C C . ARG A 1 217 ? 15.965 -9.990 -17.352 1.00 89.12 217 ARG A C 1
ATOM 1756 O O . ARG A 1 217 ? 16.613 -11.003 -17.127 1.00 89.12 217 ARG A O 1
ATOM 1763 N N . MET A 1 218 ? 15.421 -9.729 -18.538 1.00 92.81 218 MET A N 1
ATOM 1764 C CA . MET A 1 218 ? 15.672 -10.495 -19.763 1.00 92.81 218 MET A CA 1
ATOM 1765 C C . MET A 1 218 ? 16.881 -9.971 -20.556 1.00 92.81 218 MET A C 1
ATOM 1767 O O . MET A 1 218 ? 17.062 -10.367 -21.706 1.00 92.81 218 MET A O 1
ATOM 1771 N N . GLU A 1 219 ? 17.666 -9.052 -19.984 1.00 92.81 219 GLU A N 1
ATOM 1772 C CA . GLU A 1 219 ? 18.844 -8.435 -20.611 1.00 92.81 219 GLU A CA 1
ATOM 1773 C C . GLU A 1 219 ? 18.526 -7.655 -21.906 1.00 92.81 219 GLU A C 1
ATOM 1775 O O . GLU A 1 219 ? 19.391 -7.380 -22.738 1.00 92.81 219 GLU A O 1
ATOM 1780 N N . GLN A 1 220 ? 17.272 -7.224 -22.078 1.00 94.50 220 GLN A N 1
ATOM 1781 C CA . GLN A 1 220 ? 16.820 -6.402 -23.204 1.00 94.50 220 GLN A CA 1
ATOM 1782 C C . GLN A 1 220 ? 16.949 -4.908 -22.879 1.00 94.50 220 GLN A C 1
ATOM 1784 O O . GLN A 1 220 ? 15.971 -4.157 -22.872 1.00 94.50 220 GLN A O 1
ATOM 1789 N N . THR A 1 221 ? 18.175 -4.461 -22.598 1.00 92.62 221 THR A N 1
ATOM 1790 C CA . THR A 1 221 ? 18.482 -3.140 -22.017 1.00 92.62 221 THR A CA 1
ATOM 1791 C C . THR A 1 221 ? 17.888 -1.963 -22.795 1.00 92.62 221 THR A C 1
ATOM 1793 O O . THR A 1 221 ? 17.357 -1.028 -22.198 1.00 92.62 221 THR A O 1
ATOM 1796 N N . LYS A 1 222 ? 17.927 -1.989 -24.135 1.00 92.81 222 LYS A N 1
ATOM 1797 C CA . LYS A 1 222 ? 17.393 -0.888 -24.962 1.00 92.81 222 LYS A CA 1
ATOM 1798 C C . LYS A 1 222 ? 15.870 -0.795 -24.875 1.00 92.81 222 LYS A C 1
ATOM 1800 O O . LYS A 1 222 ? 15.322 0.300 -24.759 1.00 92.81 222 LYS A O 1
ATOM 1805 N N . GLN A 1 223 ? 15.186 -1.935 -24.936 1.00 95.31 223 GLN A N 1
ATOM 1806 C CA . GLN A 1 223 ? 13.734 -2.004 -24.810 1.00 95.31 223 GLN A CA 1
ATOM 1807 C C . GLN A 1 223 ? 13.300 -1.635 -23.386 1.00 95.31 223 GLN A C 1
ATOM 1809 O O . GLN A 1 223 ? 12.370 -0.846 -23.222 1.00 95.31 223 GLN A O 1
ATOM 1814 N N . ALA A 1 224 ? 14.017 -2.126 -22.372 1.00 95.69 224 ALA A N 1
ATOM 1815 C CA . ALA A 1 224 ? 13.790 -1.786 -20.973 1.00 95.69 224 ALA A CA 1
ATOM 1816 C C . ALA A 1 224 ? 13.907 -0.275 -20.729 1.00 95.69 224 ALA A C 1
ATOM 1818 O O . ALA A 1 224 ? 12.978 0.340 -20.205 1.00 95.69 224 ALA A O 1
ATOM 1819 N N . ALA A 1 225 ? 14.994 0.349 -21.195 1.00 94.56 225 ALA A N 1
ATOM 1820 C CA . ALA A 1 225 ? 15.200 1.790 -21.079 1.00 94.56 225 ALA A CA 1
ATOM 1821 C C . ALA A 1 225 ? 14.086 2.596 -21.766 1.00 94.56 225 ALA A C 1
ATOM 1823 O O . ALA A 1 225 ? 13.634 3.604 -21.221 1.00 94.56 225 ALA A O 1
ATOM 1824 N N . LYS A 1 226 ? 13.585 2.139 -22.924 1.00 95.31 226 LYS A N 1
ATOM 1825 C CA . LYS A 1 226 ? 12.451 2.776 -23.612 1.00 95.31 226 LYS A CA 1
ATOM 1826 C C . LYS A 1 226 ? 11.179 2.750 -22.758 1.00 95.31 226 LYS A C 1
ATOM 1828 O O . LYS A 1 226 ? 10.513 3.776 -22.641 1.00 95.31 226 LYS A O 1
ATOM 1833 N N . MET A 1 227 ? 10.849 1.605 -22.159 1.00 96.50 227 MET A N 1
ATOM 1834 C CA . MET A 1 227 ? 9.654 1.463 -21.314 1.00 96.50 227 MET A CA 1
ATOM 1835 C C . MET A 1 227 ? 9.763 2.262 -20.017 1.00 96.50 227 MET A C 1
ATOM 1837 O O . MET A 1 227 ? 8.832 2.978 -19.659 1.00 96.50 227 MET A O 1
ATOM 1841 N N . LEU A 1 228 ? 10.926 2.242 -19.366 1.00 94.88 228 LEU A N 1
ATOM 1842 C CA . LEU A 1 228 ? 11.161 3.015 -18.143 1.00 94.88 228 LEU A CA 1
ATOM 1843 C C . LEU A 1 228 ? 11.192 4.527 -18.410 1.00 94.88 228 LEU A C 1
ATOM 1845 O O . LEU A 1 228 ? 10.707 5.298 -17.589 1.00 94.88 228 LEU A O 1
ATOM 1849 N N . SER A 1 229 ? 11.676 4.962 -19.579 1.00 94.00 229 SER A N 1
ATOM 1850 C CA . SER A 1 229 ? 11.574 6.367 -20.006 1.00 94.00 229 SER A CA 1
ATOM 1851 C C . SER A 1 229 ? 10.120 6.801 -20.194 1.00 94.00 229 SER A C 1
ATOM 1853 O O . SER A 1 229 ? 9.749 7.908 -19.810 1.00 94.00 229 SER A O 1
ATOM 1855 N N . TYR A 1 230 ? 9.290 5.931 -20.778 1.00 93.88 230 TYR A N 1
ATOM 1856 C CA . TYR A 1 230 ? 7.864 6.197 -20.955 1.00 93.88 230 TYR A CA 1
ATOM 1857 C C . TYR A 1 230 ? 7.136 6.282 -19.604 1.00 93.88 230 TYR A C 1
ATOM 1859 O O . TYR A 1 230 ? 6.402 7.242 -19.374 1.00 93.88 230 TYR A O 1
ATOM 1867 N N . ALA A 1 231 ? 7.419 5.355 -18.682 1.00 94.00 231 ALA A N 1
ATOM 1868 C CA . ALA A 1 231 ? 6.897 5.389 -17.316 1.00 94.00 231 ALA A CA 1
ATOM 1869 C C . ALA A 1 231 ? 7.299 6.676 -16.572 1.00 94.00 231 ALA A C 1
ATOM 1871 O O . ALA A 1 231 ? 6.438 7.360 -16.024 1.00 94.00 231 ALA A O 1
ATOM 1872 N N . LEU A 1 232 ? 8.584 7.062 -16.619 1.00 91.25 232 LEU A N 1
ATOM 1873 C CA . LEU A 1 232 ? 9.066 8.312 -16.017 1.00 91.25 232 LEU A CA 1
ATOM 1874 C C . LEU A 1 232 ? 8.332 9.538 -16.552 1.00 91.25 232 LEU A C 1
ATOM 1876 O O . LEU A 1 232 ? 7.964 10.402 -15.767 1.00 91.25 232 LEU A O 1
ATOM 1880 N N . ASN A 1 233 ? 8.107 9.619 -17.865 1.00 90.12 233 ASN A N 1
ATOM 1881 C CA . ASN A 1 233 ? 7.430 10.766 -18.464 1.00 90.12 233 ASN A CA 1
ATOM 1882 C C . ASN A 1 233 ? 5.985 10.912 -17.966 1.00 90.12 233 ASN A C 1
ATOM 1884 O O . ASN A 1 233 ? 5.522 12.027 -17.728 1.00 90.12 233 ASN A O 1
ATOM 1888 N N . ILE A 1 234 ? 5.283 9.790 -17.795 1.00 89.12 234 ILE A N 1
ATOM 1889 C CA . ILE A 1 234 ? 3.938 9.774 -17.216 1.00 89.12 234 ILE A CA 1
ATOM 1890 C C . ILE A 1 234 ? 3.989 10.258 -15.766 1.00 89.12 234 ILE A C 1
ATOM 1892 O O . ILE A 1 234 ? 3.295 11.211 -15.418 1.00 89.12 234 ILE A O 1
ATOM 1896 N N . PHE A 1 235 ? 4.838 9.646 -14.935 1.00 86.31 235 PHE A N 1
ATOM 1897 C CA . PHE A 1 235 ? 4.904 9.980 -13.512 1.00 86.31 235 PHE A CA 1
ATOM 1898 C C . PHE A 1 235 ? 5.386 11.414 -13.264 1.00 86.31 235 PHE A C 1
ATOM 1900 O O . PHE A 1 235 ? 4.867 12.077 -12.374 1.00 86.31 235 PHE A O 1
ATOM 1907 N N . GLU A 1 236 ? 6.302 11.934 -14.083 1.00 84.06 236 GLU A N 1
ATOM 1908 C CA . GLU A 1 236 ? 6.713 13.343 -14.070 1.00 84.06 236 GLU A CA 1
ATOM 1909 C C . GLU A 1 236 ? 5.525 14.270 -14.369 1.00 84.06 236 GLU A C 1
ATOM 1911 O O . GLU A 1 236 ? 5.273 15.205 -13.614 1.00 84.06 236 GLU A O 1
ATOM 1916 N N . THR A 1 237 ? 4.755 13.983 -15.426 1.00 84.12 237 THR A N 1
ATOM 1917 C CA . THR A 1 237 ? 3.591 14.800 -15.827 1.00 84.12 237 THR A CA 1
ATOM 1918 C C . THR A 1 237 ? 2.510 14.817 -14.745 1.00 84.12 237 THR A C 1
ATOM 1920 O O . THR A 1 237 ? 1.835 15.823 -14.547 1.00 84.12 237 THR A O 1
ATOM 1923 N N . GLN A 1 238 ? 2.368 13.711 -14.016 1.00 78.56 238 GLN A N 1
ATOM 1924 C CA . GLN A 1 238 ? 1.426 13.573 -12.905 1.00 78.56 238 GLN A CA 1
ATOM 1925 C C . GLN A 1 238 ? 1.971 14.100 -11.572 1.00 78.56 238 GLN A C 1
ATOM 1927 O O . GLN A 1 238 ? 1.258 14.065 -10.572 1.00 78.56 238 GLN A O 1
ATOM 1932 N N . ASN A 1 239 ? 3.228 14.558 -11.532 1.00 76.69 239 ASN A N 1
ATOM 1933 C CA . ASN A 1 239 ? 3.937 14.887 -10.298 1.00 76.69 239 ASN A CA 1
ATOM 1934 C C . ASN A 1 239 ? 3.916 13.728 -9.269 1.00 76.69 239 ASN A C 1
ATOM 1936 O O . ASN A 1 239 ? 3.818 13.945 -8.063 1.00 76.69 239 ASN A O 1
ATOM 1940 N N . ASN A 1 240 ? 3.985 12.483 -9.754 1.00 77.25 240 ASN A N 1
ATOM 1941 C CA . ASN A 1 240 ? 4.000 11.267 -8.945 1.00 77.25 240 ASN A CA 1
ATOM 1942 C C . ASN A 1 240 ? 5.444 10.885 -8.595 1.00 77.25 240 ASN A C 1
ATOM 1944 O O . ASN A 1 240 ? 6.109 10.087 -9.266 1.00 77.25 240 ASN A O 1
ATOM 1948 N N . ILE A 1 241 ? 5.931 11.517 -7.536 1.00 73.62 241 ILE A N 1
ATOM 1949 C CA . ILE A 1 241 ? 7.326 11.496 -7.098 1.00 73.62 241 ILE A CA 1
ATOM 1950 C C . ILE A 1 241 ? 7.765 10.080 -6.708 1.00 73.62 241 ILE A C 1
ATOM 1952 O O . ILE A 1 241 ? 8.869 9.651 -7.041 1.00 73.62 241 ILE A O 1
ATOM 1956 N N . GLU A 1 242 ? 6.897 9.329 -6.035 1.00 74.12 242 GLU A N 1
ATOM 1957 C CA . GLU A 1 242 ? 7.184 8.003 -5.495 1.00 74.12 242 GLU A CA 1
ATOM 1958 C C . GLU A 1 242 ? 7.380 6.974 -6.608 1.00 74.12 242 GLU A C 1
ATOM 1960 O O . GLU A 1 242 ? 8.381 6.253 -6.618 1.00 74.12 242 GLU A O 1
ATOM 1965 N N . TYR A 1 243 ? 6.477 6.937 -7.592 1.00 81.25 243 TYR A N 1
ATOM 1966 C CA . TYR A 1 243 ? 6.640 6.060 -8.753 1.00 81.25 243 TYR A CA 1
ATOM 1967 C C . TYR A 1 243 ? 7.773 6.517 -9.673 1.00 81.25 243 TYR A C 1
ATOM 1969 O O . TYR A 1 243 ? 8.488 5.674 -10.227 1.00 81.25 243 TYR A O 1
ATOM 1977 N N . GLY A 1 244 ? 8.004 7.829 -9.780 1.00 81.75 244 GLY A N 1
ATOM 1978 C CA . GLY A 1 244 ? 9.197 8.374 -10.424 1.00 81.75 244 GLY A CA 1
ATOM 1979 C C . GLY A 1 244 ? 10.481 7.853 -9.770 1.00 81.75 244 GLY A C 1
ATOM 1980 O O . GLY A 1 244 ? 11.355 7.321 -10.455 1.00 81.75 244 GLY A O 1
ATOM 1981 N N . TYR A 1 245 ? 10.561 7.902 -8.438 1.00 78.88 245 TYR A N 1
ATOM 1982 C CA . TYR A 1 245 ? 11.707 7.421 -7.668 1.00 78.88 245 TYR A CA 1
ATOM 1983 C C . TYR A 1 245 ? 11.907 5.907 -7.803 1.00 78.88 245 TYR A C 1
ATOM 1985 O O . TYR A 1 245 ? 13.025 5.464 -8.072 1.00 78.88 245 TYR A O 1
ATOM 1993 N N . ILE A 1 246 ? 10.837 5.108 -7.695 1.00 81.31 246 ILE A N 1
ATOM 1994 C CA . ILE A 1 246 ? 10.895 3.654 -7.936 1.00 81.31 246 ILE A CA 1
ATOM 1995 C C . ILE A 1 246 ? 11.471 3.378 -9.330 1.00 81.31 246 ILE A C 1
ATOM 1997 O O . ILE A 1 246 ? 12.363 2.542 -9.481 1.00 81.31 246 ILE A O 1
ATOM 2001 N N . THR A 1 247 ? 11.004 4.104 -10.346 1.00 87.31 247 THR A N 1
ATOM 2002 C CA . THR A 1 247 ? 11.464 3.927 -11.728 1.00 87.31 247 THR A CA 1
ATOM 2003 C C . THR A 1 247 ? 12.950 4.269 -11.878 1.00 87.31 247 THR A C 1
ATOM 2005 O O . THR A 1 247 ? 13.695 3.490 -12.475 1.00 87.31 247 THR A O 1
ATOM 2008 N N . LEU A 1 248 ? 13.416 5.376 -11.282 1.00 82.81 248 LEU A N 1
ATOM 2009 C CA . LEU A 1 248 ? 14.838 5.746 -11.275 1.00 82.81 248 LEU A CA 1
ATOM 2010 C C . LEU A 1 248 ? 15.714 4.676 -10.615 1.00 82.81 248 LEU A C 1
ATOM 2012 O O . LEU A 1 248 ? 16.751 4.322 -11.171 1.00 82.81 248 LEU A O 1
ATOM 2016 N N . ARG A 1 249 ? 15.275 4.094 -9.492 1.00 82.56 249 ARG A N 1
ATOM 2017 C CA . ARG A 1 249 ? 16.013 3.022 -8.803 1.00 82.56 249 ARG A CA 1
ATOM 2018 C C . ARG A 1 249 ? 16.218 1.792 -9.682 1.00 82.56 249 ARG A C 1
ATOM 2020 O O . ARG A 1 249 ? 17.291 1.195 -9.649 1.00 82.56 249 ARG A O 1
ATOM 2027 N N . TYR A 1 250 ? 15.226 1.423 -10.492 1.00 83.31 250 TYR A N 1
ATOM 2028 C CA . TYR A 1 250 ? 15.379 0.330 -11.457 1.00 83.31 250 TYR A CA 1
ATOM 2029 C C . TYR A 1 250 ? 16.313 0.691 -12.615 1.00 83.31 250 TYR A C 1
ATOM 2031 O O . TYR A 1 250 ? 17.067 -0.169 -13.074 1.00 83.31 250 TYR A O 1
ATOM 2039 N N . ILE A 1 251 ? 16.303 1.945 -13.070 1.00 82.19 251 ILE A N 1
ATOM 2040 C CA . ILE A 1 251 ? 17.242 2.432 -14.089 1.00 82.19 251 ILE A CA 1
ATOM 2041 C C . ILE A 1 251 ? 18.684 2.359 -13.573 1.00 82.19 251 ILE A C 1
ATOM 2043 O O . ILE A 1 251 ? 19.554 1.845 -14.277 1.00 82.19 251 ILE A O 1
ATOM 2047 N N . GLU A 1 252 ? 18.929 2.817 -12.344 1.00 82.88 252 GLU A N 1
ATOM 2048 C CA . GLU A 1 252 ? 20.239 2.754 -11.686 1.00 82.88 252 GLU A CA 1
ATOM 2049 C C . GLU A 1 252 ? 20.711 1.311 -11.493 1.00 82.88 252 GLU A C 1
ATOM 2051 O O . GLU A 1 252 ? 21.815 0.963 -11.913 1.00 82.88 252 GLU A O 1
ATOM 2056 N N . ALA A 1 253 ? 19.861 0.460 -10.909 1.00 80.44 253 ALA A N 1
ATOM 2057 C CA . ALA A 1 253 ? 20.206 -0.919 -10.562 1.00 80.44 253 ALA A CA 1
ATOM 2058 C C . ALA A 1 253 ? 20.563 -1.792 -11.775 1.00 80.44 253 ALA A C 1
ATOM 2060 O O . ALA A 1 253 ? 21.257 -2.791 -11.620 1.00 80.44 253 ALA A O 1
ATOM 2061 N N . ASN A 1 254 ? 20.100 -1.422 -12.972 1.00 82.38 254 ASN A N 1
ATOM 2062 C CA . ASN A 1 254 ? 20.390 -2.139 -14.216 1.00 82.38 254 ASN A CA 1
ATOM 2063 C C . ASN A 1 254 ? 21.322 -1.343 -15.149 1.00 82.38 254 ASN A C 1
ATOM 2065 O O . ASN A 1 254 ? 21.398 -1.638 -16.339 1.00 82.38 254 ASN A O 1
ATOM 2069 N N . HIS A 1 255 ? 22.018 -0.322 -14.632 1.00 86.06 255 HIS A N 1
ATOM 2070 C CA . HIS A 1 255 ? 23.005 0.473 -15.374 1.00 86.06 255 HIS A CA 1
ATOM 2071 C C . HIS A 1 255 ? 22.463 1.129 -16.662 1.00 86.06 255 HIS A C 1
ATOM 2073 O O . HIS A 1 255 ? 23.172 1.268 -17.657 1.00 86.06 255 HIS A O 1
ATOM 2079 N N . MET A 1 256 ? 21.200 1.568 -16.653 1.00 88.00 256 MET A N 1
ATOM 2080 C CA . MET A 1 256 ? 20.517 2.141 -17.825 1.00 88.00 256 MET A CA 1
ATOM 2081 C C . MET A 1 256 ? 20.535 3.673 -17.876 1.00 88.00 256 MET A C 1
ATOM 2083 O O . MET A 1 256 ? 19.882 4.263 -18.735 1.00 88.00 256 MET A O 1
ATOM 2087 N N . THR A 1 257 ? 21.270 4.340 -16.985 1.00 88.06 257 THR A N 1
ATOM 2088 C CA . THR A 1 257 ? 21.256 5.808 -16.843 1.00 88.06 257 THR A CA 1
ATOM 2089 C C . THR A 1 257 ? 21.598 6.539 -18.146 1.00 88.06 257 THR A C 1
ATOM 2091 O O . THR A 1 257 ? 20.929 7.505 -18.496 1.00 88.06 257 THR A O 1
ATOM 2094 N N . ALA A 1 258 ? 22.560 6.033 -18.927 1.00 87.31 258 ALA A N 1
ATOM 2095 C CA . ALA A 1 258 ? 22.943 6.601 -20.226 1.00 87.31 258 ALA A CA 1
ATOM 2096 C C . ALA A 1 258 ? 21.897 6.389 -21.341 1.00 87.31 258 ALA A C 1
ATOM 2098 O O . ALA A 1 258 ? 21.955 7.041 -22.383 1.00 87.31 258 ALA A O 1
ATOM 2099 N N . HIS A 1 259 ? 20.948 5.471 -21.145 1.00 86.69 259 HIS A N 1
ATOM 2100 C CA . HIS A 1 259 ? 19.913 5.127 -22.123 1.00 86.69 259 HIS A CA 1
ATOM 2101 C C . HIS A 1 259 ? 18.571 5.818 -21.851 1.00 86.69 259 HIS A C 1
ATOM 2103 O O . HIS A 1 259 ? 17.650 5.694 -22.659 1.00 86.69 259 HIS A O 1
ATOM 2109 N N . VAL A 1 260 ? 18.458 6.550 -20.741 1.00 86.31 260 VAL A N 1
ATOM 2110 C CA . VAL A 1 260 ? 17.242 7.257 -20.332 1.00 86.31 260 VAL A CA 1
ATOM 2111 C C . VAL A 1 260 ? 17.508 8.760 -20.360 1.00 86.31 260 VAL A C 1
ATOM 2113 O O . VAL A 1 260 ? 18.117 9.323 -19.454 1.00 86.31 260 VAL A O 1
ATOM 2116 N N . SER A 1 261 ? 17.039 9.432 -21.413 1.00 78.25 261 SER A N 1
ATOM 2117 C CA . SER A 1 261 ? 17.381 10.835 -21.707 1.00 78.25 261 SER A CA 1
ATOM 2118 C C . SER A 1 261 ? 16.962 11.832 -20.622 1.00 78.25 261 SER A C 1
ATOM 2120 O O . SER A 1 261 ? 17.647 12.828 -20.409 1.00 78.25 261 SER A O 1
ATOM 2122 N N . LYS A 1 262 ? 15.862 11.565 -19.913 1.00 80.12 262 LYS A N 1
ATOM 2123 C CA . LYS A 1 262 ? 15.341 12.426 -18.839 1.00 80.12 262 LYS A CA 1
ATOM 2124 C C . LYS A 1 262 ? 15.870 12.087 -17.445 1.00 80.12 262 LYS A C 1
ATOM 2126 O O . LYS A 1 262 ? 15.490 12.744 -16.481 1.00 80.12 262 LYS A O 1
ATOM 2131 N N . TYR A 1 263 ? 16.748 11.090 -17.321 1.00 82.00 263 TYR A N 1
ATOM 2132 C CA . TYR A 1 263 ? 17.199 10.571 -16.030 1.00 82.00 263 TYR A CA 1
ATOM 2133 C C . TYR A 1 263 ? 17.695 11.674 -15.081 1.00 82.00 263 TYR A C 1
ATOM 2135 O O . TYR A 1 263 ? 17.202 11.794 -13.961 1.00 82.00 263 TYR A O 1
ATOM 2143 N N . ALA A 1 264 ? 18.620 12.518 -15.548 1.00 79.19 264 ALA A N 1
ATOM 2144 C CA . ALA A 1 264 ? 19.212 13.578 -14.732 1.00 79.19 264 ALA A CA 1
ATOM 2145 C C . ALA A 1 264 ? 18.184 14.642 -14.306 1.00 79.19 264 ALA A C 1
ATOM 2147 O O . ALA A 1 264 ? 18.204 15.092 -13.162 1.00 79.19 264 ALA A O 1
ATOM 2148 N N . THR A 1 265 ? 17.267 15.014 -15.203 1.00 82.56 265 THR A N 1
ATOM 2149 C CA . THR A 1 265 ? 16.215 16.001 -14.930 1.00 82.56 265 THR A CA 1
ATOM 2150 C C . THR A 1 265 ? 15.218 15.478 -13.899 1.00 82.56 265 THR A C 1
ATOM 2152 O O . THR A 1 265 ? 14.947 16.165 -12.917 1.00 82.56 265 THR A O 1
ATOM 2155 N N . CYS A 1 266 ? 14.733 14.242 -14.064 1.00 77.12 266 CYS A N 1
ATOM 2156 C CA . CYS A 1 266 ? 13.818 13.621 -13.107 1.00 77.12 266 CYS A CA 1
ATOM 2157 C C . CYS A 1 266 ? 14.485 13.419 -11.738 1.00 77.12 266 CYS A C 1
ATOM 2159 O O . CYS A 1 266 ? 13.868 13.700 -10.715 1.00 77.12 266 CYS A O 1
ATOM 2161 N N . LEU A 1 267 ? 15.751 12.984 -11.703 1.00 75.62 267 LEU A N 1
ATOM 2162 C CA . LEU A 1 267 ? 16.501 12.816 -10.455 1.00 75.62 267 LEU A CA 1
ATOM 2163 C C . LEU A 1 267 ? 16.669 14.146 -9.707 1.00 75.62 267 LEU A C 1
ATOM 2165 O O . LEU A 1 267 ? 16.496 14.189 -8.491 1.00 75.62 267 LEU A O 1
ATOM 2169 N N . ALA A 1 268 ? 16.978 15.233 -10.420 1.00 72.75 268 ALA A N 1
ATOM 2170 C CA . ALA A 1 268 ? 17.101 16.560 -9.824 1.00 72.75 268 ALA A CA 1
ATOM 2171 C C . ALA A 1 268 ? 15.763 17.066 -9.261 1.00 72.75 268 ALA A C 1
ATOM 2173 O O . ALA A 1 268 ? 15.737 17.592 -8.149 1.00 72.75 268 ALA A O 1
ATOM 2174 N N . LEU A 1 269 ? 14.664 16.869 -9.995 1.00 69.12 269 LEU A N 1
ATOM 2175 C CA . LEU A 1 269 ? 13.316 17.260 -9.575 1.00 69.12 269 LEU A CA 1
ATOM 2176 C C . LEU A 1 269 ? 12.877 16.506 -8.312 1.00 69.12 269 LEU A C 1
ATOM 2178 O O . LEU A 1 269 ? 12.476 17.120 -7.326 1.00 69.12 269 LEU A O 1
ATOM 2182 N N . ILE A 1 270 ? 13.060 15.186 -8.307 1.00 66.50 270 ILE A N 1
ATOM 2183 C CA . ILE A 1 270 ? 12.776 14.317 -7.159 1.00 66.50 270 ILE A CA 1
ATOM 2184 C C . ILE A 1 270 ? 13.663 14.689 -5.960 1.00 66.50 270 ILE A C 1
ATOM 2186 O O . ILE A 1 270 ? 13.182 14.777 -4.831 1.00 66.50 270 ILE A O 1
ATOM 2190 N N . GLY A 1 271 ? 14.952 14.961 -6.189 1.00 61.81 271 GLY A N 1
ATOM 2191 C CA . GLY A 1 271 ? 15.879 15.403 -5.146 1.00 61.81 271 GLY A CA 1
ATOM 2192 C C . GLY A 1 271 ? 15.508 16.759 -4.537 1.00 61.81 271 GLY A C 1
ATOM 2193 O O . GLY A 1 271 ? 15.642 16.947 -3.328 1.00 61.81 271 GLY A O 1
ATOM 2194 N N . GLU A 1 272 ? 15.002 17.694 -5.340 1.00 64.25 272 GLU A N 1
ATOM 2195 C CA . GLU A 1 272 ? 14.511 18.985 -4.854 1.00 64.25 272 GLU A CA 1
ATOM 2196 C C . GLU A 1 272 ? 13.251 18.828 -4.000 1.00 64.25 272 GLU A C 1
ATOM 2198 O O . GLU A 1 272 ? 13.183 19.347 -2.886 1.00 64.25 272 GLU A O 1
ATOM 2203 N N . GLN A 1 273 ? 12.294 18.025 -4.456 1.00 59.22 273 GLN A N 1
ATOM 2204 C CA . GLN A 1 273 ? 11.081 17.736 -3.694 1.00 59.22 273 GLN A CA 1
ATOM 2205 C C . GLN A 1 273 ? 11.387 16.973 -2.392 1.00 59.22 273 GLN A C 1
ATOM 2207 O O . GLN A 1 273 ? 10.768 17.224 -1.354 1.00 59.22 273 GLN A O 1
ATOM 2212 N N . ALA A 1 274 ? 12.412 16.114 -2.384 1.00 56.81 274 ALA A N 1
ATOM 2213 C CA . ALA A 1 274 ? 12.928 15.498 -1.163 1.00 56.81 274 ALA A CA 1
ATOM 2214 C C . ALA A 1 274 ? 13.484 16.508 -0.163 1.00 56.81 274 ALA A C 1
ATOM 2216 O O . ALA A 1 274 ? 13.158 16.427 1.023 1.00 56.81 274 ALA A O 1
ATOM 2217 N N . ARG A 1 275 ? 14.271 17.484 -0.630 1.00 54.19 275 ARG A N 1
ATOM 2218 C CA . ARG A 1 275 ? 14.789 18.570 0.218 1.00 54.19 275 ARG A CA 1
ATOM 2219 C C . ARG A 1 275 ? 13.674 19.425 0.813 1.00 54.19 275 ARG A C 1
ATOM 2221 O O . ARG A 1 275 ? 13.783 19.842 1.961 1.00 54.19 275 ARG A O 1
ATOM 2228 N N . GLN A 1 276 ? 12.589 19.622 0.071 1.00 52.22 276 GLN A N 1
ATOM 2229 C CA . GLN A 1 276 ? 11.390 20.328 0.533 1.00 52.22 276 GLN A CA 1
ATOM 2230 C C . GLN A 1 276 ? 10.521 19.491 1.492 1.00 52.22 276 GLN A C 1
ATOM 2232 O O . GLN A 1 276 ? 9.458 19.937 1.918 1.00 52.22 276 GLN A O 1
ATOM 2237 N N . GLY A 1 277 ? 10.958 18.279 1.854 1.00 50.88 277 GLY A N 1
ATOM 2238 C CA . GLY A 1 277 ? 10.252 17.397 2.782 1.00 50.88 277 GLY A CA 1
ATOM 2239 C C . GLY A 1 277 ? 9.064 16.654 2.169 1.00 50.88 277 GLY A C 1
ATOM 2240 O O . GLY A 1 277 ? 8.377 15.940 2.895 1.00 50.88 277 GLY A O 1
ATOM 2241 N N . GLN A 1 278 ? 8.841 16.765 0.856 1.00 49.62 278 GLN A N 1
ATOM 2242 C CA . GLN A 1 278 ? 7.751 16.078 0.149 1.00 49.62 278 GLN A CA 1
ATOM 2243 C C . GLN A 1 278 ? 8.059 14.594 -0.090 1.00 49.62 278 GLN A C 1
ATOM 2245 O O . GLN A 1 278 ? 7.149 13.786 -0.183 1.00 49.62 278 GLN A O 1
ATOM 2250 N N . LEU A 1 279 ? 9.343 14.217 -0.121 1.00 47.66 279 LEU A N 1
ATOM 2251 C CA . LEU A 1 279 ? 9.785 12.819 -0.257 1.00 47.66 279 LEU A CA 1
ATOM 2252 C C . LEU A 1 279 ? 10.004 12.127 1.103 1.00 47.66 279 LEU A C 1
ATOM 2254 O O . LEU A 1 279 ? 10.259 10.929 1.165 1.00 47.66 279 LEU A O 1
ATOM 2258 N N . ALA A 1 280 ? 9.916 12.885 2.203 1.00 39.56 280 ALA A N 1
ATOM 2259 C CA . ALA A 1 280 ? 10.229 12.433 3.561 1.00 39.56 280 ALA A CA 1
ATOM 2260 C C . ALA A 1 280 ? 8.988 12.215 4.455 1.00 39.56 280 ALA A C 1
ATOM 2262 O O . ALA A 1 280 ? 9.131 11.944 5.650 1.00 39.56 280 ALA A O 1
ATOM 2263 N N . SER A 1 281 ? 7.771 12.356 3.926 1.00 41.16 281 SER A N 1
ATOM 2264 C CA . SER A 1 281 ? 6.592 12.604 4.764 1.00 41.16 281 SER A CA 1
ATOM 2265 C C . SER A 1 281 ? 5.798 11.374 5.226 1.00 41.16 281 SER A C 1
ATOM 2267 O O . SER A 1 281 ? 4.976 11.554 6.124 1.00 41.16 281 SER A O 1
ATOM 2269 N N . TYR A 1 282 ? 6.047 10.138 4.750 1.00 39.22 282 TYR A N 1
ATOM 2270 C CA . TYR A 1 282 ? 5.165 9.003 5.119 1.00 39.22 282 TYR A CA 1
ATOM 2271 C C . TYR A 1 282 ? 5.769 7.741 5.723 1.00 39.22 282 TYR A C 1
ATOM 2273 O O . TYR A 1 282 ? 5.030 7.006 6.380 1.00 39.22 282 TYR A O 1
ATOM 2281 N N . SER A 1 283 ? 7.089 7.539 5.697 1.00 35.50 283 SER A N 1
ATOM 2282 C CA . SER A 1 283 ? 7.697 6.604 6.660 1.00 35.50 283 SER A CA 1
ATOM 2283 C C . SER A 1 283 ? 7.619 7.135 8.103 1.00 35.50 283 SER A C 1
ATOM 2285 O O . SER A 1 283 ? 7.775 6.380 9.053 1.00 35.50 283 SER A O 1
ATOM 2287 N N . THR A 1 284 ? 7.338 8.430 8.298 1.00 33.59 284 THR A N 1
ATOM 2288 C CA . THR A 1 284 ? 7.396 9.094 9.612 1.00 33.59 284 THR A CA 1
ATOM 2289 C C . THR A 1 284 ? 6.043 9.510 10.193 1.00 33.59 284 THR A C 1
ATOM 2291 O O . THR A 1 284 ? 5.937 9.577 11.415 1.00 33.59 284 THR A O 1
ATOM 2294 N N . LYS A 1 285 ? 5.007 9.768 9.377 1.00 35.03 285 LYS A N 1
ATOM 2295 C CA . LYS A 1 285 ? 3.687 10.206 9.884 1.00 35.03 285 LYS A CA 1
ATOM 2296 C C . LYS A 1 285 ? 2.686 9.077 10.158 1.00 35.03 285 LYS A C 1
ATOM 2298 O O . LYS A 1 285 ? 1.829 9.262 11.011 1.00 35.03 285 LYS A O 1
ATOM 2303 N N . LEU A 1 286 ? 2.805 7.927 9.485 1.00 32.03 286 LEU A N 1
ATOM 2304 C CA . LEU A 1 286 ? 1.920 6.761 9.679 1.00 32.03 286 LEU A CA 1
ATOM 2305 C C . LEU A 1 286 ? 2.665 5.420 9.811 1.00 32.03 286 LEU A C 1
ATOM 2307 O O . LEU A 1 286 ? 2.038 4.402 10.069 1.00 32.03 286 LEU A O 1
ATOM 2311 N N . ALA A 1 287 ? 3.994 5.390 9.658 1.00 27.31 287 ALA A N 1
ATOM 2312 C CA . ALA A 1 287 ? 4.785 4.198 9.959 1.00 27.31 287 ALA A CA 1
ATOM 2313 C C . ALA A 1 287 ? 5.310 4.293 11.394 1.00 27.31 287 ALA A C 1
ATOM 2315 O O . ALA A 1 287 ? 6.269 5.007 11.684 1.00 27.31 287 ALA A O 1
ATOM 2316 N N . THR A 1 288 ? 4.642 3.638 12.331 1.00 28.58 288 THR A N 1
ATOM 2317 C CA . THR A 1 288 ? 5.338 3.008 13.456 1.00 28.58 288 THR A CA 1
ATOM 2318 C C . THR A 1 288 ? 6.019 1.740 12.925 1.00 28.58 288 THR A C 1
ATOM 2320 O O . THR A 1 288 ? 5.448 1.018 12.111 1.00 28.58 288 THR A O 1
ATOM 2323 N N . SER A 1 289 ? 7.267 1.534 13.354 1.00 31.95 289 SER A N 1
ATOM 2324 C CA . SER A 1 289 ? 8.178 0.408 13.069 1.00 31.95 289 SER A CA 1
ATOM 2325 C C . SER A 1 289 ? 8.607 0.130 11.603 1.00 31.95 289 SER A C 1
ATOM 2327 O O . SER A 1 289 ? 7.803 -0.060 10.697 1.00 31.95 289 SER A O 1
ATOM 2329 N N . ASP A 1 290 ? 9.933 0.070 11.414 1.00 28.59 290 ASP A N 1
ATOM 2330 C CA . ASP A 1 290 ? 10.690 -0.676 10.381 1.00 28.59 290 ASP A CA 1
ATOM 2331 C C . ASP A 1 290 ? 11.175 -0.044 9.059 1.00 28.59 290 ASP A C 1
ATOM 2333 O O . ASP A 1 290 ? 11.888 -0.717 8.312 1.00 28.59 290 ASP A O 1
ATOM 2337 N N . LEU A 1 291 ? 10.952 1.241 8.752 1.00 29.31 291 LEU A N 1
ATOM 2338 C CA . LEU A 1 291 ? 11.211 1.753 7.382 1.00 29.31 291 LEU A CA 1
ATOM 2339 C C . LEU A 1 291 ? 12.267 2.840 7.197 1.00 29.31 291 LEU A C 1
ATOM 2341 O O . LEU A 1 291 ? 12.069 3.846 6.519 1.00 29.31 291 LEU A O 1
ATOM 2345 N N . MET A 1 292 ? 13.462 2.549 7.705 1.00 28.47 292 MET A N 1
ATOM 2346 C CA . MET A 1 292 ? 14.708 3.223 7.324 1.00 28.47 292 MET A CA 1
ATOM 2347 C C . MET A 1 292 ? 15.777 2.163 7.004 1.00 28.47 292 MET A C 1
ATOM 2349 O O . MET A 1 292 ? 16.563 1.811 7.874 1.00 28.47 292 MET A O 1
ATOM 2353 N N . GLN A 1 293 ? 15.819 1.603 5.786 1.00 37.06 293 GLN A N 1
ATOM 2354 C CA . GLN A 1 293 ? 16.745 0.495 5.441 1.00 37.06 293 GLN A CA 1
ATOM 2355 C C . GLN A 1 293 ? 17.410 0.581 4.044 1.00 37.06 293 GLN A C 1
ATOM 2357 O O . GLN A 1 293 ? 17.651 -0.443 3.406 1.00 37.06 293 GLN A O 1
ATOM 2362 N N . PRO A 1 294 ? 17.799 1.775 3.550 1.00 32.72 294 PRO A N 1
ATOM 2363 C CA . PRO A 1 294 ? 19.085 1.786 2.823 1.00 32.72 294 PRO A CA 1
ATOM 2364 C C . PRO A 1 294 ? 20.138 2.737 3.398 1.00 32.72 294 PRO A C 1
ATOM 2366 O O . PRO A 1 294 ? 21.304 2.366 3.448 1.00 32.72 294 PRO A O 1
ATOM 2369 N N . TYR A 1 295 ? 19.759 3.915 3.903 1.00 28.67 295 TYR A N 1
ATOM 2370 C CA . TYR A 1 295 ? 20.738 4.866 4.460 1.00 28.67 295 TYR A CA 1
ATOM 2371 C C . TYR A 1 295 ? 21.200 4.510 5.882 1.00 28.67 295 TYR A C 1
ATOM 2373 O O . TYR A 1 295 ? 22.291 4.889 6.292 1.00 28.67 295 TYR A O 1
ATOM 2381 N N . HIS A 1 296 ? 20.409 3.735 6.627 1.00 34.56 296 HIS A N 1
ATOM 2382 C CA . HIS A 1 296 ? 20.752 3.319 7.988 1.00 34.56 296 HIS A CA 1
ATOM 2383 C C . HIS A 1 296 ? 21.569 2.028 8.041 1.00 34.56 296 HIS A C 1
ATOM 2385 O O . HIS A 1 296 ? 22.308 1.839 8.994 1.00 34.56 296 HIS A O 1
ATOM 2391 N N . LYS A 1 297 ? 21.520 1.145 7.036 1.00 31.64 297 LYS A N 1
ATOM 2392 C CA . LYS A 1 297 ? 22.205 -0.157 7.133 1.00 31.64 297 LYS A CA 1
ATOM 2393 C C . LYS A 1 297 ? 23.727 -0.016 7.259 1.00 31.64 297 LYS A C 1
ATOM 2395 O O . LYS A 1 297 ? 24.347 -0.795 7.968 1.00 31.64 297 LYS A O 1
ATOM 2400 N N . GLN A 1 298 ? 24.294 1.026 6.649 1.00 30.77 298 GLN A N 1
ATOM 2401 C CA . GLN A 1 298 ? 25.718 1.360 6.743 1.00 30.77 298 GLN A CA 1
ATOM 2402 C C . GLN A 1 298 ? 26.095 2.100 8.040 1.00 30.77 298 GLN A C 1
ATOM 2404 O O . GLN A 1 298 ? 27.258 2.087 8.429 1.00 30.77 298 GLN A O 1
ATOM 2409 N N . TYR A 1 299 ? 25.127 2.730 8.718 1.00 31.59 299 TYR A N 1
ATOM 2410 C CA . TYR A 1 299 ? 25.336 3.416 10.000 1.00 31.59 299 TYR A CA 1
ATOM 2411 C C . TYR A 1 299 ? 25.081 2.475 11.195 1.00 31.59 299 TYR A C 1
ATOM 2413 O O . TYR A 1 299 ? 25.800 2.516 12.186 1.00 31.59 299 TYR A O 1
ATOM 2421 N N . PHE A 1 300 ? 24.103 1.569 11.080 1.00 33.75 300 PHE A N 1
ATOM 2422 C CA . PHE A 1 300 ? 23.675 0.642 12.133 1.00 33.75 300 PHE A CA 1
ATOM 2423 C C . PHE A 1 300 ? 24.514 -0.633 12.212 1.00 33.75 300 PHE A C 1
ATOM 2425 O O . PHE A 1 300 ? 24.726 -1.119 13.319 1.00 33.75 300 PHE A O 1
ATOM 2432 N N . SER A 1 301 ? 25.074 -1.130 11.098 1.00 33.22 301 SER A N 1
ATOM 2433 C CA . SER A 1 301 ? 26.042 -2.241 11.151 1.00 33.22 301 SER A CA 1
ATOM 2434 C C . SER A 1 301 ? 27.287 -1.904 11.974 1.00 33.22 301 SER A C 1
ATOM 2436 O O . SER A 1 301 ? 27.999 -2.806 12.401 1.00 33.22 301 SER A O 1
ATOM 2438 N N . ASN A 1 302 ? 27.547 -0.610 12.178 1.00 31.50 302 ASN A N 1
ATOM 2439 C CA . ASN A 1 302 ? 28.752 -0.115 12.826 1.00 31.50 302 ASN A CA 1
ATOM 2440 C C . ASN A 1 302 ? 28.523 0.315 14.285 1.00 31.50 302 ASN A C 1
ATOM 2442 O O . ASN A 1 302 ? 29.501 0.629 14.955 1.00 31.50 302 ASN A O 1
ATOM 2446 N N . ILE A 1 303 ? 27.272 0.358 14.775 1.00 37.53 303 ILE A N 1
ATOM 2447 C CA . ILE A 1 303 ? 26.954 0.922 16.103 1.00 37.53 303 ILE A CA 1
ATOM 2448 C C . ILE A 1 303 ? 26.146 -0.031 16.998 1.00 37.53 303 ILE A C 1
ATOM 2450 O O . ILE A 1 303 ? 26.288 0.052 18.213 1.00 37.53 303 ILE A O 1
ATOM 2454 N N . VAL A 1 304 ? 25.353 -0.964 16.458 1.00 36.44 304 VAL A N 1
ATOM 2455 C CA . VAL A 1 304 ? 24.514 -1.848 17.291 1.00 36.44 304 VAL A CA 1
ATOM 2456 C C . VAL A 1 304 ? 24.826 -3.308 16.989 1.00 36.44 304 VAL A C 1
ATOM 2458 O O . VAL A 1 304 ? 24.723 -3.750 15.844 1.00 36.44 304 VAL A O 1
ATOM 2461 N N . SER A 1 305 ? 25.244 -4.055 18.015 1.00 35.72 305 SER A N 1
ATOM 2462 C CA . SER A 1 305 ? 25.579 -5.471 17.870 1.00 35.72 305 SER A CA 1
ATOM 2463 C C . SER A 1 305 ? 24.360 -6.270 17.391 1.00 35.72 305 SER A C 1
ATOM 2465 O O . SER A 1 305 ? 23.215 -5.989 17.748 1.00 35.72 305 SER A O 1
ATOM 2467 N N . SER A 1 306 ? 24.601 -7.304 16.590 1.00 35.09 306 SER A N 1
ATOM 2468 C CA . SER A 1 306 ? 23.597 -8.214 16.022 1.00 35.09 306 SER A CA 1
ATOM 2469 C C . SER A 1 306 ? 22.833 -9.063 17.056 1.00 35.09 306 SER A C 1
ATOM 2471 O O . SER A 1 306 ? 22.145 -10.007 16.676 1.00 35.09 306 SER A O 1
ATOM 2473 N N . ILE A 1 307 ? 22.950 -8.763 18.354 1.00 37.34 307 ILE A N 1
ATOM 2474 C CA . ILE A 1 307 ? 22.525 -9.643 19.449 1.00 37.34 307 ILE A CA 1
ATOM 2475 C C . ILE A 1 307 ? 21.145 -9.272 20.034 1.00 37.34 307 ILE A C 1
ATOM 2477 O O . ILE A 1 307 ? 20.559 -10.096 20.731 1.00 37.34 307 ILE A O 1
ATOM 2481 N N . LEU A 1 308 ? 20.558 -8.104 19.733 1.00 44.12 308 LEU A N 1
ATOM 2482 C CA . LEU A 1 308 ? 19.455 -7.569 20.563 1.00 44.12 308 LEU A CA 1
ATOM 2483 C C . LEU A 1 308 ? 18.109 -7.263 19.901 1.00 44.12 308 LEU A C 1
ATO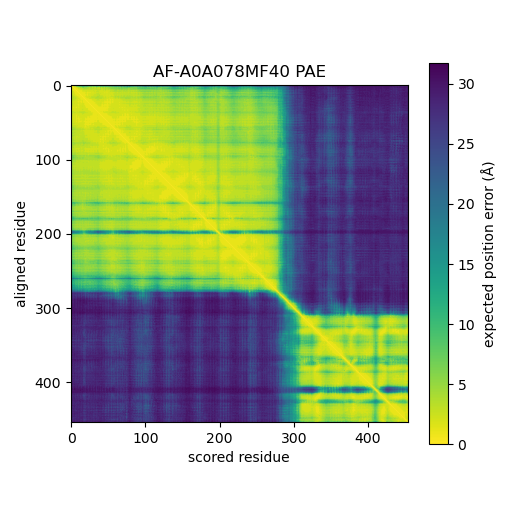M 2485 O O . LEU A 1 308 ? 17.194 -6.856 20.606 1.00 44.12 308 LEU A O 1
ATOM 2489 N N . PHE A 1 309 ? 17.931 -7.518 18.606 1.00 46.56 309 PHE A N 1
ATOM 2490 C CA . PHE A 1 309 ? 16.611 -7.417 17.971 1.00 46.56 309 PHE A CA 1
ATOM 2491 C C . PHE A 1 309 ? 16.124 -8.798 17.557 1.00 46.56 309 PHE A C 1
ATOM 2493 O O . PHE A 1 309 ? 16.211 -9.180 16.390 1.00 46.56 309 PHE A O 1
ATOM 2500 N N . ALA A 1 310 ? 15.630 -9.559 18.534 1.00 53.00 310 ALA A N 1
ATOM 2501 C CA . ALA A 1 310 ? 14.902 -10.779 18.235 1.00 53.00 310 ALA A CA 1
ATOM 2502 C C . ALA A 1 310 ? 13.481 -10.410 17.789 1.00 53.00 310 ALA A C 1
ATOM 2504 O O . ALA A 1 310 ? 12.788 -9.666 18.481 1.00 53.00 310 ALA A O 1
ATOM 2505 N N . THR A 1 311 ? 13.008 -10.907 16.647 1.00 62.09 311 THR A N 1
ATOM 2506 C CA . THR A 1 311 ? 11.580 -10.766 16.302 1.00 62.09 311 THR A CA 1
ATOM 2507 C C . THR A 1 311 ? 10.731 -11.583 17.281 1.00 62.09 311 THR A C 1
ATOM 2509 O O . THR A 1 311 ? 11.223 -12.549 17.865 1.00 62.09 311 THR A O 1
ATOM 2512 N N . HIS A 1 312 ? 9.435 -11.286 17.432 1.00 64.06 312 HIS A N 1
ATOM 2513 C CA . HIS A 1 312 ? 8.531 -12.169 18.193 1.00 64.06 312 HIS A CA 1
ATOM 2514 C C . HIS A 1 312 ? 8.624 -13.640 17.730 1.00 64.06 312 HIS A C 1
ATOM 2516 O O . HIS A 1 312 ? 8.554 -14.555 18.548 1.00 64.06 312 HIS A O 1
ATOM 2522 N N . GLN A 1 313 ? 8.886 -13.874 16.435 1.00 68.12 313 GLN A N 1
ATOM 2523 C CA . GLN A 1 313 ? 9.138 -15.210 15.876 1.00 68.12 313 GLN A CA 1
ATOM 2524 C C . GLN A 1 313 ? 10.423 -15.865 16.405 1.00 68.12 313 GLN A C 1
ATOM 2526 O O . GLN A 1 313 ? 10.467 -17.083 16.526 1.00 68.12 313 GLN A O 1
ATOM 2531 N N . GLN A 1 314 ? 11.462 -15.090 16.718 1.00 72.75 314 GLN A N 1
ATOM 2532 C CA . GLN A 1 314 ? 12.704 -15.584 17.325 1.00 72.75 314 GLN A CA 1
ATOM 2533 C C . GLN A 1 314 ? 12.593 -15.730 18.850 1.00 72.75 314 GLN A C 1
ATOM 2535 O O . GLN A 1 314 ? 13.281 -16.563 19.433 1.00 72.75 314 GLN A O 1
ATOM 2540 N N . MET A 1 315 ? 11.708 -14.962 19.490 1.00 77.00 315 MET A N 1
ATOM 2541 C CA . MET A 1 315 ? 11.456 -15.024 20.934 1.00 77.00 315 MET A CA 1
ATOM 2542 C C . MET A 1 315 ? 10.590 -16.225 21.330 1.00 77.00 315 MET A C 1
ATOM 2544 O O . MET A 1 315 ? 10.812 -16.810 22.388 1.00 77.00 315 MET A O 1
ATOM 2548 N N . SER A 1 316 ? 9.645 -16.628 20.474 1.00 80.62 316 SER A N 1
ATOM 2549 C CA . SER A 1 316 ? 8.733 -17.746 20.748 1.00 80.62 316 SER A CA 1
ATOM 2550 C C . SER A 1 316 ? 9.465 -19.082 21.008 1.00 80.62 316 SER A C 1
ATOM 2552 O O . SER A 1 316 ? 9.218 -19.677 22.057 1.00 80.62 316 SER A O 1
ATOM 2554 N N . PRO A 1 317 ? 10.450 -19.523 20.189 1.00 83.06 317 PRO A N 1
ATOM 2555 C CA . PRO A 1 317 ? 11.235 -20.729 20.478 1.00 83.06 317 PRO A CA 1
ATOM 2556 C C . PRO A 1 317 ? 12.029 -20.665 21.789 1.00 83.06 317 PRO A C 1
ATOM 2558 O O . PRO A 1 317 ? 12.137 -21.670 22.482 1.00 83.06 317 PRO A O 1
ATOM 2561 N N . ILE A 1 318 ? 12.564 -19.493 22.151 1.00 83.69 318 ILE A N 1
ATOM 2562 C CA . ILE A 1 318 ? 13.318 -19.301 23.402 1.00 83.69 318 ILE A CA 1
ATOM 2563 C C . ILE A 1 318 ? 12.377 -19.438 24.599 1.00 83.69 318 ILE A C 1
ATOM 2565 O O . ILE A 1 318 ? 12.670 -20.140 25.561 1.00 83.69 318 ILE A O 1
ATOM 2569 N N . TYR A 1 319 ? 11.222 -18.781 24.535 1.00 85.06 319 TYR A N 1
ATOM 2570 C CA . TYR A 1 319 ? 10.219 -18.857 25.588 1.00 85.06 319 TYR A CA 1
ATOM 2571 C C . TYR A 1 319 ? 9.683 -20.288 25.770 1.00 85.06 319 TYR A C 1
ATOM 2573 O O . TYR A 1 319 ? 9.494 -20.743 26.903 1.00 85.06 319 TYR A O 1
ATOM 2581 N N . LEU A 1 320 ? 9.467 -21.005 24.661 1.00 85.12 320 LEU A N 1
ATOM 2582 C CA . LEU A 1 320 ? 9.066 -22.413 24.666 1.00 85.12 320 LEU A CA 1
ATOM 2583 C C . LEU A 1 320 ? 10.127 -23.296 25.330 1.00 85.12 320 LEU A C 1
ATOM 2585 O O . LEU A 1 320 ? 9.773 -24.040 26.237 1.00 85.12 320 LEU A O 1
ATOM 2589 N N . ASP A 1 321 ? 11.408 -23.144 24.978 1.00 86.56 321 ASP A N 1
ATOM 2590 C CA . ASP A 1 321 ? 12.513 -23.898 25.593 1.00 86.56 321 ASP A CA 1
ATOM 2591 C C . ASP A 1 321 ? 12.538 -23.745 27.125 1.00 86.56 321 ASP A C 1
ATOM 2593 O O . ASP A 1 321 ? 12.624 -24.729 27.858 1.00 86.56 321 ASP A O 1
ATOM 2597 N N . TYR A 1 322 ? 12.378 -22.526 27.644 1.00 88.44 322 TYR A N 1
ATOM 2598 C CA . TYR A 1 322 ? 12.341 -22.303 29.095 1.00 88.44 322 TYR A CA 1
ATOM 2599 C C . TYR A 1 322 ? 11.110 -22.932 29.754 1.00 88.44 322 TYR A C 1
ATOM 2601 O O . TYR A 1 322 ? 11.206 -23.496 30.845 1.00 88.44 322 TYR A O 1
ATOM 2609 N N . THR A 1 323 ? 9.959 -22.857 29.088 1.00 84.31 323 THR A N 1
ATOM 2610 C CA . THR A 1 323 ? 8.694 -23.405 29.593 1.00 84.31 323 THR A CA 1
ATOM 2611 C C . THR A 1 323 ? 8.692 -24.936 29.590 1.00 84.31 323 THR A C 1
ATOM 2613 O O . THR A 1 323 ? 8.217 -25.544 30.546 1.00 84.31 323 THR A O 1
ATOM 2616 N N . GLU A 1 324 ? 9.257 -25.566 28.558 1.00 85.00 324 GLU A N 1
ATOM 2617 C CA . GLU A 1 324 ? 9.383 -27.025 28.437 1.00 85.00 324 GLU A CA 1
ATOM 2618 C C . GLU A 1 324 ? 10.410 -27.602 29.423 1.00 85.00 324 GLU A C 1
ATOM 2620 O O . GLU A 1 324 ? 10.217 -28.699 29.946 1.00 85.00 324 GLU A O 1
ATOM 2625 N N . ASN A 1 325 ? 11.462 -26.842 29.743 1.00 85.56 325 ASN A N 1
ATOM 2626 C CA . ASN A 1 325 ? 12.506 -27.249 30.686 1.00 85.56 325 ASN A CA 1
ATOM 2627 C C . ASN A 1 325 ? 12.252 -26.813 32.144 1.00 85.56 325 ASN A C 1
ATOM 2629 O O . ASN A 1 325 ? 13.150 -26.944 32.976 1.00 85.56 325 ASN A O 1
ATOM 2633 N N . ASN A 1 326 ? 11.062 -26.293 32.480 1.00 82.25 326 ASN A N 1
ATOM 2634 C CA . ASN A 1 326 ? 10.722 -25.774 33.818 1.00 82.25 326 ASN A CA 1
ATOM 2635 C C . ASN A 1 326 ? 11.738 -24.748 34.366 1.00 82.25 326 ASN A C 1
ATOM 2637 O O . ASN A 1 326 ? 12.030 -24.717 35.563 1.00 82.25 326 ASN A O 1
ATOM 2641 N N . ARG A 1 327 ? 12.293 -23.906 33.489 1.00 84.75 327 ARG A N 1
ATOM 2642 C CA . ARG A 1 327 ? 13.186 -22.805 33.865 1.00 84.75 327 ARG A CA 1
ATOM 2643 C C . ARG A 1 327 ? 12.384 -21.520 34.017 1.00 84.75 327 ARG A C 1
ATOM 2645 O O . ARG A 1 327 ? 11.513 -21.242 33.196 1.00 84.75 327 ARG A O 1
ATOM 2652 N N . SER A 1 328 ? 12.703 -20.723 35.031 1.00 84.38 328 SER A N 1
ATOM 2653 C CA . SER A 1 328 ? 12.080 -19.414 35.234 1.00 84.38 328 SER A CA 1
ATOM 2654 C C . SER A 1 328 ? 12.487 -18.445 34.127 1.00 84.38 328 SER A C 1
ATOM 2656 O O . SER A 1 328 ? 13.670 -18.256 33.861 1.00 84.38 328 SER A O 1
ATOM 2658 N N . LEU A 1 329 ? 11.503 -17.813 33.497 1.00 90.75 329 LEU A N 1
ATOM 2659 C CA . LEU A 1 329 ? 11.701 -16.749 32.523 1.00 90.75 329 LEU A CA 1
ATOM 2660 C C . LEU A 1 329 ? 10.656 -15.662 32.756 1.00 90.75 329 LEU A C 1
ATOM 2662 O O . LEU A 1 329 ? 9.455 -15.933 32.790 1.00 90.75 329 LEU A O 1
ATOM 2666 N N . PHE A 1 330 ? 11.104 -14.421 32.899 1.00 91.56 330 PHE A N 1
ATOM 2667 C CA . PHE A 1 330 ? 10.207 -13.281 33.048 1.00 91.56 330 PHE A CA 1
ATOM 2668 C C . PHE A 1 330 ? 9.944 -12.642 31.690 1.00 91.56 330 PHE A C 1
ATOM 2670 O O . PHE A 1 330 ? 10.879 -12.306 30.967 1.00 91.56 330 PHE A O 1
ATOM 2677 N N . CYS A 1 331 ? 8.669 -12.454 31.363 1.00 92.19 331 CYS A N 1
ATOM 2678 C CA . CYS A 1 331 ? 8.214 -11.660 30.233 1.00 92.19 331 CYS A CA 1
ATOM 2679 C C . CYS A 1 331 ? 7.791 -10.285 30.751 1.00 92.19 331 CYS A C 1
ATOM 2681 O O . CYS A 1 331 ? 6.826 -10.163 31.506 1.00 92.19 331 CYS A O 1
ATOM 2683 N N . ILE A 1 332 ? 8.547 -9.261 30.369 1.00 93.19 332 ILE A N 1
ATOM 2684 C CA . ILE A 1 332 ? 8.417 -7.899 30.878 1.00 93.19 332 ILE A CA 1
ATOM 2685 C C . ILE A 1 332 ? 8.032 -6.989 29.714 1.00 93.19 332 ILE A C 1
ATOM 2687 O O . ILE A 1 332 ? 8.854 -6.729 28.838 1.00 93.19 332 ILE A O 1
ATOM 2691 N N . ALA A 1 333 ? 6.803 -6.491 29.705 1.00 91.00 333 ALA A N 1
ATOM 2692 C CA . ALA A 1 333 ? 6.409 -5.396 28.830 1.00 91.00 333 ALA A CA 1
ATOM 2693 C C . ALA A 1 333 ? 6.898 -4.070 29.416 1.00 91.00 333 ALA A C 1
ATOM 2695 O O . ALA A 1 333 ? 6.843 -3.885 30.632 1.00 91.00 333 ALA A O 1
ATOM 2696 N N . TRP A 1 334 ? 7.377 -3.162 28.572 1.00 93.12 334 TRP A N 1
ATOM 2697 C CA . TRP A 1 334 ? 7.853 -1.838 28.977 1.00 93.12 334 TRP A CA 1
ATOM 2698 C C . TRP A 1 334 ? 7.264 -0.741 28.088 1.00 93.12 334 TRP A C 1
ATOM 2700 O O . TRP A 1 334 ? 6.987 -0.986 26.915 1.00 93.12 334 TRP A O 1
ATOM 2710 N N . HIS A 1 335 ? 7.083 0.465 28.641 1.00 90.75 335 HIS A N 1
ATOM 2711 C CA . HIS A 1 335 ? 6.580 1.634 27.910 1.00 90.75 335 HIS A CA 1
ATOM 2712 C C . HIS A 1 335 ? 7.108 2.959 28.492 1.00 90.75 335 HIS A C 1
ATOM 2714 O O . HIS A 1 335 ? 6.890 3.250 29.674 1.00 90.75 335 HIS A O 1
ATOM 2720 N N . PHE A 1 336 ? 7.703 3.815 27.653 1.00 89.06 336 PHE A N 1
ATOM 2721 C CA . PHE A 1 336 ? 8.083 5.192 28.006 1.00 89.06 336 PHE A CA 1
ATOM 2722 C C . PHE A 1 336 ? 6.869 6.123 28.011 1.00 89.06 336 PHE A C 1
ATOM 2724 O O . PHE A 1 336 ? 6.132 6.225 27.033 1.00 89.06 336 PHE A O 1
ATOM 2731 N N . ASN A 1 337 ? 6.653 6.850 29.100 1.00 85.69 337 ASN A N 1
ATOM 2732 C CA . ASN A 1 337 ? 5.592 7.840 29.185 1.00 85.69 337 ASN A CA 1
ATOM 2733 C C . ASN A 1 337 ? 6.026 9.173 28.560 1.00 85.69 337 ASN A C 1
ATOM 2735 O O . ASN A 1 337 ? 6.602 10.037 29.217 1.00 85.69 337 ASN A O 1
ATOM 2739 N N . THR A 1 338 ? 5.726 9.332 27.275 1.00 81.12 338 THR A N 1
ATOM 2740 C CA . THR A 1 338 ? 6.110 10.500 26.472 1.00 81.12 338 THR A CA 1
ATOM 2741 C C . THR A 1 338 ? 4.937 11.414 26.116 1.00 81.12 338 THR A C 1
ATOM 2743 O O . THR A 1 338 ? 5.073 12.273 25.246 1.00 81.12 338 THR A O 1
ATOM 2746 N N . SER A 1 339 ? 3.783 11.281 26.782 1.00 77.31 339 SER A N 1
ATOM 2747 C CA . SER A 1 339 ? 2.569 12.047 26.452 1.00 77.31 339 SER A CA 1
ATOM 2748 C C . SER A 1 339 ? 2.776 13.562 26.499 1.00 77.31 339 SER A C 1
ATOM 2750 O O . SER A 1 339 ? 2.263 14.280 25.639 1.00 77.31 339 SER A O 1
ATOM 2752 N N . ASP A 1 340 ? 3.576 14.047 27.446 1.00 71.31 340 ASP A N 1
ATOM 2753 C CA . ASP A 1 340 ? 3.860 15.477 27.592 1.00 71.31 340 ASP A CA 1
ATOM 2754 C C . ASP A 1 340 ? 4.800 15.969 26.484 1.00 71.31 340 ASP A C 1
ATOM 2756 O O . ASP A 1 340 ? 4.611 17.058 25.942 1.00 71.31 340 ASP A O 1
ATOM 2760 N N . ILE A 1 341 ? 5.753 15.130 26.064 1.00 69.25 341 ILE A N 1
ATOM 2761 C CA . ILE A 1 341 ? 6.671 15.411 24.951 1.00 69.25 341 ILE A CA 1
ATOM 2762 C C . ILE A 1 341 ? 5.898 15.447 23.632 1.00 69.25 341 ILE A C 1
ATOM 2764 O O . ILE A 1 341 ? 6.059 16.375 22.838 1.00 69.25 341 ILE A O 1
ATOM 2768 N N . LEU A 1 342 ? 5.019 14.465 23.424 1.00 68.38 342 LEU A N 1
ATOM 2769 C CA . LEU A 1 342 ? 4.147 14.379 22.261 1.00 68.38 342 LEU A CA 1
ATOM 2770 C C . LEU A 1 342 ? 3.248 15.615 22.148 1.00 68.38 342 LEU A C 1
ATOM 2772 O O . LEU A 1 342 ? 3.146 16.202 21.072 1.00 68.38 342 LEU A O 1
ATOM 2776 N N . THR A 1 343 ? 2.623 16.015 23.258 1.00 66.00 343 THR A N 1
ATOM 2777 C CA . THR A 1 343 ? 1.705 17.162 23.306 1.00 66.00 343 THR A CA 1
ATOM 2778 C C . THR A 1 343 ? 2.441 18.484 23.091 1.00 66.00 343 THR A C 1
ATOM 2780 O O . THR A 1 343 ? 1.940 19.356 22.387 1.00 66.00 343 THR A O 1
ATOM 2783 N N . THR A 1 344 ? 3.639 18.630 23.663 1.00 65.56 344 THR A N 1
ATOM 2784 C CA . THR A 1 344 ? 4.378 19.904 23.672 1.00 65.56 344 THR A CA 1
ATOM 2785 C C . THR A 1 344 ? 5.202 20.126 22.404 1.00 65.56 344 THR A C 1
ATOM 2787 O O . THR A 1 344 ? 5.251 21.239 21.886 1.00 65.56 344 THR A O 1
ATOM 2790 N N . TYR A 1 345 ? 5.849 19.080 21.885 1.00 56.59 345 TYR A N 1
ATOM 2791 C CA . TYR A 1 345 ? 6.848 19.191 20.812 1.00 56.59 345 TYR A CA 1
ATOM 2792 C C . TYR A 1 345 ? 6.466 18.433 19.533 1.00 56.59 345 TYR A C 1
ATOM 2794 O O . TYR A 1 345 ? 7.157 18.526 18.514 1.00 56.59 345 TYR A O 1
ATOM 2802 N N . GLY A 1 346 ? 5.351 17.702 19.561 1.00 50.31 346 GLY A N 1
ATOM 2803 C CA . GLY A 1 346 ? 4.833 16.954 18.425 1.00 50.31 346 GLY A CA 1
ATOM 2804 C C . GLY A 1 346 ? 5.550 15.625 18.164 1.00 50.31 346 GLY A C 1
ATOM 2805 O O . GLY A 1 346 ? 6.632 15.330 18.673 1.00 50.31 346 GLY A O 1
ATOM 2806 N N . VAL A 1 347 ? 4.930 14.818 17.299 1.00 52.31 347 VAL A N 1
ATOM 2807 C CA . VAL A 1 347 ? 5.299 13.415 17.012 1.00 52.31 347 VAL A CA 1
ATOM 2808 C C . VAL A 1 347 ? 6.756 13.251 16.566 1.00 52.31 347 VAL A C 1
ATOM 2810 O O . VAL A 1 347 ? 7.431 12.305 16.960 1.00 52.31 347 VAL A O 1
ATOM 2813 N N . ARG A 1 348 ? 7.273 14.168 15.735 1.00 46.75 348 ARG A N 1
ATOM 2814 C CA . ARG A 1 348 ? 8.649 14.071 15.214 1.00 46.75 348 ARG A CA 1
ATOM 2815 C C . ARG A 1 348 ? 9.682 14.139 16.339 1.00 46.75 348 ARG A C 1
ATOM 2817 O O . ARG A 1 348 ? 10.666 13.403 16.302 1.00 46.75 348 ARG A O 1
ATOM 2824 N N . TYR A 1 349 ? 9.463 15.034 17.296 1.00 59.47 349 TYR A N 1
ATOM 2825 C CA . TYR A 1 349 ? 10.376 15.249 18.410 1.00 59.47 349 TYR A CA 1
ATOM 2826 C C . TYR A 1 349 ? 10.271 14.115 19.429 1.00 59.47 349 TYR A C 1
ATOM 2828 O O . TYR A 1 349 ? 11.290 13.566 19.842 1.00 59.47 349 TYR A O 1
ATOM 2836 N N . GLU A 1 350 ? 9.046 13.698 19.755 1.00 72.44 350 GLU A N 1
ATOM 2837 C CA . GLU A 1 350 ? 8.800 12.558 20.640 1.00 72.44 350 GLU A CA 1
ATOM 2838 C C . GLU A 1 350 ? 9.483 11.279 20.139 1.00 72.44 350 GLU A C 1
ATOM 2840 O O . GLU A 1 350 ? 10.173 10.619 20.909 1.00 72.44 350 GLU A O 1
ATOM 2845 N N . ARG A 1 351 ? 9.438 10.995 18.834 1.00 61.38 351 ARG A N 1
ATOM 2846 C CA . ARG A 1 351 ? 10.114 9.820 18.262 1.00 61.38 351 ARG A CA 1
ATOM 2847 C C . ARG A 1 351 ? 11.635 9.881 18.323 1.00 61.38 351 ARG A C 1
ATOM 2849 O O . ARG A 1 351 ? 12.272 8.883 18.650 1.00 61.38 351 ARG A O 1
ATOM 2856 N N . GLN A 1 352 ? 12.235 11.029 17.998 1.00 59.88 352 GLN A N 1
ATOM 2857 C CA . GLN A 1 352 ? 13.686 11.217 18.149 1.00 59.88 352 GLN A CA 1
ATOM 2858 C C . GLN A 1 352 ? 14.111 11.007 19.601 1.00 59.88 352 GLN A C 1
ATOM 2860 O O . GLN A 1 352 ? 15.176 10.453 19.876 1.00 59.88 352 GLN A O 1
ATOM 2865 N N . HIS A 1 353 ? 13.250 11.427 20.520 1.00 69.94 353 HIS A N 1
ATOM 2866 C CA . HIS A 1 353 ? 13.463 11.262 21.935 1.00 69.94 353 HIS A CA 1
ATOM 2867 C C . HIS A 1 353 ? 13.347 9.792 22.370 1.00 69.94 353 HIS A C 1
ATOM 2869 O O . HIS A 1 353 ? 14.305 9.263 22.926 1.00 69.94 353 HIS A O 1
ATOM 2875 N N . CYS A 1 354 ? 12.266 9.094 22.012 1.00 73.69 354 CYS A N 1
ATOM 2876 C CA . CYS A 1 354 ? 12.097 7.653 22.236 1.00 73.69 354 CYS A CA 1
ATOM 2877 C C . CYS A 1 354 ? 13.257 6.829 21.669 1.00 73.69 354 CYS A C 1
ATOM 2879 O O . CYS A 1 354 ? 13.696 5.877 22.303 1.00 73.69 354 CYS A O 1
ATOM 2881 N N . HIS A 1 355 ? 13.823 7.226 20.525 1.00 65.88 355 HIS A N 1
ATOM 2882 C CA . HIS A 1 355 ? 15.008 6.568 19.975 1.00 65.88 355 HIS A CA 1
ATOM 2883 C C . HIS A 1 355 ? 16.222 6.659 20.910 1.00 65.88 355 HIS A C 1
ATOM 2885 O O . HIS A 1 355 ? 16.911 5.665 21.134 1.00 65.88 355 HIS A O 1
ATOM 2891 N N . ARG A 1 356 ? 16.476 7.841 21.486 1.00 74.25 356 ARG A N 1
ATOM 2892 C CA . ARG A 1 356 ? 17.533 8.010 22.488 1.00 74.25 356 ARG A CA 1
ATOM 2893 C C . ARG A 1 356 ? 17.246 7.159 23.721 1.00 74.25 356 ARG A C 1
ATOM 2895 O O . ARG A 1 356 ? 18.139 6.453 24.167 1.00 74.25 356 ARG A O 1
ATOM 2902 N N . LEU A 1 357 ? 16.016 7.195 24.233 1.00 80.19 357 LEU A N 1
ATOM 2903 C CA . LEU A 1 357 ? 15.639 6.427 25.420 1.00 80.19 357 LEU A CA 1
ATOM 2904 C C . LEU A 1 357 ? 15.777 4.917 25.202 1.00 80.19 357 LEU A C 1
ATOM 2906 O O . LEU A 1 357 ? 16.274 4.217 26.074 1.00 80.19 357 LEU A O 1
ATOM 2910 N N . LEU A 1 358 ? 15.399 4.414 24.027 1.00 80.19 358 LEU A N 1
ATOM 2911 C CA . LEU A 1 358 ? 15.580 3.012 23.668 1.00 80.19 358 LEU A CA 1
ATOM 2912 C C . LEU A 1 358 ? 17.062 2.615 23.678 1.00 80.19 358 LEU A C 1
ATOM 2914 O O . LEU A 1 358 ? 17.398 1.566 24.217 1.00 80.19 358 LEU A O 1
ATOM 2918 N N . ASN A 1 359 ? 17.951 3.445 23.127 1.00 75.06 359 ASN A N 1
ATOM 2919 C CA . ASN A 1 359 ? 19.390 3.165 23.153 1.00 75.06 359 ASN A CA 1
ATOM 2920 C C . ASN A 1 359 ? 19.933 3.108 24.590 1.00 75.06 359 ASN A C 1
ATOM 2922 O O . ASN A 1 359 ? 20.711 2.214 24.908 1.00 75.06 359 ASN A O 1
ATOM 2926 N N . GLU A 1 360 ? 19.490 4.016 25.462 1.00 81.88 360 GLU A N 1
ATOM 2927 C CA . GLU A 1 360 ? 19.839 4.005 26.891 1.00 81.88 360 GLU A CA 1
ATOM 2928 C C . GLU A 1 360 ? 19.314 2.733 27.579 1.00 81.88 360 GLU A C 1
ATOM 2930 O O . GLU A 1 360 ? 20.044 2.073 28.314 1.00 81.88 360 GLU A O 1
ATOM 2935 N N . LEU A 1 361 ? 18.070 2.332 27.286 1.00 83.69 361 LEU A N 1
ATOM 2936 C CA . LEU A 1 361 ? 17.469 1.116 27.835 1.00 83.69 361 LEU A CA 1
ATOM 2937 C C . LEU A 1 361 ? 18.267 -0.113 27.406 1.00 83.69 361 LEU A C 1
ATOM 2939 O O . LEU A 1 361 ? 18.578 -0.948 28.247 1.00 83.69 361 LEU A O 1
ATOM 2943 N N . ILE A 1 362 ? 18.633 -0.198 26.124 1.00 76.50 362 ILE A N 1
ATOM 2944 C CA . ILE A 1 362 ? 19.447 -1.288 25.578 1.00 76.50 362 ILE A CA 1
ATOM 2945 C C . ILE A 1 362 ? 20.804 -1.355 26.285 1.00 76.50 362 ILE A C 1
ATOM 2947 O O . ILE A 1 362 ? 21.203 -2.443 26.681 1.00 76.50 362 ILE A O 1
ATOM 2951 N N . GLN A 1 363 ? 21.481 -0.226 26.510 1.00 78.44 363 GLN A N 1
ATOM 2952 C CA . GLN A 1 363 ? 22.774 -0.203 27.209 1.00 78.44 363 GLN A CA 1
ATOM 2953 C C . GLN A 1 363 ? 22.677 -0.696 28.658 1.00 78.44 363 GLN A C 1
ATOM 2955 O O . GLN A 1 363 ? 23.539 -1.444 29.116 1.00 78.44 363 GLN A O 1
ATOM 2960 N N . ILE A 1 364 ? 21.621 -0.314 29.383 1.00 78.06 364 ILE A N 1
ATOM 2961 C CA . ILE A 1 364 ? 21.383 -0.799 30.754 1.00 78.06 364 ILE A CA 1
ATOM 2962 C C . ILE A 1 364 ? 21.109 -2.305 30.737 1.00 78.06 364 ILE A C 1
ATOM 2964 O O . ILE A 1 364 ? 21.598 -3.060 31.574 1.00 78.06 364 ILE A O 1
ATOM 2968 N N . VAL A 1 365 ? 20.334 -2.744 29.751 1.00 75.81 365 VAL A N 1
ATOM 2969 C CA . VAL A 1 365 ? 19.907 -4.127 29.571 1.00 75.81 365 VAL A CA 1
ATOM 2970 C C . VAL A 1 365 ? 21.065 -5.037 29.131 1.00 75.81 365 VAL A C 1
ATOM 2972 O O . VAL A 1 365 ? 21.127 -6.187 29.559 1.00 75.81 365 VAL A O 1
ATOM 2975 N N . GLU A 1 366 ? 22.012 -4.538 28.333 1.00 68.88 366 GLU A N 1
ATOM 2976 C CA . GLU A 1 366 ? 23.205 -5.264 27.865 1.00 68.88 366 GLU A CA 1
ATOM 2977 C C . GLU A 1 366 ? 24.099 -5.770 29.006 1.00 68.88 366 GLU A C 1
ATOM 2979 O O . GLU A 1 366 ? 24.829 -6.747 28.835 1.00 68.88 366 GLU A O 1
ATOM 2984 N N . ALA A 1 367 ? 24.009 -5.162 30.191 1.00 70.88 367 ALA A N 1
ATOM 2985 C CA . ALA A 1 367 ? 24.706 -5.623 31.389 1.00 70.88 367 ALA A CA 1
ATOM 2986 C C . ALA A 1 367 ? 24.112 -6.914 31.998 1.00 70.88 367 ALA A C 1
ATOM 2988 O O . ALA A 1 367 ? 24.657 -7.444 32.971 1.00 70.88 367 ALA A O 1
ATOM 2989 N N . HIS A 1 368 ? 23.007 -7.431 31.452 1.00 71.81 368 HIS A N 1
ATOM 2990 C CA . HIS A 1 368 ? 22.244 -8.550 32.002 1.00 71.81 368 HIS A CA 1
ATOM 2991 C C . HIS A 1 368 ? 22.024 -9.677 30.967 1.00 71.81 368 HIS A C 1
ATOM 2993 O O . HIS A 1 368 ? 22.048 -9.432 29.759 1.00 71.81 368 HIS A O 1
ATOM 2999 N N . PRO A 1 369 ? 21.790 -10.936 31.399 1.00 67.81 369 PRO A N 1
ATOM 3000 C CA . PRO A 1 369 ? 21.538 -12.077 30.511 1.00 67.81 369 PRO A CA 1
ATOM 3001 C C . PRO A 1 369 ? 20.104 -12.051 29.953 1.00 67.81 369 PRO A C 1
ATOM 3003 O O . PRO A 1 369 ? 19.309 -12.963 30.170 1.00 67.81 369 PRO A O 1
ATOM 3006 N N . ILE A 1 370 ? 19.750 -10.977 29.255 1.00 71.88 370 ILE A N 1
ATOM 3007 C CA . ILE A 1 370 ? 18.380 -10.711 28.820 1.00 71.88 370 ILE A CA 1
ATOM 3008 C C . ILE A 1 370 ? 18.294 -10.547 27.301 1.00 71.88 370 ILE A C 1
ATOM 3010 O O . ILE A 1 370 ? 19.290 -10.350 26.596 1.00 71.88 370 ILE A O 1
ATOM 3014 N N . ARG A 1 371 ? 17.086 -10.727 26.768 1.00 71.88 371 ARG A N 1
ATOM 3015 C CA . ARG A 1 371 ? 16.766 -10.588 25.343 1.00 71.88 371 ARG A CA 1
ATOM 3016 C C . ARG A 1 371 ? 15.664 -9.561 25.193 1.00 71.88 371 ARG A C 1
ATOM 3018 O O . ARG A 1 371 ? 14.663 -9.628 25.899 1.00 71.88 371 ARG A O 1
ATOM 3025 N N . VAL A 1 372 ? 15.833 -8.638 24.258 1.00 64.88 372 VAL A N 1
ATOM 3026 C CA . VAL A 1 372 ? 14.861 -7.576 24.001 1.00 64.88 372 VAL A CA 1
ATOM 3027 C C . VAL A 1 372 ? 14.219 -7.794 22.641 1.00 64.88 372 VAL A C 1
ATOM 3029 O O . VAL A 1 372 ? 14.855 -8.225 21.680 1.00 64.88 372 VAL A O 1
ATOM 3032 N N . THR A 1 373 ? 12.931 -7.504 22.572 1.00 65.56 373 THR A N 1
ATOM 3033 C CA . THR A 1 373 ? 12.219 -7.241 21.331 1.00 65.56 373 THR A CA 1
ATOM 3034 C C . THR A 1 373 ? 11.431 -5.949 21.499 1.00 65.56 373 THR A C 1
ATOM 3036 O O . THR A 1 373 ? 11.009 -5.594 22.601 1.00 65.56 373 THR A O 1
ATOM 3039 N N . THR A 1 374 ? 11.270 -5.200 20.420 1.00 60.69 374 THR A N 1
ATOM 3040 C CA . THR A 1 374 ? 10.602 -3.899 20.437 1.00 60.69 374 THR A CA 1
ATOM 3041 C C . THR A 1 374 ? 9.365 -3.984 19.561 1.00 60.69 374 THR A C 1
ATOM 3043 O O . THR A 1 374 ? 9.480 -4.385 18.404 1.00 60.69 374 THR A O 1
ATOM 3046 N N . THR A 1 375 ? 8.201 -3.608 20.089 1.00 56.22 375 THR A N 1
ATOM 3047 C CA . THR A 1 375 ? 6.982 -3.461 19.278 1.00 56.22 375 THR A CA 1
ATOM 3048 C C . THR A 1 375 ? 6.912 -2.066 18.651 1.00 56.22 375 THR A C 1
ATOM 3050 O O . THR A 1 375 ? 6.348 -1.915 17.572 1.00 56.22 375 THR A O 1
ATOM 3053 N N . ASP A 1 376 ? 7.532 -1.058 19.283 1.00 56.78 376 ASP A N 1
ATOM 3054 C CA . ASP A 1 376 ? 7.806 0.280 18.736 1.00 56.78 376 ASP A CA 1
ATOM 3055 C C . ASP A 1 376 ? 9.003 0.933 19.477 1.00 56.78 376 ASP A C 1
ATOM 3057 O O . ASP A 1 376 ? 9.598 0.338 20.372 1.00 56.78 376 ASP A O 1
ATOM 3061 N N . PHE A 1 377 ? 9.369 2.179 19.157 1.00 65.19 377 PHE A N 1
ATOM 3062 C CA . PHE A 1 377 ? 10.397 2.935 19.893 1.00 65.19 377 PHE A CA 1
ATOM 3063 C C . PHE A 1 377 ? 9.991 3.283 21.331 1.00 65.19 377 PHE A C 1
ATOM 3065 O O . PHE A 1 377 ? 10.852 3.577 22.157 1.00 65.19 377 PHE A O 1
ATOM 3072 N N . ASN A 1 378 ? 8.688 3.298 21.615 1.00 77.38 378 ASN A N 1
ATOM 3073 C CA . ASN A 1 378 ? 8.137 3.688 22.910 1.00 77.38 378 ASN A CA 1
ATOM 3074 C C . ASN A 1 378 ? 7.829 2.486 23.819 1.00 77.38 378 ASN A C 1
ATOM 3076 O O . ASN A 1 378 ? 7.682 2.692 25.023 1.00 77.38 378 ASN A O 1
ATOM 3080 N N . GLN A 1 379 ? 7.748 1.270 23.267 1.00 83.88 379 GLN A N 1
ATOM 3081 C CA . GLN A 1 379 ? 7.314 0.072 23.985 1.00 83.88 379 GLN A CA 1
ATOM 3082 C C . GLN A 1 379 ? 7.893 -1.225 23.405 1.00 83.88 379 GLN A C 1
ATOM 3084 O O . GLN A 1 379 ? 8.241 -1.317 22.226 1.00 83.88 379 GLN A O 1
ATOM 3089 N N . GLY A 1 380 ? 7.949 -2.272 24.223 1.00 86.56 380 GLY A N 1
ATOM 3090 C CA . GLY A 1 380 ? 8.444 -3.575 23.790 1.00 86.56 380 GLY A CA 1
ATOM 3091 C C . GLY A 1 380 ? 8.387 -4.637 24.876 1.00 86.56 380 GLY A C 1
ATOM 3092 O O . GLY A 1 380 ? 7.760 -4.446 25.916 1.00 86.56 380 GLY A O 1
ATOM 3093 N N . ILE A 1 381 ? 9.066 -5.757 24.622 1.00 87.25 381 ILE A N 1
ATOM 3094 C CA . ILE A 1 381 ? 9.129 -6.922 25.506 1.00 87.25 381 ILE A CA 1
ATOM 3095 C C . ILE A 1 381 ? 10.587 -7.265 25.824 1.00 87.25 381 ILE A C 1
ATOM 3097 O O . ILE A 1 381 ? 11.435 -7.360 24.939 1.00 87.25 381 ILE A O 1
ATOM 3101 N N . ILE A 1 382 ? 10.869 -7.516 27.096 1.00 89.06 382 ILE A N 1
ATOM 3102 C CA . ILE A 1 382 ? 12.126 -8.076 27.588 1.00 89.06 382 ILE A CA 1
ATOM 3103 C C . ILE A 1 382 ? 11.835 -9.497 28.079 1.00 89.06 382 ILE A C 1
ATOM 3105 O O . ILE A 1 382 ? 10.930 -9.705 28.887 1.00 89.06 382 ILE A O 1
ATOM 3109 N N . LEU A 1 383 ? 12.600 -10.475 27.595 1.00 87.88 383 LEU A N 1
ATOM 3110 C CA . LEU A 1 383 ? 12.700 -11.797 28.208 1.00 87.88 383 LEU A CA 1
ATOM 3111 C C . LEU A 1 383 ? 13.935 -11.820 29.096 1.00 87.88 383 LEU A C 1
ATOM 3113 O O . LEU A 1 383 ? 15.055 -11.621 28.616 1.00 87.88 383 LEU A O 1
ATOM 3117 N N . ALA A 1 384 ? 13.719 -12.048 30.385 1.00 87.62 384 ALA A N 1
ATOM 3118 C CA . ALA A 1 384 ? 14.771 -11.994 31.380 1.00 87.62 384 ALA A CA 1
ATOM 3119 C C . ALA A 1 384 ? 14.909 -13.320 32.132 1.00 87.62 384 ALA A C 1
ATOM 3121 O O . ALA A 1 384 ? 13.967 -13.770 32.791 1.00 87.62 384 ALA A O 1
ATOM 3122 N N . ASP A 1 385 ? 16.089 -13.933 32.020 1.00 88.19 385 ASP A N 1
ATOM 3123 C CA . ASP A 1 385 ? 16.473 -15.138 32.756 1.00 88.19 385 ASP A CA 1
ATOM 3124 C C . ASP A 1 385 ? 17.011 -14.729 34.131 1.00 88.19 385 ASP A C 1
ATOM 3126 O O . ASP A 1 385 ? 18.188 -14.402 34.298 1.00 88.19 385 ASP A O 1
ATOM 3130 N N . PHE A 1 386 ? 16.106 -14.673 35.104 1.00 85.25 386 PHE A N 1
ATOM 3131 C CA . PHE A 1 386 ? 16.430 -14.420 36.500 1.00 85.25 386 PHE A CA 1
ATOM 3132 C C . PHE A 1 386 ? 15.881 -15.550 37.370 1.00 85.25 386 PHE A C 1
ATOM 3134 O O . PHE A 1 386 ? 14.807 -16.092 37.111 1.00 85.25 386 PHE A O 1
ATOM 3141 N N . GLU A 1 387 ? 16.608 -15.872 38.439 1.00 82.31 387 GLU A N 1
ATOM 3142 C CA . GLU A 1 387 ? 16.227 -16.921 39.395 1.00 82.31 387 GLU A CA 1
ATOM 3143 C C . GLU A 1 387 ? 14.950 -16.561 40.168 1.00 82.31 387 GLU A C 1
ATOM 3145 O O . GLU A 1 387 ? 14.125 -17.427 40.464 1.00 82.31 387 GLU A O 1
ATOM 3150 N N . ASP A 1 388 ? 14.768 -15.272 40.469 1.00 86.50 388 ASP A N 1
ATOM 3151 C CA . ASP A 1 388 ? 13.634 -14.753 41.218 1.00 86.50 388 ASP A CA 1
ATOM 3152 C C . ASP A 1 388 ? 13.219 -13.346 40.760 1.00 86.50 388 ASP A C 1
ATOM 3154 O O . ASP A 1 388 ? 13.889 -12.665 39.980 1.00 86.50 388 ASP A O 1
ATOM 3158 N N . PHE A 1 389 ? 12.074 -12.901 41.276 1.00 88.38 389 PHE A N 1
ATOM 3159 C CA . PHE A 1 389 ? 11.522 -11.589 40.959 1.00 88.38 389 PHE A CA 1
ATOM 3160 C C . PHE A 1 389 ? 12.274 -10.427 41.633 1.00 88.38 389 PHE A C 1
ATOM 3162 O O . PHE A 1 389 ? 12.201 -9.309 41.140 1.00 88.38 389 PHE A O 1
ATOM 3169 N N . SER A 1 390 ? 13.015 -10.665 42.720 1.00 89.44 390 SER A N 1
ATOM 3170 C CA . SER A 1 390 ? 13.769 -9.615 43.426 1.00 89.44 390 SER A CA 1
ATOM 3171 C C . SER A 1 390 ? 14.880 -9.041 42.539 1.00 89.44 390 SER A C 1
ATOM 3173 O O . SER A 1 390 ? 15.118 -7.829 42.495 1.00 89.44 390 SER A O 1
ATOM 3175 N N . ARG A 1 391 ? 15.520 -9.903 41.737 1.00 87.75 391 ARG A N 1
ATOM 3176 C CA . ARG A 1 391 ? 16.495 -9.483 40.718 1.00 87.75 391 ARG A CA 1
ATOM 3177 C C . ARG A 1 391 ? 15.864 -8.665 39.595 1.00 87.75 391 ARG A C 1
ATOM 3179 O O . ARG A 1 391 ? 16.443 -7.656 39.194 1.00 87.75 391 ARG A O 1
ATOM 3186 N N . VAL A 1 392 ? 14.676 -9.063 39.136 1.00 89.19 392 VAL A N 1
ATOM 3187 C CA . VAL A 1 392 ? 13.900 -8.294 38.151 1.00 89.19 392 VAL A CA 1
ATOM 3188 C C . VAL A 1 392 ? 13.561 -6.920 38.715 1.00 89.19 392 VAL A C 1
ATOM 3190 O O . VAL A 1 392 ? 13.853 -5.916 38.081 1.00 89.19 392 VAL A O 1
ATOM 3193 N N . GLU A 1 393 ? 13.010 -6.861 39.925 1.00 90.38 393 GLU A N 1
ATOM 3194 C CA . GLU A 1 393 ? 12.643 -5.612 40.592 1.00 90.38 393 GLU A CA 1
ATOM 3195 C C . GLU A 1 393 ? 13.839 -4.661 40.731 1.00 90.38 393 GLU A C 1
ATOM 3197 O O . GLU A 1 393 ? 13.734 -3.487 40.383 1.00 90.38 393 GLU A O 1
ATOM 3202 N N . THR A 1 394 ? 14.999 -5.178 41.144 1.00 89.75 394 THR A N 1
ATOM 3203 C CA . THR A 1 394 ? 16.239 -4.391 41.231 1.00 89.75 394 THR A CA 1
ATOM 3204 C C . THR A 1 394 ? 16.613 -3.781 39.876 1.00 89.75 394 THR A C 1
ATOM 3206 O O . THR A 1 394 ? 16.940 -2.598 39.804 1.00 89.75 394 THR A O 1
ATOM 3209 N N . MET A 1 395 ? 16.530 -4.563 38.794 1.00 89.69 395 MET A N 1
ATOM 3210 C CA . MET A 1 395 ? 16.788 -4.078 37.435 1.00 89.69 395 MET A CA 1
ATOM 3211 C C . MET A 1 395 ? 15.787 -2.985 37.031 1.00 89.69 395 MET A C 1
ATOM 3213 O O . MET A 1 395 ? 16.197 -1.945 36.523 1.00 89.69 395 MET A O 1
ATOM 3217 N N . LEU A 1 396 ? 14.489 -3.178 37.291 1.00 91.38 396 LEU A N 1
ATOM 3218 C CA . LEU A 1 396 ? 13.454 -2.192 36.955 1.00 91.38 396 LEU A CA 1
ATOM 3219 C C . LEU A 1 396 ? 13.645 -0.866 37.705 1.00 91.38 396 LEU A C 1
ATOM 3221 O O . LEU A 1 396 ? 13.451 0.194 37.113 1.00 91.38 396 LEU A O 1
ATOM 3225 N N . ILE A 1 397 ? 14.061 -0.917 38.974 1.00 89.44 397 ILE A N 1
ATOM 3226 C CA . ILE A 1 397 ? 14.379 0.273 39.779 1.00 89.44 397 ILE A CA 1
ATOM 3227 C C . ILE A 1 397 ? 15.593 1.013 39.207 1.00 89.44 397 ILE A C 1
ATOM 3229 O O . ILE A 1 397 ? 15.562 2.234 39.092 1.00 89.44 397 ILE A O 1
ATOM 3233 N N . VAL A 1 398 ? 16.655 0.296 38.823 1.00 89.00 398 VAL A N 1
ATOM 3234 C CA . VAL A 1 398 ? 17.841 0.911 38.196 1.00 89.00 398 VAL A CA 1
ATOM 3235 C C . VAL A 1 398 ? 17.467 1.595 36.884 1.00 89.00 398 VAL A C 1
ATOM 3237 O O . VAL A 1 398 ? 17.897 2.720 36.630 1.00 89.00 398 VAL A O 1
ATOM 3240 N N . ILE A 1 399 ? 16.637 0.933 36.077 1.00 89.31 399 ILE A N 1
ATOM 3241 C CA . ILE A 1 399 ? 16.146 1.485 34.818 1.00 89.31 399 ILE A CA 1
ATOM 3242 C C . ILE A 1 399 ? 15.332 2.763 35.078 1.00 89.31 399 ILE A C 1
ATOM 3244 O O . ILE A 1 399 ? 15.612 3.793 34.468 1.00 89.31 399 ILE A O 1
ATOM 3248 N N . GLU A 1 400 ? 14.362 2.739 35.995 1.00 88.88 400 GLU A N 1
ATOM 3249 C CA . GLU A 1 400 ? 13.553 3.925 36.303 1.00 88.88 400 GLU A CA 1
ATOM 3250 C C . GLU A 1 400 ? 14.386 5.076 36.862 1.00 88.88 400 GLU A C 1
ATOM 3252 O O . GLU A 1 400 ? 14.246 6.198 36.384 1.00 88.88 400 GLU A O 1
ATOM 3257 N N . ALA A 1 401 ? 15.310 4.806 37.784 1.00 86.56 401 ALA A N 1
ATOM 3258 C CA . ALA A 1 401 ? 16.188 5.829 38.338 1.00 86.56 401 ALA A CA 1
ATOM 3259 C C . ALA A 1 401 ? 17.040 6.504 37.249 1.00 86.56 401 ALA A C 1
ATOM 3261 O O . ALA A 1 401 ? 17.187 7.729 37.254 1.00 86.56 401 ALA A O 1
ATOM 3262 N N . HIS A 1 402 ? 17.561 5.728 36.288 1.00 88.44 402 HIS A N 1
ATOM 3263 C CA . HIS A 1 402 ? 18.286 6.272 35.136 1.00 88.44 402 HIS A CA 1
ATOM 3264 C C . HIS A 1 402 ? 17.401 7.216 34.324 1.00 88.44 402 HIS A C 1
ATOM 3266 O O . HIS A 1 402 ? 17.763 8.374 34.116 1.00 88.44 402 HIS A O 1
ATOM 3272 N N . PHE A 1 403 ? 16.212 6.763 33.925 1.00 86.62 403 PHE A N 1
ATOM 3273 C CA . PHE A 1 403 ? 15.309 7.544 33.078 1.00 86.62 403 PHE A CA 1
ATOM 3274 C C . PHE A 1 403 ? 14.726 8.782 33.771 1.00 86.62 403 PHE A C 1
ATOM 3276 O O . PHE A 1 403 ? 14.635 9.846 33.151 1.00 86.62 403 PHE A O 1
ATOM 3283 N N . SER A 1 404 ? 14.436 8.686 35.067 1.00 83.25 404 SER A N 1
ATOM 3284 C CA . SER A 1 404 ? 14.018 9.812 35.907 1.00 83.25 404 SER A CA 1
ATOM 3285 C C . SER A 1 404 ? 15.130 10.860 36.077 1.00 83.25 404 SER A C 1
ATOM 3287 O O . SER A 1 404 ? 14.834 12.040 36.268 1.00 83.25 404 SER A O 1
ATOM 3289 N N . SER A 1 405 ? 16.404 10.460 35.961 1.00 79.81 405 SER A N 1
ATOM 3290 C CA . SER A 1 405 ? 17.569 11.356 36.050 1.00 79.81 405 SER A CA 1
ATOM 3291 C C . SER A 1 405 ? 17.960 12.031 34.729 1.00 79.81 405 SER A C 1
ATOM 3293 O O . SER A 1 405 ? 18.730 12.996 34.734 1.00 79.81 405 SER A O 1
ATOM 3295 N N . LEU A 1 406 ? 17.442 11.554 33.590 1.00 77.25 406 LEU A N 1
ATOM 3296 C CA . LEU A 1 406 ? 17.773 12.118 32.284 1.00 77.25 406 LEU A CA 1
ATOM 3297 C C . LEU A 1 406 ? 17.178 13.522 32.147 1.00 77.25 406 LEU A C 1
ATOM 3299 O O . LEU A 1 406 ? 15.965 13.702 32.047 1.00 77.25 406 LEU A O 1
ATOM 3303 N N . ALA A 1 407 ? 18.055 14.525 32.094 1.00 60.12 407 ALA A N 1
ATOM 3304 C CA . ALA A 1 407 ? 17.660 15.897 31.821 1.00 60.12 407 ALA A CA 1
ATOM 3305 C C . ALA A 1 407 ? 17.081 16.014 30.402 1.00 60.12 407 ALA A C 1
ATOM 3307 O O . ALA A 1 407 ? 17.772 15.789 29.399 1.00 60.12 407 ALA A O 1
ATOM 3308 N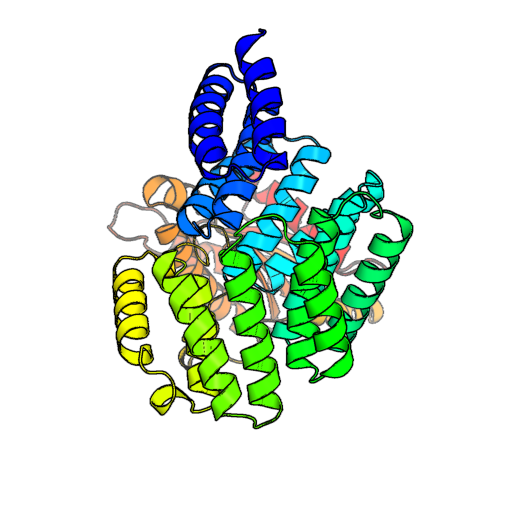 N . LEU A 1 408 ? 15.809 16.400 30.324 1.00 57.50 408 LEU A N 1
ATOM 3309 C CA . LEU A 1 408 ? 15.163 16.816 29.087 1.00 57.50 408 LEU A CA 1
ATOM 3310 C C . LEU A 1 408 ? 15.454 18.305 28.888 1.00 57.50 408 LEU A C 1
ATOM 3312 O O . LEU A 1 408 ? 15.191 19.095 29.783 1.00 57.50 408 LEU A O 1
ATOM 3316 N N . TYR A 1 409 ? 16.059 18.642 27.747 1.00 48.47 409 TYR A N 1
ATOM 3317 C CA . TYR A 1 409 ? 16.509 19.970 27.292 1.00 48.47 409 TYR A CA 1
ATOM 3318 C C . TYR A 1 409 ? 15.926 21.206 28.029 1.00 48.47 409 TYR A C 1
ATOM 3320 O O . TYR A 1 409 ? 14.716 21.404 28.045 1.00 48.47 409 TYR A O 1
ATOM 3328 N N . ASN A 1 410 ? 16.821 22.098 28.492 1.00 40.69 410 ASN A N 1
ATOM 3329 C CA . ASN A 1 410 ? 16.597 23.235 29.410 1.00 40.69 410 ASN A CA 1
ATOM 3330 C C . ASN A 1 410 ? 16.086 22.810 30.800 1.00 40.69 410 ASN A C 1
ATOM 3332 O O . ASN A 1 410 ? 15.231 21.949 30.922 1.00 40.69 410 ASN A O 1
ATOM 3336 N N . GLU A 1 411 ? 16.616 23.431 31.857 1.00 45.81 411 GLU A N 1
ATOM 3337 C CA . GLU A 1 411 ? 16.531 23.063 33.290 1.00 45.81 411 GLU A CA 1
ATOM 3338 C C . GLU A 1 411 ? 15.111 22.964 33.915 1.00 45.81 411 GLU A C 1
ATOM 3340 O O . GLU A 1 411 ? 14.967 22.989 35.134 1.00 45.81 411 GLU A O 1
ATOM 3345 N N . GLN A 1 412 ? 14.045 22.878 33.115 1.00 45.00 412 GLN A N 1
ATOM 3346 C CA . GLN A 1 412 ? 12.649 22.985 33.540 1.00 45.00 412 GLN A CA 1
ATOM 3347 C C . GLN A 1 412 ? 11.779 21.752 33.241 1.00 45.00 412 GLN A C 1
ATOM 3349 O O . GLN A 1 412 ? 10.682 21.669 33.791 1.00 45.00 412 GLN A O 1
ATOM 3354 N N . THR A 1 413 ? 12.228 20.781 32.434 1.00 51.66 413 THR A N 1
ATOM 3355 C CA . THR A 1 413 ? 11.472 19.535 32.187 1.00 51.66 413 THR A CA 1
ATOM 3356 C C . THR A 1 413 ? 12.058 18.341 32.943 1.00 51.66 413 THR A C 1
ATOM 3358 O O . THR A 1 413 ? 13.167 17.890 32.666 1.00 51.66 413 THR A O 1
ATOM 3361 N N . SER A 1 414 ? 11.289 17.838 33.915 1.00 54.81 414 SER A N 1
ATOM 3362 C CA . SER A 1 414 ? 11.556 16.618 34.691 1.00 54.81 414 SER A CA 1
ATOM 3363 C C . SER A 1 414 ? 11.588 15.359 33.806 1.00 54.81 414 SER A C 1
ATOM 3365 O O . SER A 1 414 ? 10.888 15.326 32.796 1.00 54.81 414 SER A O 1
ATOM 3367 N N . GLY A 1 415 ? 12.387 14.352 34.193 1.00 66.56 415 GLY A N 1
ATOM 3368 C CA . GLY A 1 415 ? 12.726 13.148 33.412 1.00 66.56 415 GLY A CA 1
ATOM 3369 C C . GLY A 1 415 ? 11.559 12.291 32.896 1.00 66.56 415 GLY A C 1
ATOM 3370 O O . GLY A 1 415 ? 10.390 12.515 33.211 1.00 66.56 415 GLY A O 1
ATOM 3371 N N . VAL A 1 416 ? 11.882 11.288 32.071 1.00 80.19 416 VAL A N 1
ATOM 3372 C CA . VAL A 1 416 ? 10.881 10.406 31.444 1.00 80.19 416 VAL A CA 1
ATOM 3373 C C . VAL A 1 416 ? 10.554 9.248 32.374 1.00 80.19 416 VAL A C 1
ATOM 3375 O O . VAL A 1 416 ? 11.444 8.515 32.788 1.00 80.19 416 VAL A O 1
ATOM 3378 N N . SER A 1 417 ? 9.269 9.038 32.658 1.00 85.12 417 SER A N 1
ATOM 3379 C CA . SER A 1 417 ? 8.836 7.844 33.391 1.00 85.12 417 SER A CA 1
ATOM 3380 C C . SER A 1 417 ? 8.742 6.635 32.461 1.00 85.12 417 SER A C 1
ATOM 3382 O O . SER A 1 417 ? 8.344 6.750 31.302 1.00 85.12 417 SER A O 1
ATOM 3384 N N . ILE A 1 418 ? 9.085 5.459 32.978 1.00 90.62 418 ILE A N 1
ATOM 3385 C CA . ILE A 1 418 ? 8.943 4.168 32.301 1.00 90.62 418 ILE A CA 1
ATOM 3386 C C . ILE A 1 418 ? 8.073 3.253 33.165 1.00 90.62 418 ILE A C 1
ATOM 3388 O O . ILE A 1 418 ? 8.227 3.213 34.384 1.00 90.62 418 ILE A O 1
ATOM 3392 N N . HIS A 1 419 ? 7.129 2.552 32.538 1.00 92.25 419 HIS A N 1
ATOM 3393 C CA . HIS A 1 419 ? 6.236 1.608 33.210 1.00 92.25 419 HIS A CA 1
ATOM 3394 C C . HIS A 1 419 ? 6.478 0.190 32.717 1.00 92.25 419 HIS A C 1
ATOM 3396 O O . HIS A 1 419 ? 6.776 -0.006 31.538 1.00 92.25 419 HIS A O 1
ATOM 3402 N N . PHE A 1 420 ? 6.270 -0.783 33.602 1.00 94.56 420 PHE A N 1
ATOM 3403 C CA . PHE A 1 420 ? 6.476 -2.193 33.303 1.00 94.56 420 PHE A CA 1
ATOM 3404 C C . PHE A 1 420 ? 5.269 -3.064 33.651 1.00 94.56 420 PHE A C 1
ATOM 3406 O O . PHE A 1 420 ? 4.549 -2.825 34.619 1.00 94.56 420 PHE A O 1
ATOM 3413 N N . GLY A 1 421 ? 5.070 -4.127 32.885 1.00 95.44 421 GLY A N 1
ATOM 3414 C CA . GLY A 1 421 ? 4.177 -5.224 33.234 1.00 95.44 421 GLY A CA 1
ATOM 3415 C C . GLY A 1 421 ? 4.952 -6.520 33.204 1.00 95.44 421 GLY A C 1
ATOM 3416 O O . GLY A 1 421 ? 5.587 -6.827 32.201 1.00 95.44 421 GLY A O 1
ATOM 3417 N N . VAL A 1 422 ? 4.954 -7.258 34.306 1.00 95.12 422 VAL A N 1
ATOM 3418 C CA . VAL A 1 422 ? 5.838 -8.406 34.483 1.00 95.12 422 VAL A CA 1
ATOM 3419 C C . VAL A 1 422 ? 5.017 -9.658 34.683 1.00 95.12 422 VAL A C 1
ATOM 3421 O O . VAL A 1 422 ? 4.292 -9.775 35.656 1.00 95.12 422 VAL A O 1
ATOM 3424 N N . THR A 1 423 ? 5.186 -10.648 33.820 1.00 93.00 423 THR A N 1
ATOM 3425 C CA . THR A 1 423 ? 4.631 -11.978 34.054 1.00 93.00 423 THR A CA 1
ATOM 3426 C C . THR A 1 423 ? 5.733 -13.025 34.025 1.00 93.00 423 THR A C 1
ATOM 3428 O O . THR A 1 423 ? 6.784 -12.826 33.415 1.00 93.00 423 THR A O 1
ATOM 3431 N N . THR A 1 424 ? 5.524 -14.135 34.722 1.00 90.69 424 THR A N 1
ATOM 3432 C CA . THR A 1 424 ? 6.429 -15.285 34.658 1.00 90.69 424 THR A CA 1
ATOM 3433 C C . THR A 1 424 ? 5.942 -16.234 33.582 1.00 90.69 424 THR A C 1
ATOM 3435 O O . THR A 1 424 ? 4.755 -16.251 33.249 1.00 90.69 424 THR A O 1
ATOM 3438 N N . ASN A 1 425 ? 6.838 -17.051 33.044 1.00 81.75 425 ASN A N 1
ATOM 3439 C CA . ASN A 1 425 ? 6.398 -18.173 32.243 1.00 81.75 425 ASN A CA 1
ATOM 3440 C C . ASN A 1 425 ? 5.579 -19.170 33.069 1.00 81.75 425 ASN A C 1
ATOM 3442 O O . ASN A 1 425 ? 5.831 -19.401 34.251 1.00 81.75 425 ASN A O 1
ATOM 3446 N N . GLU A 1 426 ? 4.547 -19.712 32.432 1.00 80.44 426 GLU A N 1
ATOM 3447 C CA . GLU A 1 426 ? 3.641 -20.702 33.001 1.00 80.44 426 GLU A CA 1
ATOM 3448 C C . GLU A 1 426 ? 3.649 -21.932 32.094 1.00 80.44 426 GLU A C 1
ATOM 3450 O O . GLU A 1 426 ? 3.647 -21.819 30.865 1.00 80.44 426 GLU A O 1
ATOM 3455 N N . THR A 1 427 ? 3.646 -23.123 32.693 1.00 74.56 427 THR A N 1
ATOM 3456 C CA . THR A 1 427 ? 3.638 -24.381 31.943 1.00 74.56 427 THR A CA 1
ATOM 3457 C C . THR A 1 427 ? 2.432 -24.429 31.000 1.00 74.56 427 THR A C 1
ATOM 3459 O O . THR A 1 427 ? 1.300 -24.179 31.414 1.00 74.56 427 THR A O 1
ATOM 3462 N N . ASN A 1 428 ? 2.659 -24.792 29.735 1.00 71.62 428 ASN A N 1
ATOM 3463 C CA . ASN A 1 428 ? 1.643 -24.852 28.672 1.00 71.62 428 ASN A CA 1
ATOM 3464 C C . ASN A 1 428 ? 1.017 -23.503 28.265 1.00 71.62 428 ASN A C 1
ATOM 3466 O O . ASN A 1 428 ? -0.020 -23.488 27.594 1.00 71.62 428 ASN A O 1
ATOM 3470 N N . VAL A 1 429 ? 1.624 -22.371 28.629 1.00 79.44 429 VAL A N 1
ATOM 3471 C CA . VAL A 1 429 ? 1.206 -21.055 28.137 1.00 79.44 429 VAL A CA 1
ATOM 3472 C C . VAL A 1 429 ? 2.090 -20.655 26.951 1.00 79.44 429 VAL A C 1
ATOM 3474 O O . VAL A 1 429 ? 3.303 -20.569 27.104 1.00 79.44 429 VAL A O 1
ATOM 3477 N N . PRO A 1 430 ? 1.520 -20.415 25.754 1.00 82.44 430 PRO A N 1
ATOM 3478 C CA . PRO A 1 430 ? 2.280 -19.909 24.614 1.00 82.44 430 PRO A CA 1
ATOM 3479 C C . PRO A 1 430 ? 2.847 -18.511 24.872 1.00 82.44 430 PRO A C 1
ATOM 3481 O O . PRO A 1 430 ? 2.219 -17.701 25.561 1.00 82.44 430 PRO A O 1
ATOM 3484 N N . TYR A 1 431 ? 3.981 -18.207 24.238 1.00 84.81 431 TYR A N 1
ATOM 3485 C CA . TYR A 1 431 ? 4.656 -16.908 24.312 1.00 84.81 431 TYR A CA 1
ATOM 3486 C C . TYR A 1 431 ? 3.702 -15.726 24.084 1.00 84.81 431 TYR A C 1
ATOM 3488 O O . TYR A 1 431 ? 3.705 -14.762 24.845 1.00 84.81 431 TYR A O 1
ATOM 3496 N N . GLU A 1 432 ? 2.814 -15.827 23.096 1.00 84.00 432 GLU A N 1
ATOM 3497 C CA . GLU A 1 432 ? 1.878 -14.763 22.728 1.00 84.00 432 GLU A CA 1
ATOM 3498 C C . GLU A 1 432 ? 0.900 -14.442 23.865 1.00 84.00 432 GLU A C 1
ATOM 3500 O O . GLU A 1 432 ? 0.543 -13.284 24.069 1.00 84.00 432 GLU A O 1
ATOM 3505 N N . LYS A 1 433 ? 0.490 -15.447 24.651 1.00 82.31 433 LYS A N 1
ATOM 3506 C CA . LYS A 1 433 ? -0.381 -15.221 25.813 1.00 82.31 433 LYS A CA 1
ATOM 3507 C C . LYS A 1 433 ? 0.360 -14.530 26.953 1.00 82.31 433 LYS A C 1
ATOM 3509 O O . LYS A 1 433 ? -0.240 -13.718 27.654 1.00 82.31 433 LYS A O 1
ATOM 3514 N N . ALA A 1 434 ? 1.640 -14.839 27.140 1.00 86.06 434 ALA A N 1
ATOM 3515 C CA . ALA A 1 434 ? 2.461 -14.187 28.151 1.00 86.06 434 ALA A CA 1
ATOM 3516 C C . ALA A 1 434 ? 2.767 -12.729 27.789 1.00 86.06 434 ALA A C 1
ATOM 3518 O O . ALA A 1 434 ? 2.725 -11.870 28.665 1.00 86.06 434 ALA A O 1
ATOM 3519 N N . VAL A 1 435 ? 2.978 -12.437 26.502 1.00 84.00 435 VAL A N 1
ATOM 3520 C CA . VAL A 1 435 ? 3.091 -11.062 25.991 1.00 84.00 435 VAL A CA 1
ATOM 3521 C C . VAL A 1 435 ? 1.820 -10.272 26.293 1.00 84.00 435 VAL A C 1
ATOM 3523 O O . VAL A 1 435 ? 1.907 -9.254 26.971 1.00 84.00 435 VAL A O 1
ATOM 3526 N N . VAL A 1 436 ? 0.645 -10.779 25.898 1.00 81.00 436 VAL A N 1
ATOM 3527 C CA . VAL A 1 436 ? -0.643 -10.103 26.159 1.00 81.00 436 VAL A CA 1
ATOM 3528 C C . VAL A 1 436 ? -0.838 -9.839 27.654 1.00 81.00 436 VAL A C 1
ATOM 3530 O O . VAL A 1 436 ? -1.222 -8.745 28.052 1.00 81.00 436 VAL A O 1
ATOM 3533 N N . ARG A 1 437 ? -0.509 -10.815 28.508 1.00 87.00 437 ARG A N 1
ATOM 3534 C CA . ARG A 1 437 ? -0.609 -10.645 29.963 1.00 87.00 437 ARG A CA 1
ATOM 3535 C C . ARG A 1 437 ? 0.360 -9.590 30.501 1.00 87.00 437 ARG A C 1
ATOM 3537 O O . ARG A 1 437 ? -0.019 -8.814 31.374 1.00 87.00 437 ARG A O 1
ATOM 3544 N N . ALA A 1 438 ? 1.598 -9.562 30.012 1.00 89.56 438 ALA A N 1
ATOM 3545 C CA . ALA A 1 438 ? 2.571 -8.543 30.389 1.00 89.56 438 ALA A CA 1
ATOM 3546 C C . ALA A 1 438 ? 2.105 -7.145 29.951 1.00 89.56 438 ALA A C 1
ATOM 3548 O O . ALA A 1 438 ? 2.198 -6.198 30.727 1.00 89.56 438 ALA A O 1
ATOM 3549 N N . GLU A 1 439 ? 1.537 -7.013 28.753 1.00 85.69 439 GLU A N 1
ATOM 3550 C CA . GLU A 1 439 ? 0.977 -5.755 28.249 1.00 85.69 439 GLU A CA 1
ATOM 3551 C C . GLU A 1 439 ? -0.226 -5.280 29.079 1.00 85.69 439 GLU A C 1
ATOM 3553 O O . GLU A 1 439 ? -0.290 -4.102 29.438 1.00 85.69 439 GLU A O 1
ATOM 3558 N N . ASP A 1 440 ? -1.131 -6.186 29.462 1.00 84.75 440 ASP A N 1
ATOM 3559 C CA . ASP A 1 440 ? -2.256 -5.876 30.352 1.00 84.75 440 ASP A CA 1
ATOM 3560 C C . ASP A 1 440 ? -1.758 -5.352 31.709 1.00 84.75 440 ASP A C 1
ATOM 3562 O O . ASP A 1 440 ? -2.219 -4.320 32.204 1.00 84.75 440 ASP A O 1
ATOM 3566 N N . LEU A 1 441 ? -0.766 -6.021 32.307 1.00 89.44 441 LEU A N 1
ATOM 3567 C CA . LEU A 1 441 ? -0.151 -5.592 33.567 1.00 89.44 441 LEU A CA 1
ATOM 3568 C C . LEU A 1 441 ? 0.538 -4.230 33.431 1.00 89.44 441 LEU A C 1
ATOM 3570 O O . LEU A 1 441 ? 0.390 -3.378 34.305 1.00 89.44 441 LEU A O 1
ATOM 3574 N N . MET A 1 442 ? 1.230 -3.981 32.320 1.00 93.56 442 MET A N 1
ATOM 3575 C CA . MET A 1 442 ? 1.869 -2.695 32.035 1.00 93.56 442 MET A CA 1
ATOM 3576 C C . MET A 1 442 ? 0.826 -1.581 31.896 1.00 93.56 442 MET A C 1
ATOM 3578 O O . MET A 1 442 ? 1.004 -0.483 32.431 1.00 93.56 442 MET A O 1
ATOM 3582 N N . TYR A 1 443 ? -0.293 -1.864 31.225 1.00 84.19 443 TYR A N 1
ATOM 3583 C CA . TYR A 1 443 ? -1.422 -0.945 31.131 1.00 84.19 443 TYR A CA 1
ATOM 3584 C C . TYR A 1 443 ? -1.988 -0.617 32.520 1.00 84.19 443 TYR A C 1
ATOM 3586 O O . TYR A 1 443 ? -2.238 0.551 32.841 1.00 84.19 443 TYR A O 1
ATOM 3594 N N . TYR A 1 444 ? -2.132 -1.615 33.394 1.00 86.69 444 TYR A N 1
ATOM 3595 C CA . TYR A 1 444 ? -2.561 -1.375 34.769 1.00 86.69 444 TYR A CA 1
ATOM 3596 C C . TYR A 1 444 ? -1.526 -0.592 35.594 1.00 86.69 444 TYR A C 1
ATOM 3598 O O . TYR A 1 444 ? -1.911 0.322 36.327 1.00 86.69 444 TYR A O 1
ATOM 3606 N N . ALA A 1 445 ? -0.228 -0.874 35.444 1.00 86.75 445 ALA A N 1
ATOM 3607 C CA . ALA A 1 445 ? 0.851 -0.114 36.082 1.00 86.75 445 ALA A CA 1
ATOM 3608 C C . ALA A 1 445 ? 0.776 1.371 35.702 1.00 86.75 445 ALA A C 1
ATOM 3610 O O . ALA A 1 445 ? 0.735 2.243 36.574 1.00 86.75 445 ALA A O 1
ATOM 3611 N N . LYS A 1 446 ? 0.619 1.651 34.404 1.00 84.19 446 LYS A N 1
ATOM 3612 C CA . LYS A 1 446 ? 0.435 3.000 33.858 1.00 84.19 446 LYS A CA 1
ATOM 3613 C C . LYS A 1 446 ? -0.807 3.690 34.429 1.00 84.19 446 LYS A C 1
ATOM 3615 O O . LYS A 1 446 ? -0.717 4.815 34.916 1.00 84.19 446 LYS A O 1
ATOM 3620 N N . THR A 1 447 ? -1.966 3.025 34.419 1.00 83.06 447 THR A N 1
ATOM 3621 C CA . THR A 1 447 ? -3.225 3.625 34.908 1.00 83.06 447 THR A CA 1
ATOM 3622 C C . THR A 1 447 ? -3.211 3.911 36.410 1.00 83.06 447 THR A C 1
ATOM 3624 O O . THR A 1 447 ? -3.793 4.907 36.839 1.00 83.06 447 THR A O 1
ATOM 3627 N N . LYS A 1 448 ? -2.510 3.099 37.212 1.00 84.44 448 LYS A N 1
ATOM 3628 C CA . LYS A 1 448 ? -2.348 3.328 38.659 1.00 84.44 448 LYS A CA 1
ATOM 3629 C C . LYS A 1 448 ? -1.130 4.176 39.033 1.00 84.44 448 LYS A C 1
ATOM 3631 O O . LYS A 1 448 ? -0.898 4.369 40.224 1.00 84.44 448 LYS A O 1
ATOM 3636 N N . LYS A 1 449 ? -0.372 4.691 38.055 1.00 83.06 449 LYS A N 1
ATOM 3637 C CA . LYS A 1 449 ? 0.884 5.436 38.271 1.00 83.06 449 LYS A CA 1
ATOM 3638 C C . LYS A 1 449 ? 1.894 4.663 39.134 1.00 83.06 449 LYS A C 1
ATOM 3640 O O . LYS A 1 449 ? 2.557 5.236 39.992 1.00 83.06 449 LYS A O 1
ATOM 3645 N N . GLN A 1 450 ? 1.979 3.353 38.924 1.00 85.62 450 GLN A N 1
ATOM 3646 C CA . GLN A 1 450 ? 2.960 2.475 39.559 1.00 85.62 450 GLN A CA 1
ATOM 3647 C C . GLN A 1 450 ? 4.093 2.170 38.578 1.00 85.62 450 GLN A C 1
ATOM 3649 O O . GLN A 1 450 ? 3.861 2.121 37.370 1.00 85.62 450 GLN A O 1
ATOM 3654 N N . LEU A 1 451 ? 5.306 1.945 39.092 1.00 86.25 451 LEU A N 1
ATOM 3655 C CA . LEU A 1 451 ? 6.460 1.559 38.274 1.00 86.25 451 LEU A CA 1
ATOM 3656 C C . LEU A 1 451 ? 6.183 0.262 37.503 1.00 86.25 451 LEU A C 1
ATOM 3658 O O . LEU A 1 451 ? 6.361 0.209 36.290 1.00 86.25 451 LEU A O 1
ATOM 3662 N N . TYR A 1 452 ? 5.706 -0.771 38.196 1.00 90.94 452 TYR A N 1
ATOM 3663 C CA . TYR A 1 452 ? 5.396 -2.056 37.587 1.00 90.94 452 TYR A CA 1
ATOM 3664 C C . TYR A 1 452 ? 4.143 -2.702 38.194 1.00 90.94 452 TYR A C 1
ATOM 3666 O O . TYR A 1 452 ? 3.744 -2.372 39.312 1.00 90.94 452 TYR A O 1
ATOM 3674 N N . MET A 1 453 ? 3.541 -3.649 37.469 1.00 90.38 453 MET A N 1
ATOM 3675 C CA . MET A 1 453 ? 2.603 -4.638 38.019 1.00 90.38 453 MET A CA 1
ATOM 3676 C C . MET A 1 453 ? 3.028 -6.053 37.646 1.00 90.38 453 MET A C 1
ATOM 3678 O O . MET A 1 453 ? 3.637 -6.255 36.596 1.00 90.38 453 MET A O 1
ATOM 3682 N N . LYS A 1 454 ? 2.701 -7.010 38.516 1.00 86.50 454 LYS A N 1
ATOM 3683 C CA . LYS A 1 454 ? 3.033 -8.427 38.379 1.00 86.50 454 LYS A CA 1
ATOM 3684 C C . LYS A 1 454 ? 1.782 -9.299 38.357 1.00 86.50 454 LYS A C 1
ATOM 3686 O O . LYS A 1 454 ? 0.870 -8.989 39.157 1.00 86.50 454 LYS A O 1
#

Solvent-accessible surface area (backbone atoms only — not comparable to full-atom values): 23504 Å² total; per-residue (Å²): 125,63,66,64,59,50,49,55,53,47,46,57,51,32,61,76,67,71,37,38,70,60,36,47,58,54,29,52,58,49,27,52,57,19,55,79,64,70,35,55,73,59,24,55,51,25,44,55,51,37,39,51,28,22,54,66,60,36,37,56,67,62,25,51,60,51,46,60,55,42,47,57,50,34,72,77,72,40,52,74,70,50,46,26,54,50,22,48,51,48,13,51,54,24,52,68,68,65,31,43,67,66,13,41,54,26,23,50,52,14,30,54,42,14,61,75,70,67,36,58,56,51,30,21,32,30,22,5,49,40,5,30,40,28,37,79,74,70,38,54,68,63,12,50,51,25,33,52,51,18,51,54,49,34,75,74,71,37,86,90,35,49,67,43,50,31,56,14,45,57,20,32,38,48,29,27,21,76,69,66,36,61,69,64,34,53,53,52,50,53,57,34,56,72,45,57,79,78,87,58,56,56,60,53,20,52,53,26,38,31,50,14,50,24,28,43,77,68,70,36,54,70,62,11,26,52,27,38,44,52,14,39,53,40,23,56,76,53,65,18,56,59,64,31,48,55,50,50,52,54,33,56,77,67,72,32,57,93,64,23,92,58,46,69,60,55,51,50,53,48,51,50,40,36,74,73,45,70,69,60,55,55,59,68,72,76,42,78,68,88,74,68,78,71,83,39,54,76,56,43,72,75,73,54,75,97,81,52,79,43,50,72,82,59,44,38,61,54,49,47,53,32,40,77,67,75,45,65,36,34,36,30,21,40,36,56,60,47,65,67,46,33,73,73,62,32,67,73,50,34,50,59,46,27,48,53,52,44,53,53,51,49,59,64,45,68,78,47,81,53,44,38,31,68,77,40,65,50,31,30,41,35,43,36,67,42,96,49,65,68,62,52,50,52,51,53,51,54,52,39,55,52,36,48,63,42,80,42,86,63,105,79,46,78,37,47,52,53,25,23,1,40,33,67,68,48,79,96,58,56,52,70,59,44,50,53,52,4,45,54,28,20,52,50,8,53,76,69,75,35,61,55,29,114

Foldseek 3Di:
DPPLVVLLVVLVVCVVVLVLVVLLVSLVVSLVVCVVVVVLVSNLSSLLSNLVSCVLLLVLLSNVVSLLVNVVSCVVPNDLVSLLSSLLSQLVNCLLLLVLVSNLVSLVSNLVSCVVVVVLLSNLLSLLSNLQSCVVVVNLVSSVVSLVVSVVSCVVPVPPPLVSLLNSLLSNLLSCLSVLVVVVNVVSLVSSVVSDDPPSLLSQLSNLLSVLSSCLVVVVLLSSLVSLLSSLVSCVVSVNLSSNVVSLVSCVVSVNCVNRPCNVVSVVVSVVCVVVCNSPPPCQSPDFDDPDPDVCVVVCVVPPDPAAAQDPVRVQVVLVVCLVVVAKKKKKKKFKDCPVVCVPVNRVRSQVVLQVLQVVLVVLPVVAPKYWHAPGSGITIIIHRDPDCVVVVVSLVVSQVVQQPDDDPDPPDGGIGMAMFMDIRDHPDGPVNSNVNRVVQRVVCVVVVHRTGD

Nearest PDB structures (foldseek):
  4jhr-assembly1_B  TM=5.752E-01  e=3.677E-05  Mus musculus
  5a6c-assembly2_A  TM=5.447E-01  e=2.007E-04  Homo sapiens
  3sf4-assembly3_C  TM=5.366E-01  e=8.493E-04  Homo sapiens
  7t7t-assembly1_A  TM=6.108E-01  e=1.902E-03  Citrus unshiu
  4gyo-assembly2_A  TM=5.830E-01  e=5.046E-03  Bacillus subtilis subsp. subtilis str. 168

Organism: NCBI:txid1461583

InterPro domains:
  IPR011990 Tetratricopeptide-like helical domain superfamily [G3DSA:1.25.40.10] (5-174)
  IPR011990 Tetratricopeptide-like helical domain superfamily [SSF48452] (37-251)